Protein AF-0000000087157825 (afdb_homodimer)

Secondary structure (DSSP, 8-state):
--HHHHHHHHHHHHHHHHHHHHHHHHHHHHHSSS-HHHHHH-TTS-HHHHHHHHHHTTTTS-HHHHHHHHHHHHHTT---B-SS---SS---TT-----TT--S--BHHHHHHHHHHHHHHHHHHHHHHHHHHHHHHHHHHHH-TTSHHHHHHHHHHHHHHHS-HHHHHHHHIIIIIIIS--S--SS-SSTHHHHHHHHHHHHHHHHHHHHHHHHHHHHHHTSHHHHHHHHTT--HHHIIIIIIHHHHHHHHHHHHHHHHHHHHHHHHHHHHHTT--SHHHHHHHHHHTT-HHHHHHHHHHHHHHHHHHHHHHHHHHHHH-TTS--/--HHHHHHHHHHHHHHHHHHHHHHHHHHHHHSSS-HHHHHH-TTS-HHHHHHHHHHTTTTS-HHHHHHHHHHHHHTT---B-SS---SS---TT-----TT--S--BHHHHHHHHHHHHHHHHHHHHHHHHHHHHHHHHHHHH-TTSHHHHHHHHHHHHHHHS-HHHHHHHHIIIIIIIS--S--SS-SSTHHHHHHHHHHHHHHHHHHHHHHHHHHHHHHTSHHHHHHHHTT--HHHIIIIIIHHHHHHHHHHHHHHHHHHHHHHHHHHHHHTT--SHHHHHHHHHHTT-HHHHHHHHHHHHHHHHHHHHHHHHHHHHH-TTS--

Foldseek 3Di:
DDLVVLLVVLVVVLVVQLVVLLLVLLLVVLVPPDLVLCLQVDVPDDPVVSVVVCVVLVSPPDSVVVSVVCVVCVVVQQLDFWSDQPQQDPCLPQDDGPPNPPRGRHGLSVLAVVFAVLLVLLLVLLVVLLCVVQVVLLLQLQVCVPDVSVVVLVVLLVVLQPDDLLVQLVVCLCPCCVPVNPAHFAEDDDDSLSNSLSPSLSSNLNSVLSVLSNVLLNVQCPDVVVVVCVVVPDDPVCSCPPPRNLRSCLVVLVSVLVSSLCSVVVSLSSCSRRVYRHLSSVCVVCVVSVRSSSNSVSSSVSSSVNSVSNSVSVSVSCVSPVPPPD/DDLVVLLVVLVVVLVVQLVVLLLVLLLVVLVPPDLVLCLQVDVPDDPVVSVVVCVVLVSVPDSVVVSVVCVVCVVVVQLDFWSDQPQQDPCLPQDDGPHSPPRGRHGLSVLAVVFAVLLVLLLVLLVVLLCVVQVVLLLQLQVCVPDVSVVVLVVLLVVLQPDDLLVQLVVCLCPCCVPVNPAHFAEDDDDSLSNSLSPSLSSNLNSVLSVLSNVLLNVQCPDVVVVVCVVVPDDPVCSCVPPRNLRSCLVVLVSVLVSSLCSVVVSLSSCSRRVYRHLSSVCVVCVVSVRSSSNSVSSSVSSSVNSVSVSVSVSVSCVSPVPPPD

Nearest PDB structures (foldseek):
  8wd9-assembly1_B  TM=8.732E-01  e=8.960E-14  Mycobacterium tuberculosis H37Rv
  8j5q-assembly1_B  TM=8.361E-01  e=1.040E-12  Mycobacterium tuberculosis H37Rv
  8wda-assembly1_B  TM=8.848E-01  e=3.947E-12  Mycobacterium tuberculosis H37Rv
  2onk-assembly2_I  TM=7.023E-01  e=1.359E-03  Archaeoglobus fulgidus
  3d31-assembly1_C  TM=6.848E-01  e=2.002E-03  unclassified

Sequence (652 aa):
MLILEFLVKRIAQGILIVFITSLIIFTLLRVVPGDPVRLIVGGMAPADVVEKVATKMGLRDPIIVQYGRYMRGLVQGDLGQSYLRPRSGMIATGGQYIDPTKSDMAPVIDLILERLPFTLQLGGMALVFALLLSFPIGIAGGLHQHRWQNALAFGVQSLFVSIPNFWLAIVLILFLSVKLKLLPALGYQGFSYVILPAFVLAVEIAPFIIRTLTTSLGEVMQAPFIDEARVRGLSRRRIVYSHALRNAAVPLVNLLGIQLSTLIGGVLVIEYIFDYPGLGNLTVVSVVGRDFPVIQGIAITTSAVFVFINIIVDLVAYLIDPRVEIMLILEFLVKRIAQGILIVFITSLIIFTLLRVVPGDPVRLIVGGMAPADVVEKVATKMGLRDPIIVQYGRYMRGLVQGDLGQSYLRPRSGMIATGGQYIDPTKSDMAPVIDLILERLPFTLQLGGMALVFALLLSFPIGIAGGLHQHRWQNALAFGVQSLFVSIPNFWLAIVLILFLSVKLKLLPALGYQGFSYVILPAFVLAVEIAPFIIRTLTTSLGEVMQAPFIDEARVRGLSRRRIVYSHALRNAAVPLVNLLGIQLSTLIGGVLVIEYIFDYPGLGNLTVVSVVGRDFPVIQGIAITTSAVFVFINIIVDLVAYLIDPRVEI

Solvent-accessible surface area (backbone atoms only — not comparable to full-atom values): 32923 Å² total; per-residue (Å²): 130,52,72,62,58,51,48,52,53,48,48,51,51,38,51,49,41,41,48,53,49,42,51,51,53,56,54,40,66,68,49,33,77,61,59,65,38,29,70,63,66,34,85,81,50,55,67,68,57,37,49,52,51,28,50,72,70,41,68,73,49,60,65,68,58,43,46,51,54,46,49,55,28,45,77,70,56,42,46,48,49,28,58,59,54,50,56,50,72,71,62,53,80,36,66,72,76,50,63,38,76,57,73,61,48,47,47,25,45,59,55,45,65,66,12,42,59,45,39,51,48,36,54,51,48,10,49,53,49,17,48,65,56,17,47,63,38,7,50,46,11,10,76,31,72,88,40,68,44,22,53,48,33,50,50,50,26,52,44,35,62,26,48,49,52,69,57,50,44,54,40,46,32,25,44,39,20,61,59,66,56,74,42,64,54,63,14,76,88,53,74,64,38,43,51,61,60,13,47,38,50,10,43,62,52,20,25,58,50,20,51,48,34,20,52,34,29,40,52,42,66,68,32,68,69,47,53,51,40,50,73,71,62,54,51,70,67,52,44,41,68,67,48,32,47,61,63,24,40,56,66,47,43,58,47,48,40,51,48,58,59,48,41,59,66,54,38,24,57,48,20,47,75,27,26,27,68,18,47,35,25,50,44,54,52,24,59,77,64,61,19,55,40,38,46,50,43,47,42,48,51,49,17,45,50,40,40,51,47,48,50,49,34,51,49,51,41,36,72,72,36,69,80,55,84,123,130,53,73,62,58,50,49,52,53,47,49,52,50,37,51,50,42,42,48,54,50,43,51,52,53,54,56,40,65,70,49,32,79,60,59,63,38,29,68,62,66,34,83,81,49,55,66,66,57,36,49,52,51,28,51,72,69,40,71,73,47,60,65,66,59,42,47,51,54,47,50,54,28,44,77,72,57,42,44,50,50,28,56,57,52,51,53,50,74,69,61,52,82,38,63,69,76,51,65,37,76,57,72,62,47,47,46,27,44,58,56,46,65,65,11,42,59,45,39,50,49,36,54,51,47,10,49,53,50,17,47,66,56,17,46,64,37,7,49,48,11,9,78,29,75,87,41,69,44,23,52,47,36,51,50,50,28,51,45,34,63,28,48,49,54,70,56,50,44,54,40,47,32,26,46,39,20,61,59,64,56,74,40,64,54,65,14,75,91,53,74,65,37,42,51,61,61,13,48,39,52,10,42,62,52,20,25,60,50,20,50,48,34,20,51,33,30,39,52,43,66,66,33,69,69,46,54,50,40,50,72,72,61,53,50,70,68,53,44,41,68,68,47,32,48,61,64,23,40,56,66,46,41,57,47,48,40,51,48,58,58,49,43,60,66,54,39,24,59,47,21,47,74,27,27,26,68,18,47,36,25,49,45,54,53,25,61,76,64,62,18,56,40,39,46,49,44,49,42,48,51,50,16,45,50,40,40,51,50,47,49,50,34,51,49,52,42,36,71,74,38,69,78,57,84,122

InterPro domains:
  IPR000515 ABC transporter type 1, transmembrane domain MetI-like [PF00528] (135-325)
  IPR000515 ABC transporter type 1, transmembrane domain MetI-like [PS50928] (116-317)
  IPR000515 ABC transporter type 1, transmembrane domain MetI-like [cd06261] (116-312)
  IPR035906 MetI-like superfamily [G3DSA:1.10.3720.10] (103-325)
  IPR035906 MetI-like superfamily [SSF161098] (111-309)
  IPR045621 ABC transporter type 1, GsiC-like, N-terminal domain [PF19300] (4-122)

Structure (mmCIF, N/CA/C/O backbone):
data_AF-0000000087157825-model_v1
#
loop_
_entity.id
_entity.type
_entity.pdbx_description
1 polymer 'Nickel transport system permease protein NikB'
#
loop_
_atom_site.group_PDB
_atom_site.id
_atom_site.type_symbol
_atom_site.label_atom_id
_atom_site.label_alt_id
_atom_site.label_comp_id
_atom_site.label_asym_id
_atom_site.label_entity_id
_atom_site.label_seq_id
_atom_site.pdbx_PDB_ins_code
_atom_site.Cartn_x
_atom_site.Cartn_y
_atom_site.Cartn_z
_atom_site.occupancy
_atom_site.B_iso_or_equiv
_atom_site.auth_seq_id
_atom_site.auth_comp_id
_atom_site.auth_asym_id
_atom_site.auth_atom_id
_atom_site.pdbx_PDB_model_num
ATOM 1 N N . MET A 1 1 ? -15.375 -16.141 -24.984 1 55.66 1 MET A N 1
ATOM 2 C CA . MET A 1 1 ? -15.945 -14.805 -24.891 1 55.66 1 MET A CA 1
ATOM 3 C C . MET A 1 1 ? -15.125 -13.797 -25.672 1 55.66 1 MET A C 1
ATOM 5 O O . MET A 1 1 ? -13.891 -13.797 -25.609 1 55.66 1 MET A O 1
ATOM 9 N N . LEU A 1 2 ? -15.656 -13.133 -26.562 1 66.56 2 LEU A N 1
ATOM 10 C CA . LEU A 1 2 ? -15.031 -12.094 -27.375 1 66.56 2 LEU A CA 1
ATOM 11 C C . LEU A 1 2 ? -14.555 -10.938 -26.5 1 66.56 2 LEU A C 1
ATOM 13 O O . LEU A 1 2 ? -15.109 -10.703 -25.422 1 66.56 2 LEU A O 1
ATOM 17 N N . ILE A 1 3 ? -13.375 -10.43 -26.844 1 77.81 3 ILE A N 1
ATOM 18 C CA . ILE A 1 3 ? -12.75 -9.305 -26.156 1 77.81 3 ILE A CA 1
ATOM 19 C C . ILE A 1 3 ? -13.789 -8.227 -25.875 1 77.81 3 ILE A C 1
ATOM 21 O O . ILE A 1 3 ? -13.781 -7.621 -24.797 1 77.81 3 ILE A O 1
ATOM 25 N N . LEU A 1 4 ? -14.727 -8.117 -26.781 1 79.5 4 LEU A N 1
ATOM 26 C CA . LEU A 1 4 ? -15.742 -7.078 -26.641 1 79.5 4 LEU A CA 1
ATOM 27 C C . LEU A 1 4 ? -16.719 -7.445 -25.531 1 79.5 4 LEU A C 1
ATOM 29 O O . LEU A 1 4 ? -17.141 -6.578 -24.75 1 79.5 4 LEU A O 1
ATOM 33 N N . GLU A 1 5 ? -17.094 -8.68 -25.562 1 77.5 5 GLU A N 1
ATOM 34 C CA . GLU A 1 5 ? -18 -9.133 -24.516 1 77.5 5 GLU A CA 1
ATOM 35 C C . GLU A 1 5 ? -17.359 -9.016 -23.125 1 77.5 5 GLU A C 1
ATOM 37 O O . GLU A 1 5 ? -18.031 -8.648 -22.156 1 77.5 5 GLU A O 1
ATOM 42 N N . PHE A 1 6 ? -16.125 -9.273 -23.156 1 75 6 PHE A N 1
ATOM 43 C CA . PHE A 1 6 ? -15.359 -9.164 -21.922 1 75 6 PHE A CA 1
ATOM 44 C C . PHE A 1 6 ? -15.289 -7.715 -21.453 1 75 6 PHE A C 1
ATOM 46 O O . PHE A 1 6 ? -15.531 -7.43 -20.266 1 75 6 PHE A O 1
ATOM 53 N N . LEU A 1 7 ? -15.039 -6.879 -22.344 1 80.25 7 LEU A N 1
ATOM 54 C CA . LEU A 1 7 ? -14.891 -5.469 -22.016 1 80.25 7 LEU A CA 1
ATOM 55 C C . LEU A 1 7 ? -16.219 -4.867 -21.562 1 80.25 7 LEU A C 1
ATOM 57 O O . LEU A 1 7 ? -16.25 -4.074 -20.625 1 80.25 7 LEU A O 1
ATOM 61 N N . VAL A 1 8 ? -17.312 -5.277 -22.266 1 81.44 8 VAL A N 1
ATOM 62 C CA . VAL A 1 8 ? -18.641 -4.746 -21.922 1 81.44 8 VAL A CA 1
ATOM 63 C C . VAL A 1 8 ? -19.016 -5.188 -20.5 1 81.44 8 VAL A C 1
ATOM 65 O O . VAL A 1 8 ? -19.531 -4.395 -19.719 1 81.44 8 VAL A O 1
ATOM 68 N N . LYS A 1 9 ? -18.719 -6.375 -20.25 1 77.38 9 LYS A N 1
ATOM 69 C CA . LYS A 1 9 ? -19.047 -6.906 -18.922 1 77.38 9 LYS A CA 1
ATOM 70 C C . LYS A 1 9 ? -18.219 -6.215 -17.844 1 77.38 9 LYS A C 1
ATOM 72 O O . LYS A 1 9 ? -18.75 -5.852 -16.781 1 77.38 9 LYS A O 1
ATOM 77 N N . ARG A 1 10 ? -17 -6.008 -18.172 1 78.38 10 ARG A N 1
ATOM 78 C CA . ARG A 1 10 ? -16.109 -5.391 -17.203 1 78.38 10 ARG A CA 1
ATOM 79 C C . ARG A 1 10 ? -16.453 -3.916 -17 1 78.38 10 ARG A C 1
ATOM 81 O O . ARG A 1 10 ? -16.375 -3.4 -15.883 1 78.38 10 ARG A O 1
ATOM 88 N N . ILE A 1 11 ? -16.797 -3.299 -18.078 1 83.25 11 ILE A N 1
ATOM 89 C CA . ILE A 1 11 ? -17.156 -1.886 -18 1 83.25 11 ILE A CA 1
ATOM 90 C C . ILE A 1 11 ? -18.453 -1.719 -17.234 1 83.25 11 ILE A C 1
ATOM 92 O O . ILE A 1 11 ? -18.578 -0.815 -16.391 1 83.25 11 ILE A O 1
ATOM 96 N N . ALA A 1 12 ? -19.359 -2.562 -17.469 1 81.25 12 ALA A N 1
ATOM 97 C CA . ALA A 1 12 ? -20.625 -2.516 -16.75 1 81.25 12 ALA A CA 1
ATOM 98 C C . ALA A 1 12 ? -20.422 -2.75 -15.25 1 81.25 12 ALA A C 1
ATOM 100 O O . ALA A 1 12 ? -21.016 -2.059 -14.414 1 81.25 12 ALA A O 1
ATOM 101 N N . GLN A 1 13 ? -19.609 -3.625 -14.992 1 77.88 13 GLN A N 1
ATOM 102 C CA . GLN A 1 13 ? -19.297 -3.902 -13.594 1 77.88 13 GLN A CA 1
ATOM 103 C C . GLN A 1 13 ? -18.594 -2.711 -12.945 1 77.88 13 GLN A C 1
ATOM 105 O O . GLN A 1 13 ? -18.859 -2.385 -11.789 1 77.88 13 GLN A O 1
ATOM 110 N N . GLY A 1 14 ? -17.719 -2.184 -13.703 1 81.31 14 GLY A N 1
ATOM 111 C CA . GLY A 1 14 ? -17.031 -1 -13.219 1 81.31 14 GLY A CA 1
ATOM 112 C C . GLY A 1 14 ? -17.953 0.163 -12.938 1 81.31 14 GLY A C 1
ATOM 113 O O . GLY A 1 14 ? -17.844 0.815 -11.898 1 81.31 14 GLY A O 1
ATOM 114 N N . ILE A 1 15 ? -18.859 0.335 -13.844 1 81.56 15 ILE A N 1
ATOM 115 C CA . ILE A 1 15 ? -19.844 1.408 -13.688 1 81.56 15 ILE A CA 1
ATOM 116 C C . ILE A 1 15 ? -20.688 1.155 -12.438 1 81.56 15 ILE A C 1
ATOM 118 O O . ILE A 1 15 ? -20.969 2.08 -11.672 1 81.56 15 ILE A O 1
ATOM 122 N N . LEU A 1 16 ? -21 -0.013 -12.25 1 79.69 16 LEU A N 1
ATOM 123 C CA . LEU A 1 16 ? -21.812 -0.374 -11.086 1 79.69 16 LEU A CA 1
ATOM 124 C C . LEU A 1 16 ? -21.031 -0.117 -9.797 1 79.69 16 LEU A C 1
ATOM 126 O O . LEU A 1 16 ? -21.594 0.387 -8.82 1 79.69 16 LEU A O 1
ATOM 130 N N . ILE A 1 17 ? -19.875 -0.388 -9.875 1 77.25 17 ILE A N 1
ATOM 131 C CA . ILE A 1 17 ? -19.031 -0.22 -8.695 1 77.25 17 ILE A CA 1
ATOM 132 C C . ILE A 1 17 ? -18.875 1.266 -8.375 1 77.25 17 ILE A C 1
ATOM 134 O O . ILE A 1 17 ? -18.984 1.675 -7.219 1 77.25 17 ILE A O 1
ATOM 138 N N . VAL A 1 18 ? -18.625 2.006 -9.359 1 80.69 18 VAL A N 1
ATOM 139 C CA . VAL A 1 18 ? -18.469 3.445 -9.172 1 80.69 18 VAL A CA 1
ATOM 140 C C . VAL A 1 18 ? -19.781 4.039 -8.672 1 80.69 18 VAL A C 1
ATOM 142 O O . VAL A 1 18 ? -19.781 4.934 -7.824 1 80.69 18 VAL A O 1
ATOM 145 N N . PHE A 1 19 ? -20.797 3.484 -9.234 1 80.62 19 PHE A N 1
ATOM 146 C CA . PHE A 1 19 ? -22.125 3.941 -8.82 1 80.62 19 PHE A CA 1
ATOM 147 C C . PHE A 1 19 ? -22.375 3.619 -7.355 1 80.62 19 PHE A C 1
ATOM 149 O O . PHE A 1 19 ? -22.797 4.484 -6.586 1 80.62 19 PHE A O 1
ATOM 156 N N . ILE A 1 20 ? -22.141 2.482 -6.965 1 77 20 ILE A N 1
ATOM 157 C CA . ILE A 1 20 ? -22.359 2.055 -5.586 1 77 20 ILE A CA 1
ATOM 158 C C . ILE A 1 20 ? -21.453 2.84 -4.648 1 77 20 ILE A C 1
ATOM 160 O O . ILE A 1 20 ? -21.875 3.275 -3.576 1 77 20 ILE A O 1
ATOM 164 N N . THR A 1 21 ? -20.25 3.012 -5.121 1 75.62 21 THR A N 1
ATOM 165 C CA . THR A 1 21 ? -19.297 3.756 -4.309 1 75.62 21 THR A CA 1
ATOM 166 C C . THR A 1 21 ? -19.719 5.215 -4.172 1 75.62 21 THR A C 1
ATOM 168 O O . THR A 1 21 ? -19.609 5.801 -3.094 1 75.62 21 THR A O 1
ATOM 171 N N . SER A 1 22 ? -20.188 5.723 -5.262 1 76.69 22 SER A N 1
ATOM 172 C CA . SER A 1 22 ? -20.656 7.105 -5.23 1 76.69 22 SER A CA 1
ATOM 173 C C . SER A 1 22 ? -21.859 7.262 -4.309 1 76.69 22 SER A C 1
ATOM 175 O O . SER A 1 22 ? -22 8.289 -3.637 1 76.69 22 SER A O 1
ATOM 177 N N . LEU A 1 23 ? -22.688 6.285 -4.312 1 75.38 23 LEU A N 1
ATOM 178 C CA . LEU A 1 23 ? -23.844 6.293 -3.416 1 75.38 23 LEU A CA 1
ATOM 179 C C . LEU A 1 23 ? -23.406 6.262 -1.958 1 75.38 23 LEU A C 1
ATOM 181 O O . LEU A 1 23 ? -23.938 6.996 -1.125 1 75.38 23 LEU A O 1
ATOM 185 N N . ILE A 1 24 ? -22.5 5.562 -1.766 1 71.44 24 ILE A N 1
ATOM 186 C CA . ILE A 1 24 ? -22 5.426 -0.403 1 71.44 24 ILE A CA 1
ATOM 187 C C . ILE A 1 24 ? -21.312 6.723 0.026 1 71.44 24 ILE A C 1
ATOM 189 O O . ILE A 1 24 ? -21.547 7.219 1.132 1 71.44 24 ILE A O 1
ATOM 193 N N . ILE A 1 25 ? -20.594 7.293 -0.844 1 72.44 25 ILE A N 1
ATOM 194 C CA . ILE A 1 25 ? -19.828 8.5 -0.559 1 72.44 25 ILE A CA 1
ATOM 195 C C . ILE A 1 25 ? -20.781 9.672 -0.337 1 72.44 25 ILE A C 1
ATOM 197 O O . ILE A 1 25 ? -20.609 10.461 0.59 1 72.44 25 ILE A O 1
ATOM 201 N N . PHE A 1 26 ? -21.797 9.758 -1.151 1 70.62 26 PHE A N 1
ATOM 202 C CA . PHE A 1 26 ? -22.781 10.828 -1.06 1 70.62 26 PHE A CA 1
ATOM 203 C C . PHE A 1 26 ? -23.562 10.742 0.251 1 70.62 26 PHE A C 1
ATOM 205 O O . PHE A 1 26 ? -23.75 11.75 0.93 1 70.62 26 PHE A O 1
ATOM 212 N N . THR A 1 27 ? -24 9.578 0.535 1 67 27 THR A N 1
ATOM 213 C CA . THR A 1 27 ? -24.859 9.398 1.703 1 67 27 THR A CA 1
ATOM 214 C C . THR A 1 27 ? -24.078 9.672 2.988 1 67 27 THR A C 1
ATOM 216 O O . THR A 1 27 ? -24.609 10.25 3.936 1 67 27 THR A O 1
ATOM 219 N N . LEU A 1 28 ? -22.906 9.383 2.953 1 60.31 28 LEU A N 1
ATOM 220 C CA . LEU A 1 28 ? -22.156 9.422 4.199 1 60.31 28 LEU A CA 1
ATOM 221 C C . LEU A 1 28 ? -21.75 10.852 4.551 1 60.31 28 LEU A C 1
ATOM 223 O O . LEU A 1 28 ? -21.672 11.203 5.73 1 60.31 28 LEU A O 1
ATOM 227 N N . LEU A 1 29 ? -21.438 11.641 3.643 1 58.41 29 LEU A N 1
ATOM 228 C CA . LEU A 1 29 ? -21.062 13.016 3.943 1 58.41 29 LEU A CA 1
ATOM 229 C C . LEU A 1 29 ? -22.281 13.812 4.438 1 58.41 29 LEU A C 1
ATOM 231 O O . LEU A 1 29 ? -22.125 14.812 5.141 1 58.41 29 LEU A O 1
ATOM 235 N N . ARG A 1 30 ? -23.312 13.344 4.098 1 59.75 30 ARG A N 1
ATOM 236 C CA . ARG A 1 30 ? -24.5 14.07 4.535 1 59.75 30 ARG A CA 1
ATOM 237 C C . ARG A 1 30 ? -24.984 13.555 5.891 1 59.75 30 ARG A C 1
ATOM 239 O O . ARG A 1 30 ? -25.781 14.219 6.562 1 59.75 30 ARG A O 1
ATOM 246 N N . VAL A 1 31 ? -24.422 12.438 6.176 1 54.47 31 VAL A N 1
ATOM 247 C CA . VAL A 1 31 ? -24.812 11.938 7.492 1 54.47 31 VAL A CA 1
ATOM 248 C C . VAL A 1 31 ? -23.844 12.461 8.547 1 54.47 31 VAL A C 1
ATOM 250 O O . VAL A 1 31 ? -23.984 12.172 9.734 1 54.47 31 VAL A O 1
ATOM 253 N N . VAL A 1 32 ? -22.734 12.984 8.227 1 53.59 32 VAL A N 1
ATOM 254 C CA . VAL A 1 32 ? -21.781 13.539 9.18 1 53.59 32 VAL A CA 1
ATOM 255 C C . VAL A 1 32 ? -22.484 14.57 10.062 1 53.59 32 VAL A C 1
ATOM 257 O O . VAL A 1 32 ? -23.172 15.469 9.562 1 53.59 32 VAL A O 1
ATOM 260 N N . PRO A 1 33 ? -22.438 14.117 11.383 1 48.31 33 PRO A N 1
ATOM 261 C CA . PRO A 1 33 ? -22.938 15.117 12.336 1 48.31 33 PRO A CA 1
ATOM 262 C C . PRO A 1 33 ? -22.109 16.406 12.328 1 48.31 33 PRO A C 1
ATOM 264 O O . PRO A 1 33 ? -20.875 16.344 12.32 1 48.31 33 PRO A O 1
ATOM 267 N N . GLY A 1 34 ? -22.594 17.578 11.961 1 51.97 34 GLY A N 1
ATOM 268 C CA . GLY A 1 34 ? -22.094 18.953 11.859 1 51.97 34 GLY A CA 1
ATOM 269 C C . GLY A 1 34 ? -22.562 19.656 10.602 1 51.97 34 GLY A C 1
ATOM 270 O O . GLY A 1 34 ? -22.891 19.016 9.602 1 51.97 34 GLY A O 1
ATOM 271 N N . ASP A 1 35 ? -23.359 20.516 10.844 1 52.78 35 ASP A N 1
ATOM 272 C CA . ASP A 1 35 ? -23.984 21.266 9.758 1 52.78 35 ASP A CA 1
ATOM 273 C C . ASP A 1 35 ? -22.938 21.75 8.75 1 52.78 35 ASP A C 1
ATOM 275 O O . ASP A 1 35 ? -22.109 22.594 9.07 1 52.78 35 ASP A O 1
ATOM 279 N N . PRO A 1 36 ? -22.625 20.797 7.785 1 57.5 36 PRO A N 1
ATOM 280 C CA . PRO A 1 36 ? -21.703 21.297 6.762 1 57.5 36 PRO A CA 1
ATOM 281 C C . PRO A 1 36 ? -21.859 22.797 6.512 1 57.5 36 PRO A C 1
ATOM 283 O O . PRO A 1 36 ? -20.891 23.469 6.133 1 57.5 36 PRO A O 1
ATOM 286 N N . VAL A 1 37 ? -23.047 23.141 6.812 1 59.41 37 VAL A N 1
ATOM 287 C CA . VAL A 1 37 ? -23.312 24.562 6.613 1 59.41 37 VAL A CA 1
ATOM 288 C C . VAL A 1 37 ? -22.453 25.391 7.559 1 59.41 37 VAL A C 1
ATOM 290 O O . VAL A 1 37 ? -21.984 26.469 7.191 1 59.41 37 VAL A O 1
ATOM 293 N N . ARG A 1 38 ? -22.203 24.766 8.594 1 61.22 38 ARG A N 1
ATOM 294 C CA . ARG A 1 38 ? -21.375 25.531 9.523 1 61.22 38 ARG A CA 1
ATOM 295 C C . ARG A 1 38 ? -19.938 25.609 9.047 1 61.22 38 ARG A C 1
ATOM 297 O O . ARG A 1 38 ? -19.25 26.594 9.297 1 61.22 38 ARG A O 1
ATOM 304 N N . LEU A 1 39 ? -19.562 24.641 8.422 1 58.62 39 LEU A N 1
ATOM 305 C CA . LEU A 1 39 ? -18.203 24.672 7.879 1 58.62 39 LEU A CA 1
ATOM 306 C C . LEU A 1 39 ? -18.094 25.672 6.738 1 58.62 39 LEU A C 1
ATOM 308 O O . LEU A 1 39 ? -17.031 26.25 6.516 1 58.62 39 LEU A O 1
ATOM 312 N N . ILE A 1 40 ? -19.25 25.859 6.117 1 54.22 40 ILE A N 1
ATOM 313 C CA . ILE A 1 40 ? -19.297 26.781 4.996 1 54.22 40 ILE A CA 1
ATOM 314 C C . ILE A 1 40 ? -19.469 28.219 5.516 1 54.22 40 ILE A C 1
ATOM 316 O O . ILE A 1 40 ? -18.766 29.125 5.07 1 54.22 40 ILE A O 1
ATOM 320 N N . VAL A 1 41 ? -20.422 28.344 6.445 1 54.06 41 VAL A N 1
ATOM 321 C CA . VAL A 1 41 ? -20.781 29.703 6.848 1 54.06 41 VAL A CA 1
ATOM 322 C C . VAL A 1 41 ? -19.938 30.109 8.062 1 54.06 41 VAL A C 1
ATOM 324 O O . VAL A 1 41 ? -19.922 31.281 8.445 1 54.06 41 VAL A O 1
ATOM 327 N N . GLY A 1 42 ? -19.078 29.188 8.453 1 54.19 42 GLY A N 1
ATOM 328 C CA . GLY A 1 42 ? -18.266 29.469 9.617 1 54.19 42 GLY A CA 1
ATOM 329 C C . GLY A 1 42 ? -18.875 28.984 10.914 1 54.19 42 GLY A C 1
ATOM 330 O O . GLY A 1 42 ? -20.094 28.891 11.031 1 54.19 42 GLY A O 1
ATOM 331 N N . GLY A 1 43 ? -18.125 28.469 11.773 1 56.31 43 GLY A N 1
ATOM 332 C CA . GLY A 1 43 ? -18.516 27.906 13.055 1 56.31 43 GLY A CA 1
ATOM 333 C C . GLY A 1 43 ? -19.328 28.859 13.898 1 56.31 43 GLY A C 1
ATOM 334 O O . GLY A 1 43 ? -20.188 28.438 14.672 1 56.31 43 GLY A O 1
ATOM 335 N N . MET A 1 44 ? -19.141 30.156 13.656 1 58.12 44 MET A N 1
ATOM 336 C CA . MET A 1 44 ? -19.781 31.156 14.523 1 58.12 44 MET A CA 1
ATOM 337 C C . MET A 1 44 ? -21.031 31.719 13.867 1 58.12 44 MET A C 1
ATOM 339 O O . MET A 1 44 ? -21.641 32.656 14.375 1 58.12 44 MET A O 1
ATOM 343 N N . ALA A 1 45 ? -21.422 31.219 12.789 1 64 45 ALA A N 1
ATOM 344 C CA . ALA A 1 45 ? -22.609 31.75 12.125 1 64 45 ALA A CA 1
ATOM 345 C C . ALA A 1 45 ? -23.875 31.422 12.922 1 64 45 ALA A C 1
ATOM 347 O O . ALA A 1 45 ? -24 30.328 13.492 1 64 45 ALA A O 1
ATOM 348 N N . PRO A 1 46 ? -24.688 32.438 13.07 1 68.25 46 PRO A N 1
ATOM 349 C CA . PRO A 1 46 ? -25.938 32.219 13.781 1 68.25 46 PRO A CA 1
ATOM 350 C C . PRO A 1 46 ? -26.75 31.047 13.188 1 68.25 46 PRO A C 1
ATOM 352 O O . PRO A 1 46 ? -26.625 30.766 11.992 1 68.25 46 PRO A O 1
ATOM 355 N N . ALA A 1 47 ? -27.453 30.359 14 1 75.94 47 ALA A N 1
ATOM 356 C CA . ALA A 1 47 ? -28.219 29.156 13.664 1 75.94 47 ALA A CA 1
ATOM 357 C C . ALA A 1 47 ? -29.203 29.438 12.539 1 75.94 47 ALA A C 1
ATOM 359 O O . ALA A 1 47 ? -29.438 28.578 11.688 1 75.94 47 ALA A O 1
ATOM 360 N N . ASP A 1 48 ? -29.734 30.609 12.539 1 77.06 48 ASP A N 1
ATOM 361 C CA . ASP A 1 48 ? -30.734 30.938 11.523 1 77.06 48 ASP A CA 1
ATOM 362 C C . ASP A 1 48 ? -30.109 30.984 10.133 1 77.06 48 ASP A C 1
ATOM 364 O O . ASP A 1 48 ? -30.703 30.5 9.164 1 77.06 48 ASP A O 1
ATOM 368 N N . VAL A 1 49 ? -28.938 31.516 10.086 1 71.38 49 VAL A N 1
ATOM 369 C CA . VAL A 1 49 ? -28.219 31.594 8.812 1 71.38 49 VAL A CA 1
ATOM 370 C C . VAL A 1 49 ? -27.828 30.203 8.359 1 71.38 49 VAL A C 1
ATOM 372 O O . VAL A 1 49 ? -27.938 29.875 7.172 1 71.38 49 VAL A O 1
ATOM 375 N N . VAL A 1 50 ? -27.484 29.469 9.32 1 71.94 50 VAL A N 1
ATOM 376 C CA . VAL A 1 50 ? -27.062 28.094 9 1 71.94 50 VAL A CA 1
ATOM 377 C C . VAL A 1 50 ? -28.234 27.328 8.406 1 71.94 50 VAL A C 1
ATOM 379 O O . VAL A 1 50 ? -28.094 26.625 7.398 1 71.94 50 VAL A O 1
ATOM 382 N N . GLU A 1 51 ? -29.375 27.547 8.977 1 77.12 51 GLU A N 1
ATOM 383 C CA . GLU A 1 51 ? -30.562 26.828 8.5 1 77.12 51 GLU A CA 1
ATOM 384 C C . GLU A 1 51 ? -31 27.328 7.129 1 77.12 51 GLU A C 1
ATOM 386 O O . GLU A 1 51 ? -31.438 26.531 6.285 1 77.12 51 GLU A O 1
ATOM 391 N N . LYS A 1 52 ? -30.922 28.594 6.945 1 73.94 52 LYS A N 1
ATOM 392 C CA . LYS A 1 52 ? -31.281 29.172 5.652 1 73.94 52 LYS A CA 1
ATOM 393 C C . LYS A 1 52 ? -30.375 28.656 4.547 1 73.94 52 LYS A C 1
ATOM 395 O O . LYS A 1 52 ? -30.844 28.312 3.461 1 73.94 52 LYS A O 1
ATOM 400 N N . VAL A 1 53 ? -29.141 28.594 4.922 1 67.69 53 VAL A N 1
ATOM 401 C CA . VAL A 1 53 ? -28.172 28.125 3.934 1 67.69 53 VAL A CA 1
ATOM 402 C C . VAL A 1 53 ? -28.359 26.625 3.697 1 67.69 53 VAL A C 1
ATOM 404 O O . VAL A 1 53 ? -28.281 26.172 2.559 1 67.69 53 VAL A O 1
ATOM 407 N N . ALA A 1 54 ? -28.672 25.984 4.75 1 72.38 54 ALA A N 1
ATOM 408 C CA . ALA A 1 54 ? -28.891 24.547 4.637 1 72.38 54 ALA A CA 1
ATOM 409 C C . ALA A 1 54 ? -30.094 24.25 3.752 1 72.38 54 ALA A C 1
ATOM 411 O O . ALA A 1 54 ? -30.062 23.328 2.93 1 72.38 54 ALA A O 1
ATOM 412 N N . THR A 1 55 ? -31.078 25.031 3.961 1 73.94 55 THR A N 1
ATOM 413 C CA . THR A 1 55 ? -32.312 24.844 3.188 1 73.94 55 THR A CA 1
ATOM 414 C C . THR A 1 55 ? -32.094 25.234 1.728 1 73.94 55 THR A C 1
ATOM 416 O O . THR A 1 55 ? -32.562 24.562 0.821 1 73.94 55 THR A O 1
ATOM 419 N N . LYS A 1 56 ? -31.375 26.203 1.569 1 68.25 56 LYS A N 1
ATOM 420 C CA . LYS A 1 56 ? -31.078 26.641 0.207 1 68.25 56 LYS A CA 1
ATOM 421 C C . LYS A 1 56 ? -30.25 25.609 -0.538 1 68.25 56 LYS A C 1
ATOM 423 O O . LYS A 1 56 ? -30.422 25.406 -1.74 1 68.25 56 LYS A O 1
ATOM 428 N N . MET A 1 57 ? -29.438 24.969 0.211 1 65.75 57 MET A N 1
ATOM 429 C CA . MET A 1 57 ? -28.547 23.984 -0.399 1 65.75 57 MET A CA 1
ATOM 430 C C . MET A 1 57 ? -29.234 22.625 -0.531 1 65.75 57 MET A C 1
ATOM 432 O O . MET A 1 57 ? -28.688 21.688 -1.113 1 65.75 57 MET A O 1
ATOM 436 N N . GLY A 1 58 ? -30.516 22.594 -0.084 1 69.62 58 GLY A N 1
ATOM 437 C CA . GLY A 1 58 ? -31.297 21.375 -0.196 1 69.62 58 GLY A CA 1
ATOM 438 C C . GLY A 1 58 ? -30.859 20.281 0.764 1 69.62 58 GLY A C 1
ATOM 439 O O . GLY A 1 58 ? -31.062 19.094 0.499 1 69.62 58 GLY A O 1
ATOM 440 N N . LEU A 1 59 ? -30.266 20.703 1.84 1 68.56 59 LEU A N 1
ATOM 441 C CA . LEU A 1 59 ? -29.719 19.719 2.768 1 68.56 59 LEU A CA 1
ATOM 442 C C . LEU A 1 59 ? -30.812 19.141 3.662 1 68.56 59 LEU A C 1
ATOM 444 O O . LEU A 1 59 ? -30.594 18.141 4.348 1 68.56 59 LEU A O 1
ATOM 448 N N . ARG A 1 60 ? -31.984 19.797 3.506 1 74.56 60 ARG A N 1
ATOM 449 C CA . ARG A 1 60 ? -33.094 19.328 4.328 1 74.56 60 ARG A CA 1
ATOM 450 C C . ARG A 1 60 ? -34.031 18.453 3.516 1 74.56 60 ARG A C 1
ATOM 452 O O . ARG A 1 60 ? -35 17.891 4.059 1 74.56 60 ARG A O 1
ATOM 459 N N . ASP A 1 61 ? -33.812 18.281 2.318 1 78.31 61 ASP A N 1
ATOM 460 C CA . ASP A 1 61 ? -34.594 17.375 1.473 1 78.31 61 ASP A CA 1
ATOM 461 C C . ASP A 1 61 ? -34.281 15.922 1.788 1 78.31 61 ASP A C 1
ATOM 463 O O . ASP A 1 61 ? -33.25 15.617 2.387 1 78.31 61 ASP A O 1
ATOM 467 N N . PRO A 1 62 ? -35.312 15.062 1.494 1 78.25 62 PRO A N 1
ATOM 468 C CA . PRO A 1 62 ? -35.031 13.641 1.679 1 78.25 62 PRO A CA 1
ATOM 469 C C . PRO A 1 62 ? -33.719 13.211 0.986 1 78.25 62 PRO A C 1
ATOM 471 O O . PRO A 1 62 ? -33.406 13.719 -0.089 1 78.25 62 PRO A O 1
ATOM 474 N N . ILE A 1 63 ? -33.031 12.344 1.564 1 74.81 63 ILE A N 1
ATOM 475 C CA . ILE A 1 63 ? -31.688 11.93 1.17 1 74.81 63 ILE A CA 1
ATOM 476 C C . ILE A 1 63 ? -31.703 11.43 -0.273 1 74.81 63 ILE A C 1
ATOM 478 O O . ILE A 1 63 ? -30.75 11.641 -1.02 1 74.81 63 ILE A O 1
ATOM 482 N N . ILE A 1 64 ? -32.781 10.805 -0.637 1 76.5 64 ILE A N 1
ATOM 483 C CA . ILE A 1 64 ? -32.875 10.242 -1.983 1 76.5 64 ILE A CA 1
ATOM 484 C C . ILE A 1 64 ? -32.906 11.375 -3.008 1 76.5 64 ILE A C 1
ATOM 486 O O . ILE A 1 64 ? -32.344 11.25 -4.102 1 76.5 64 ILE A O 1
ATOM 490 N N . VAL A 1 65 ? -33.594 12.438 -2.65 1 80.06 65 VAL A N 1
ATOM 491 C CA . VAL A 1 65 ? -33.656 13.578 -3.553 1 80.06 65 VAL A CA 1
ATOM 492 C C . VAL A 1 65 ? -32.312 14.273 -3.635 1 80.06 65 VAL A C 1
ATOM 494 O O . VAL A 1 65 ? -31.875 14.688 -4.715 1 80.06 65 VAL A O 1
ATOM 497 N N . GLN A 1 66 ? -31.703 14.336 -2.529 1 77.56 66 GLN A N 1
ATOM 498 C CA . GLN A 1 66 ? -30.375 14.945 -2.508 1 77.56 66 GLN A CA 1
ATOM 499 C C . GLN A 1 66 ? -29.406 14.141 -3.357 1 77.56 66 GLN A C 1
ATOM 501 O O . GLN A 1 66 ? -28.594 14.719 -4.09 1 77.56 66 GLN A O 1
ATOM 506 N N . TYR A 1 67 ? -29.562 12.859 -3.232 1 78 67 TYR A N 1
ATOM 507 C CA . TYR A 1 67 ? -28.688 12 -4.012 1 78 67 TYR A CA 1
ATOM 508 C C . TYR A 1 67 ? -28.969 12.133 -5.504 1 78 67 TYR A C 1
ATOM 510 O O . TYR A 1 67 ? -28.047 12.156 -6.316 1 78 67 TYR A O 1
ATOM 518 N N . GLY A 1 68 ? -30.219 12.125 -5.82 1 78.88 68 GLY A N 1
ATOM 519 C CA . GLY A 1 68 ? -30.578 12.32 -7.215 1 78.88 68 GLY A CA 1
ATOM 520 C C . GLY A 1 68 ? -30.031 13.609 -7.801 1 78.88 68 GLY A C 1
ATOM 521 O O . GLY A 1 68 ? -29.531 13.625 -8.93 1 78.88 68 GLY A O 1
ATOM 522 N N . ARG A 1 69 ? -30.141 14.664 -7.078 1 79.06 69 ARG A N 1
ATOM 523 C CA . ARG A 1 69 ? -29.609 15.945 -7.523 1 79.06 69 ARG A CA 1
ATOM 524 C C . ARG A 1 69 ? -28.094 15.891 -7.68 1 79.06 69 ARG A C 1
ATOM 526 O O . ARG A 1 69 ? -27.531 16.438 -8.633 1 79.06 69 ARG A O 1
ATOM 533 N N . TYR A 1 70 ? -27.453 15.242 -6.73 1 76.69 70 TYR A N 1
ATOM 534 C CA . TYR A 1 70 ? -26.016 15.102 -6.789 1 76.69 70 TYR A CA 1
ATOM 535 C C . TYR A 1 70 ? -25.578 14.297 -8.008 1 76.69 70 TYR A C 1
ATOM 537 O O . TYR A 1 70 ? -24.625 14.656 -8.703 1 76.69 70 TYR A O 1
ATOM 545 N N . MET A 1 71 ? -26.328 13.227 -8.211 1 78.75 71 MET A N 1
ATOM 546 C CA . MET A 1 71 ? -26 12.375 -9.352 1 78.75 71 MET A CA 1
ATOM 547 C C . MET A 1 71 ? -26.188 13.117 -10.664 1 78.75 71 MET A C 1
ATOM 549 O O . MET A 1 71 ? -25.422 12.938 -11.609 1 78.75 71 MET A O 1
ATOM 553 N N . ARG A 1 72 ? -27.203 13.812 -10.703 1 79 72 ARG A N 1
ATOM 554 C CA . ARG A 1 72 ? -27.438 14.617 -11.891 1 79 72 ARG A CA 1
ATOM 555 C C . ARG A 1 72 ? -26.297 15.617 -12.109 1 79 72 ARG A C 1
ATOM 557 O O . ARG A 1 72 ? -25.859 15.828 -13.242 1 79 72 ARG A O 1
ATOM 564 N N . GLY A 1 73 ? -25.875 16.172 -11.086 1 79.56 73 GLY A N 1
ATOM 565 C CA . GLY A 1 73 ? -24.75 17.078 -11.18 1 79.56 73 GLY A CA 1
ATOM 566 C C . GLY A 1 73 ? -23.453 16.391 -11.586 1 79.56 73 GLY A C 1
ATOM 567 O O . GLY A 1 73 ? -22.703 16.906 -12.406 1 79.56 73 GLY A O 1
ATOM 568 N N . LEU A 1 74 ? -23.281 15.297 -11.047 1 77.5 74 LEU A N 1
ATOM 569 C CA . LEU A 1 74 ? -22.078 14.531 -11.336 1 77.5 74 LEU A CA 1
ATOM 570 C C . LEU A 1 74 ? -21.984 14.188 -12.812 1 77.5 74 LEU A C 1
ATOM 572 O O . LEU A 1 74 ? -20.906 14.266 -13.414 1 77.5 74 LEU A O 1
ATOM 576 N N . VAL A 1 75 ? -23.125 13.789 -13.273 1 77.44 75 VAL A N 1
ATOM 577 C CA . VAL A 1 75 ? -23.172 13.438 -14.688 1 77.44 75 VAL A CA 1
ATOM 578 C C . VAL A 1 75 ? -22.859 14.664 -15.539 1 77.44 75 VAL A C 1
ATOM 580 O O . VAL A 1 75 ? -22.266 14.547 -16.625 1 77.44 75 VAL A O 1
ATOM 583 N N . GLN A 1 76 ? -23.125 15.797 -14.977 1 76.94 76 GLN A N 1
ATOM 584 C CA . GLN A 1 76 ? -22.859 17.047 -15.688 1 76.94 76 GLN A CA 1
ATOM 585 C C . GLN A 1 76 ? -21.484 17.594 -15.336 1 76.94 76 GLN A C 1
ATOM 587 O O . GLN A 1 76 ? -21.109 18.672 -15.789 1 76.94 76 GLN A O 1
ATOM 592 N N . GLY A 1 77 ? -20.859 16.859 -14.562 1 75.12 77 GLY A N 1
ATOM 593 C CA . GLY A 1 77 ? -19.516 17.266 -14.211 1 75.12 77 GLY A CA 1
ATOM 594 C C . GLY A 1 77 ? -19.469 18.188 -13 1 75.12 77 GLY A C 1
ATOM 595 O O . GLY A 1 77 ? -18.453 18.844 -12.742 1 75.12 77 GLY A O 1
ATOM 596 N N . ASP A 1 78 ? -20.516 18.281 -12.344 1 76.75 78 ASP A N 1
ATOM 597 C CA . ASP A 1 78 ? -20.578 19.125 -11.156 1 76.75 78 ASP A CA 1
ATOM 598 C C . ASP A 1 78 ? -20.312 18.312 -9.891 1 76.75 78 ASP A C 1
ATOM 600 O O . ASP A 1 78 ? -21.188 17.562 -9.43 1 76.75 78 ASP A O 1
ATOM 604 N N . LEU A 1 79 ? -19.172 18.547 -9.344 1 76 79 LEU A N 1
ATOM 605 C CA . LEU A 1 79 ? -18.797 17.812 -8.133 1 76 79 LEU A CA 1
ATOM 606 C C . LEU A 1 79 ? -18.891 18.719 -6.91 1 76 79 LEU A C 1
ATOM 608 O O . LEU A 1 79 ? -18.391 18.375 -5.84 1 76 79 LEU A O 1
ATOM 612 N N . GLY A 1 80 ? -19.484 19.875 -7.133 1 74.75 80 GLY A N 1
ATOM 613 C CA . GLY A 1 80 ? -19.609 20.812 -6.027 1 74.75 80 GLY A CA 1
ATOM 614 C C . GLY A 1 80 ? -18.484 21.828 -5.969 1 74.75 80 GLY A C 1
ATOM 615 O O . GLY A 1 80 ? -17.75 22 -6.938 1 74.75 80 GLY A O 1
ATOM 616 N N . GLN A 1 81 ? -18.5 22.641 -4.801 1 72.88 81 GLN A N 1
ATOM 617 C CA . GLN A 1 81 ? -17.5 23.703 -4.625 1 72.88 81 GLN A CA 1
ATOM 618 C C . GLN A 1 81 ? -16.703 23.5 -3.34 1 72.88 81 GLN A C 1
ATOM 620 O O . GLN A 1 81 ? -17.234 23.016 -2.34 1 72.88 81 GLN A O 1
ATOM 625 N N . SER A 1 82 ? -15.414 23.828 -3.475 1 72.56 82 SER A N 1
ATOM 626 C CA . SER A 1 82 ? -14.539 23.75 -2.311 1 72.56 82 SER A CA 1
ATOM 627 C C . SER A 1 82 ? -14.969 24.75 -1.234 1 72.56 82 SER A C 1
ATOM 629 O O . SER A 1 82 ? -15.406 25.859 -1.544 1 72.56 82 SER A O 1
ATOM 631 N N . TYR A 1 83 ? -14.922 24.297 0.068 1 63.81 83 TYR A N 1
ATOM 632 C CA . TYR A 1 83 ? -15.227 25.172 1.188 1 63.81 83 TYR A CA 1
ATOM 633 C C . TYR A 1 83 ? -14.047 26.094 1.495 1 63.81 83 TYR A C 1
ATOM 635 O O . TYR A 1 83 ? -14.203 27.109 2.18 1 63.81 83 TYR A O 1
ATOM 643 N N . LEU A 1 84 ? -12.953 25.594 1.296 1 58.09 84 LEU A N 1
ATOM 644 C CA . LEU A 1 84 ? -11.758 26.328 1.668 1 58.09 84 LEU A CA 1
ATOM 645 C C . LEU A 1 84 ? -11.461 27.438 0.657 1 58.09 84 LEU A C 1
ATOM 647 O O . LEU A 1 84 ? -11.562 27.219 -0.553 1 58.09 84 LEU A O 1
ATOM 651 N N . ARG A 1 85 ? -11.773 28.625 1.371 1 51.38 85 ARG A N 1
ATOM 652 C CA . ARG A 1 85 ? -11.398 29.797 0.58 1 51.38 85 ARG A CA 1
ATOM 653 C C . ARG A 1 85 ? -9.914 29.75 0.215 1 51.38 85 ARG A C 1
ATOM 655 O O . ARG A 1 85 ? -9.094 29.266 0.996 1 51.38 85 ARG A O 1
ATOM 662 N N . PRO A 1 86 ? -9.633 29.672 -1.031 1 45.59 86 PRO A N 1
ATOM 663 C CA . PRO A 1 86 ? -8.188 29.75 -1.275 1 45.59 86 PRO A CA 1
ATOM 664 C C . PRO A 1 86 ? -7.492 30.766 -0.37 1 45.59 86 PRO A C 1
ATOM 666 O O . PRO A 1 86 ? -7.918 31.922 -0.289 1 45.59 86 PRO A O 1
ATOM 669 N N . ARG A 1 87 ? -7.406 30.578 0.972 1 36.31 87 ARG A N 1
ATOM 670 C CA . ARG A 1 87 ? -6.664 31.609 1.698 1 36.31 87 ARG A CA 1
ATOM 671 C C . ARG A 1 87 ? -5.559 32.188 0.831 1 36.31 87 ARG A C 1
ATOM 673 O O . ARG A 1 87 ? -5.039 31.531 -0.064 1 36.31 87 ARG A O 1
ATOM 680 N N . SER A 1 88 ? -5.297 33.594 0.901 1 31.28 88 SER A N 1
ATOM 681 C CA . SER A 1 88 ? -4.066 34.156 0.344 1 31.28 88 SER A CA 1
ATOM 682 C C . SER A 1 88 ? -2.92 33.156 0.425 1 31.28 88 SER A C 1
ATOM 684 O O . SER A 1 88 ? -2.309 32.812 -0.592 1 31.28 88 SER A O 1
ATOM 686 N N . GLY A 1 89 ? -1.98 33.25 1.515 1 28.81 89 GLY A N 1
ATOM 687 C CA . GLY A 1 89 ? -0.631 32.844 1.855 1 28.81 89 GLY A CA 1
ATOM 688 C C . GLY A 1 89 ? -0.53 31.359 2.166 1 28.81 89 GLY A C 1
ATOM 689 O O . GLY A 1 89 ? 0.469 30.906 2.729 1 28.81 89 GLY A O 1
ATOM 690 N N . MET A 1 90 ? -1.517 30.812 2.596 1 32.16 90 MET A N 1
ATOM 691 C CA . MET A 1 90 ? -1.098 29.531 3.16 1 32.16 90 MET A CA 1
ATOM 692 C C . MET A 1 90 ? -0.337 28.703 2.129 1 32.16 90 MET A C 1
ATOM 694 O O . MET A 1 90 ? -0.751 28.609 0.973 1 32.16 90 MET A O 1
ATOM 698 N N . ILE A 1 91 ? 0.914 28.75 2.25 1 27.8 91 ILE A N 1
ATOM 699 C CA . ILE A 1 91 ? 1.927 27.984 1.535 1 27.8 91 ILE A CA 1
ATOM 700 C C . ILE A 1 91 ? 1.465 26.531 1.384 1 27.8 91 ILE A C 1
ATOM 702 O O . ILE A 1 91 ? 1.272 25.828 2.377 1 27.8 91 ILE A O 1
ATOM 706 N N . ALA A 1 92 ? 0.549 26.141 0.779 1 32.44 92 ALA A N 1
ATOM 707 C CA . ALA A 1 92 ? 0.699 24.703 0.507 1 32.44 92 ALA A CA 1
ATOM 708 C C . ALA A 1 92 ? 2.164 24.344 0.279 1 32.44 92 ALA A C 1
ATOM 710 O O . ALA A 1 92 ? 2.883 25.062 -0.426 1 32.44 92 ALA A O 1
ATOM 711 N N . THR A 1 93 ? 2.877 23.766 1.15 1 30.73 93 THR A N 1
ATOM 712 C CA . THR A 1 93 ? 4.328 23.875 1.082 1 30.73 93 THR A CA 1
ATOM 713 C C . THR A 1 93 ? 4.793 24.016 -0.365 1 30.73 93 THR A C 1
ATOM 715 O O . THR A 1 93 ? 5.93 24.406 -0.624 1 30.73 93 THR A O 1
ATOM 718 N N . GLY A 1 94 ? 4.57 23.25 -1.371 1 30.66 94 GLY A N 1
ATOM 719 C CA . GLY A 1 94 ? 5.418 23.359 -2.549 1 30.66 94 GLY A CA 1
ATOM 720 C C . GLY A 1 94 ? 5.082 24.562 -3.416 1 30.66 94 GLY A C 1
ATOM 721 O O . GLY A 1 94 ? 5.352 24.562 -4.621 1 30.66 94 GLY A O 1
ATOM 722 N N . GLY A 1 95 ? 5.008 25.891 -3.02 1 29.7 95 GLY A N 1
ATOM 723 C CA . GLY A 1 95 ? 5.16 27.156 -3.695 1 29.7 95 GLY A CA 1
ATOM 724 C C . GLY A 1 95 ? 3.922 27.578 -4.465 1 29.7 95 GLY A C 1
ATOM 725 O O . GLY A 1 95 ? 3.926 28.609 -5.152 1 29.7 95 GLY A O 1
ATOM 726 N N . GLN A 1 96 ? 3.295 26.781 -5.219 1 29.97 96 GLN A N 1
ATOM 727 C CA . GLN A 1 96 ? 2.451 27.547 -6.125 1 29.97 96 GLN A CA 1
ATOM 728 C C . GLN A 1 96 ? 1.387 28.328 -5.363 1 29.97 96 GLN A C 1
ATOM 730 O O . GLN A 1 96 ? 0.887 27.859 -4.336 1 29.97 96 GLN A O 1
ATOM 735 N N . TYR A 1 97 ? 1.427 29.719 -5.543 1 28.12 97 TYR A N 1
ATOM 736 C CA . TYR A 1 97 ? 0.623 30.891 -5.211 1 28.12 97 TYR A CA 1
ATOM 737 C C . TYR A 1 97 ? -0.852 30.641 -5.5 1 28.12 97 TYR A C 1
ATOM 739 O O . TYR A 1 97 ? -1.217 30.266 -6.621 1 28.12 97 TYR A O 1
ATOM 747 N N . ILE A 1 98 ? -1.55 30.047 -4.668 1 33.34 98 ILE A N 1
ATOM 748 C CA . ILE A 1 98 ? -2.967 30.203 -4.98 1 33.34 98 ILE A CA 1
ATOM 749 C C . ILE A 1 98 ? -3.369 31.672 -4.836 1 33.34 98 ILE A C 1
ATOM 751 O O . ILE A 1 98 ? -3.02 32.312 -3.85 1 33.34 98 ILE A O 1
ATOM 755 N N . ASP A 1 99 ? -3.58 32.375 -5.855 1 31.34 99 ASP A N 1
ATOM 756 C CA . ASP A 1 99 ? -4.121 33.719 -5.93 1 31.34 99 ASP A CA 1
ATOM 757 C C . ASP A 1 99 ? -5.172 33.969 -4.844 1 31.34 99 ASP A C 1
ATOM 759 O O . ASP A 1 99 ? -6.203 33.281 -4.816 1 31.34 99 ASP A O 1
ATOM 763 N N . PRO A 1 100 ? -4.746 34.5 -3.74 1 30.95 100 PRO A N 1
ATOM 764 C CA . PRO A 1 100 ? -5.66 34.906 -2.666 1 30.95 100 PRO A CA 1
ATOM 765 C C . PRO A 1 100 ? -6.945 35.562 -3.189 1 30.95 100 PRO A C 1
ATOM 767 O O . PRO A 1 100 ? -7.887 35.781 -2.424 1 30.95 100 PRO A O 1
ATOM 770 N N . THR A 1 101 ? -6.793 36.344 -4.164 1 32.53 101 THR A N 1
ATOM 771 C CA . THR A 1 101 ? -7.887 37.219 -4.617 1 32.53 101 THR A CA 1
ATOM 772 C C . THR A 1 101 ? -9.078 36.375 -5.074 1 32.53 101 THR A C 1
ATOM 774 O O . THR A 1 101 ? -10.125 36.906 -5.426 1 32.53 101 THR A O 1
ATOM 777 N N . LYS A 1 102 ? -8.828 35.312 -5.719 1 38.28 102 LYS A N 1
ATOM 778 C CA . LYS A 1 102 ? -10.031 34.719 -6.297 1 38.28 102 LYS A CA 1
ATOM 779 C C . LYS A 1 102 ? -10.922 34.125 -5.211 1 38.28 102 LYS A C 1
ATOM 781 O O . LYS A 1 102 ? -10.586 33.125 -4.609 1 38.28 102 LYS A O 1
ATOM 786 N N . SER A 1 103 ? -11.641 34.781 -4.418 1 40.03 103 SER A N 1
ATOM 787 C CA . SER A 1 103 ? -12.727 34.719 -3.439 1 40.03 103 SER A CA 1
ATOM 788 C C . SER A 1 103 ? -13.562 33.469 -3.6 1 40.03 103 SER A C 1
ATOM 790 O O . SER A 1 103 ? -14.352 33.125 -2.715 1 40.03 103 SER A O 1
ATOM 792 N N . ASP A 1 104 ? -13.898 32.938 -4.836 1 48 104 ASP A N 1
ATOM 793 C CA . ASP A 1 104 ? -14.992 31.984 -5.051 1 48 104 ASP A CA 1
ATOM 794 C C . ASP A 1 104 ? -14.539 30.547 -4.785 1 48 104 ASP A C 1
ATOM 796 O O . ASP A 1 104 ? -13.375 30.219 -4.992 1 48 104 ASP A O 1
ATOM 800 N N . MET A 1 105 ? -15.273 29.828 -3.961 1 65.06 105 MET A N 1
ATOM 801 C CA . MET A 1 105 ? -15.156 28.391 -3.729 1 65.06 105 MET A CA 1
ATOM 802 C C . MET A 1 105 ? -14.867 27.656 -5.027 1 65.06 105 MET A C 1
ATOM 804 O O . MET A 1 105 ? -15.609 27.781 -6.004 1 65.06 105 MET A O 1
ATOM 808 N N . ALA A 1 106 ? -13.602 27.25 -5.301 1 74.94 106 ALA A N 1
ATOM 809 C CA . ALA A 1 106 ? -13.211 26.562 -6.531 1 74.94 106 ALA A CA 1
ATOM 810 C C . ALA A 1 106 ? -14.078 25.328 -6.77 1 74.94 106 ALA A C 1
ATOM 812 O O . ALA A 1 106 ? -14.406 24.594 -5.832 1 74.94 106 ALA A O 1
ATOM 813 N N . PRO A 1 107 ? -14.57 25.281 -8.094 1 83.38 107 PRO A N 1
ATOM 814 C CA . PRO A 1 107 ? -15.25 24.016 -8.422 1 83.38 107 PRO A CA 1
ATOM 815 C C . PRO A 1 107 ? -14.367 22.797 -8.18 1 83.38 107 PRO A C 1
ATOM 817 O O . PRO A 1 107 ? -13.18 22.812 -8.531 1 83.38 107 PRO A O 1
ATOM 820 N N . VAL A 1 108 ? -14.906 21.844 -7.562 1 87.12 108 VAL A N 1
ATOM 821 C CA . VAL A 1 108 ? -14.18 20.625 -7.207 1 87.12 108 VAL A CA 1
ATOM 822 C C . VAL A 1 108 ? -13.641 19.969 -8.469 1 87.12 108 VAL A C 1
ATOM 824 O O . VAL A 1 108 ? -12.5 19.484 -8.484 1 87.12 108 VAL A O 1
ATOM 827 N N . ILE A 1 109 ? -14.406 20.062 -9.539 1 87.62 109 ILE A N 1
ATOM 828 C CA . ILE A 1 109 ? -14.008 19.406 -10.773 1 87.62 109 ILE A CA 1
ATOM 829 C C . ILE A 1 109 ? -12.734 20.062 -11.32 1 87.62 109 ILE A C 1
ATOM 831 O O . ILE A 1 109 ? -11.883 19.375 -11.891 1 87.62 109 ILE A O 1
ATOM 835 N N . ASP A 1 110 ? -12.617 21.281 -11.18 1 87.69 110 ASP A N 1
ATOM 836 C CA . ASP A 1 110 ? -11.43 21.969 -11.664 1 87.69 110 ASP A CA 1
ATOM 837 C C . ASP A 1 110 ? -10.195 21.578 -10.852 1 87.69 110 ASP A C 1
ATOM 839 O O . ASP A 1 110 ? -9.117 21.391 -11.414 1 87.69 110 ASP A O 1
ATOM 843 N N . LEU A 1 111 ? -10.414 21.469 -9.625 1 87.69 111 LEU A N 1
ATOM 844 C CA . LEU A 1 111 ? -9.32 21.047 -8.75 1 87.69 111 LEU A CA 1
ATOM 845 C C . LEU A 1 111 ? -8.852 19.641 -9.109 1 87.69 111 LEU A C 1
ATOM 847 O O . LEU A 1 111 ? -7.645 19.391 -9.172 1 87.69 111 LEU A O 1
ATOM 851 N N . ILE A 1 112 ? -9.742 18.828 -9.367 1 90.75 112 ILE A N 1
ATOM 852 C CA . ILE A 1 112 ? -9.438 17.422 -9.648 1 90.75 112 ILE A CA 1
ATOM 853 C C . ILE A 1 112 ? -8.766 17.312 -11.016 1 90.75 112 ILE A C 1
ATOM 855 O O . ILE A 1 112 ? -7.754 16.625 -11.164 1 90.75 112 ILE A O 1
ATOM 859 N N . LEU A 1 113 ? -9.32 18 -12 1 90.06 113 LEU A N 1
ATOM 860 C CA . LEU A 1 113 ? -8.797 17.906 -13.359 1 90.06 113 LEU A CA 1
ATOM 861 C C . LEU A 1 113 ? -7.391 18.5 -13.438 1 90.06 113 LEU A C 1
ATOM 863 O O . LEU A 1 113 ? -6.578 18.078 -14.258 1 90.06 113 LEU A O 1
ATOM 867 N N . GLU A 1 114 ? -7.164 19.359 -12.641 1 90.31 114 GLU A N 1
ATOM 868 C CA . GLU A 1 114 ? -5.84 19.984 -12.602 1 90.31 114 GLU A CA 1
ATOM 869 C C . GLU A 1 114 ? -4.82 19.047 -11.953 1 90.31 114 GLU A C 1
ATOM 871 O O . GLU A 1 114 ? -3.648 19.031 -12.336 1 90.31 114 GLU A O 1
ATOM 876 N N . ARG A 1 115 ? -5.199 18.266 -11.008 1 91.75 115 ARG A N 1
ATOM 877 C CA . ARG A 1 115 ? -4.277 17.484 -10.18 1 91.75 115 ARG A CA 1
ATOM 878 C C . ARG A 1 115 ? -4.18 16.047 -10.68 1 91.75 115 ARG A C 1
ATOM 880 O O . ARG A 1 115 ? -3.137 15.406 -10.523 1 91.75 115 ARG A O 1
ATOM 887 N N . LEU A 1 116 ? -5.191 15.586 -11.289 1 91.5 116 LEU A N 1
ATOM 888 C CA . LEU A 1 116 ? -5.281 14.188 -11.695 1 91.5 116 LEU A CA 1
ATOM 889 C C . LEU A 1 116 ? -4.145 13.82 -12.641 1 91.5 116 LEU A C 1
ATOM 891 O O . LEU A 1 116 ? -3.518 12.766 -12.492 1 91.5 116 LEU A O 1
ATOM 895 N N . PRO A 1 117 ? -3.852 14.594 -13.625 1 92.56 117 PRO A N 1
ATOM 896 C CA . PRO A 1 117 ? -2.771 14.242 -14.547 1 92.56 117 PRO A CA 1
ATOM 897 C C . PRO A 1 117 ? -1.425 14.078 -13.844 1 92.56 117 PRO A C 1
ATOM 899 O O . PRO A 1 117 ? -0.597 13.266 -14.266 1 92.56 117 PRO A O 1
ATOM 902 N N . PHE A 1 118 ? -1.24 14.797 -12.828 1 93 118 PHE A N 1
ATOM 903 C CA . PHE A 1 118 ? 0.022 14.711 -12.102 1 93 118 PHE A CA 1
ATOM 904 C C . PHE A 1 118 ? 0.138 13.383 -11.367 1 93 118 PHE A C 1
ATOM 906 O O . PHE A 1 118 ? 1.202 12.758 -11.367 1 93 118 PHE A O 1
ATOM 913 N N . THR A 1 119 ? -0.907 13.016 -10.75 1 91.31 119 THR A N 1
ATOM 914 C CA . THR A 1 119 ? -0.893 11.719 -10.086 1 91.31 119 THR A CA 1
ATOM 915 C C . THR A 1 119 ? -0.701 10.594 -11.094 1 91.31 119 THR A C 1
ATOM 917 O O . THR A 1 119 ? 0.046 9.641 -10.844 1 91.31 119 THR A O 1
ATOM 920 N N . LEU A 1 120 ? -1.368 10.703 -12.234 1 90.12 120 LEU A N 1
ATOM 921 C CA . LEU A 1 120 ? -1.232 9.688 -13.266 1 90.12 120 LEU A CA 1
ATOM 922 C C . LEU A 1 120 ? 0.186 9.664 -13.828 1 90.12 120 LEU A C 1
ATOM 924 O O . LEU A 1 120 ? 0.734 8.594 -14.094 1 90.12 120 LEU A O 1
ATOM 928 N N . GLN A 1 121 ? 0.713 10.781 -14.008 1 93.12 121 GLN A N 1
ATOM 929 C CA . GLN A 1 121 ? 2.096 10.875 -14.469 1 93.12 121 GLN A CA 1
ATOM 930 C C . GLN A 1 121 ? 3.055 10.25 -13.461 1 93.12 121 GLN A C 1
ATOM 932 O O . GLN A 1 121 ? 3.961 9.508 -13.836 1 93.12 121 GLN A O 1
ATOM 937 N N . LEU A 1 122 ? 2.854 10.586 -12.258 1 93.5 122 LEU A N 1
ATOM 938 C CA . LEU A 1 122 ? 3.701 10.055 -11.195 1 93.5 122 LEU A CA 1
ATOM 939 C C . LEU A 1 122 ? 3.584 8.539 -11.109 1 93.5 122 LEU A C 1
ATOM 941 O O . LEU A 1 122 ? 4.594 7.836 -11.055 1 93.5 122 LEU A O 1
ATOM 945 N N . GLY A 1 123 ? 2.348 8.078 -11.07 1 91.38 123 GLY A N 1
ATOM 946 C CA . GLY A 1 123 ? 2.125 6.637 -11.055 1 91.38 123 GLY A CA 1
ATOM 947 C C . GLY A 1 123 ? 2.709 5.926 -12.258 1 91.38 123 GLY A C 1
ATOM 948 O O . GLY A 1 123 ? 3.32 4.863 -12.125 1 91.38 123 GLY A O 1
ATOM 949 N N . GLY A 1 124 ? 2.484 6.48 -13.414 1 91 124 GLY A N 1
ATOM 950 C CA . GLY A 1 124 ? 3.039 5.91 -14.633 1 91 124 GLY A CA 1
ATOM 951 C C . GLY A 1 124 ? 4.555 5.848 -14.625 1 91 124 GLY A C 1
ATOM 952 O O . GLY A 1 124 ? 5.141 4.828 -14.992 1 91 124 GLY A O 1
ATOM 953 N N . MET A 1 125 ? 5.129 6.898 -14.234 1 94.62 125 MET A N 1
ATOM 954 C CA . MET A 1 125 ? 6.59 6.945 -14.18 1 94.62 125 MET A CA 1
ATOM 955 C C . MET A 1 125 ? 7.125 5.977 -13.125 1 94.62 125 MET A C 1
ATOM 957 O O . MET A 1 125 ? 8.164 5.34 -13.336 1 94.62 125 MET A O 1
ATOM 961 N N . ALA A 1 126 ? 6.496 5.918 -12.016 1 94.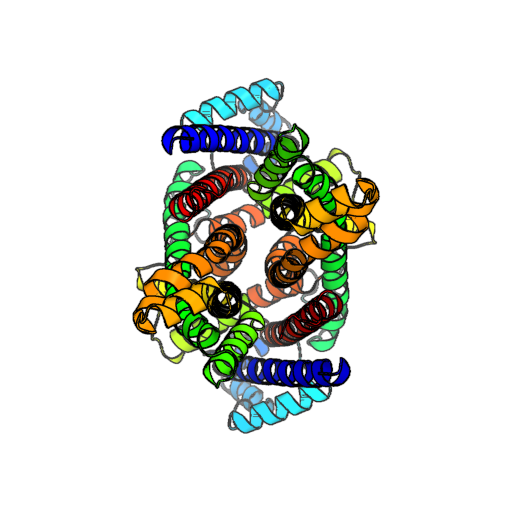81 126 ALA A N 1
ATOM 962 C CA . ALA A 1 126 ? 6.891 4.973 -10.977 1 94.81 126 ALA A CA 1
ATOM 963 C C . ALA A 1 126 ? 6.867 3.539 -11.5 1 94.81 126 ALA A C 1
ATOM 965 O O . ALA A 1 126 ? 7.766 2.748 -11.203 1 94.81 126 ALA A O 1
ATOM 966 N N . LEU A 1 127 ? 5.855 3.25 -12.25 1 91.12 127 LEU A N 1
ATOM 967 C CA . LEU A 1 127 ? 5.746 1.914 -12.828 1 91.12 127 LEU A CA 1
ATOM 968 C C . LEU A 1 127 ? 6.883 1.652 -13.812 1 91.12 127 LEU A C 1
ATOM 970 O O . LEU A 1 127 ? 7.465 0.566 -13.82 1 91.12 127 LEU A O 1
ATOM 974 N N . VAL A 1 128 ? 7.137 2.588 -14.664 1 94.62 128 VAL A N 1
ATOM 975 C CA . VAL A 1 128 ? 8.211 2.449 -15.641 1 94.62 128 VAL A CA 1
ATOM 976 C C . VAL A 1 128 ? 9.539 2.207 -14.922 1 94.62 128 VAL A C 1
ATOM 978 O O . VAL A 1 128 ? 10.281 1.289 -15.273 1 94.62 128 VAL A O 1
ATOM 981 N N . PHE A 1 129 ? 9.828 2.977 -13.93 1 96.69 129 PHE A N 1
ATOM 982 C CA . PHE A 1 129 ? 11.062 2.814 -13.164 1 96.69 129 PHE A CA 1
ATOM 983 C C . PHE A 1 129 ? 11.102 1.449 -12.484 1 96.69 129 PHE A C 1
ATOM 985 O O . PHE A 1 129 ? 12.141 0.795 -12.453 1 96.69 129 PHE A O 1
ATOM 992 N N . ALA A 1 130 ? 9.969 1.085 -11.914 1 95.44 130 ALA A N 1
ATOM 993 C CA . ALA A 1 130 ? 9.906 -0.202 -11.227 1 95.44 130 ALA A CA 1
ATOM 994 C C . ALA A 1 130 ? 10.195 -1.353 -12.188 1 95.44 130 ALA A C 1
ATOM 996 O O . ALA A 1 130 ? 10.914 -2.295 -11.844 1 95.44 130 ALA A O 1
ATOM 997 N N . LEU A 1 131 ? 9.641 -1.243 -13.367 1 94.31 131 LEU A N 1
ATOM 998 C CA . LEU A 1 131 ? 9.852 -2.291 -14.359 1 94.31 131 LEU A CA 1
ATOM 999 C C . LEU A 1 131 ? 11.297 -2.299 -14.852 1 94.31 131 LEU A C 1
ATOM 1001 O O . LEU A 1 131 ? 11.883 -3.365 -15.039 1 94.31 131 LEU A O 1
ATOM 1005 N N . LEU A 1 132 ? 11.836 -1.174 -15.062 1 96.38 132 LEU A N 1
ATOM 1006 C CA . LEU A 1 132 ? 13.211 -1.059 -15.531 1 96.38 132 LEU A CA 1
ATOM 1007 C C . LEU A 1 132 ? 14.188 -1.632 -14.508 1 96.38 132 LEU A C 1
ATOM 1009 O O . LEU A 1 132 ? 15.211 -2.215 -14.875 1 96.38 132 LEU A O 1
ATOM 1013 N N . LEU A 1 133 ? 13.859 -1.472 -13.273 1 96.06 133 LEU A N 1
ATOM 1014 C CA . LEU A 1 133 ? 14.703 -1.984 -12.203 1 96.06 133 LEU A CA 1
ATOM 1015 C C . LEU A 1 133 ? 14.477 -3.479 -11.992 1 96.06 133 LEU A C 1
ATOM 1017 O O . LEU A 1 133 ? 15.43 -4.238 -11.828 1 96.06 133 LEU A O 1
ATOM 1021 N N . SER A 1 134 ? 13.258 -3.881 -12.008 1 96.19 134 SER A N 1
ATOM 1022 C CA . SER A 1 134 ? 12.883 -5.215 -11.555 1 96.19 134 SER A CA 1
ATOM 1023 C C . SER A 1 134 ? 13.117 -6.254 -12.648 1 96.19 134 SER A C 1
ATOM 1025 O O . SER A 1 134 ? 13.469 -7.398 -12.359 1 96.19 134 SER A O 1
ATOM 1027 N N . PHE A 1 135 ? 12.914 -5.875 -13.891 1 94.38 135 PHE A N 1
ATOM 1028 C CA . PHE A 1 135 ? 12.961 -6.859 -14.961 1 94.38 135 PHE A CA 1
ATOM 1029 C C . PHE A 1 135 ? 14.375 -7.418 -15.125 1 94.38 135 PHE A C 1
ATOM 1031 O O . PHE A 1 135 ? 14.57 -8.633 -15.094 1 94.38 135 PHE A O 1
ATOM 1038 N N . PRO A 1 136 ? 15.375 -6.57 -15.305 1 96.12 136 PRO A N 1
ATOM 1039 C CA . PRO A 1 136 ? 16.719 -7.117 -15.445 1 96.12 136 PRO A CA 1
ATOM 1040 C C . PRO A 1 136 ? 17.141 -7.965 -14.242 1 96.12 136 PRO A C 1
ATOM 1042 O O . PRO A 1 136 ? 17.703 -9.047 -14.414 1 96.12 136 PRO A O 1
ATOM 1045 N N . ILE A 1 137 ? 16.828 -7.531 -13.07 1 96.44 137 ILE A N 1
ATOM 1046 C CA . ILE A 1 137 ? 17.234 -8.211 -11.844 1 96.44 137 ILE A CA 1
ATOM 1047 C C . ILE A 1 137 ? 16.422 -9.492 -11.664 1 96.44 137 ILE A C 1
ATOM 1049 O O . ILE A 1 137 ? 16.984 -10.547 -11.367 1 96.44 137 ILE A O 1
ATOM 1053 N N . GLY A 1 138 ? 15.109 -9.367 -11.859 1 94.56 138 GLY A N 1
ATOM 1054 C CA . GLY A 1 138 ? 14.227 -10.516 -11.688 1 94.56 138 GLY A CA 1
ATOM 1055 C C . GLY A 1 138 ? 14.469 -11.609 -12.711 1 94.56 138 GLY A C 1
ATOM 1056 O O . GLY A 1 138 ? 14.453 -12.797 -12.383 1 94.56 138 GLY A O 1
ATOM 1057 N N . ILE A 1 139 ? 14.695 -11.203 -13.914 1 94.06 139 ILE A N 1
ATOM 1058 C CA . ILE A 1 139 ? 14.945 -12.172 -14.977 1 94.06 139 ILE A CA 1
ATOM 1059 C C . ILE A 1 139 ? 16.281 -12.859 -14.742 1 94.06 139 ILE A C 1
ATOM 1061 O O . ILE A 1 139 ? 16.375 -14.086 -14.812 1 94.06 139 ILE A O 1
ATOM 1065 N N . ALA A 1 140 ? 17.281 -12.078 -14.477 1 94.75 140 ALA A N 1
ATOM 1066 C CA . ALA A 1 140 ? 18.609 -12.648 -14.227 1 94.75 140 ALA A CA 1
ATOM 1067 C C . ALA A 1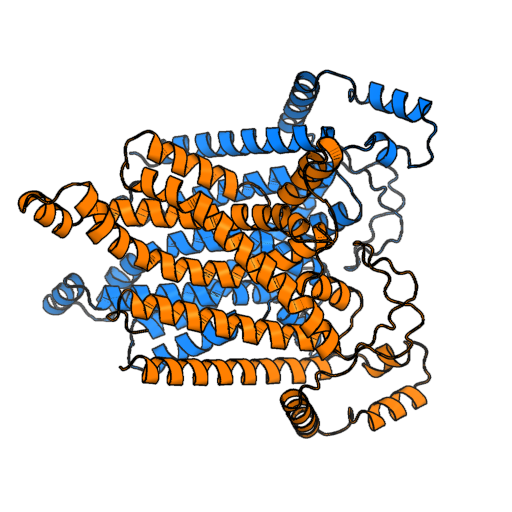 140 ? 18.578 -13.609 -13.039 1 94.75 140 ALA A C 1
ATOM 1069 O O . ALA A 1 140 ? 19.172 -14.688 -13.086 1 94.75 140 ALA A O 1
ATOM 1070 N N . GLY A 1 141 ? 17.891 -13.242 -12.039 1 94 141 GLY A N 1
ATOM 1071 C CA . GLY A 1 141 ? 17.797 -14.086 -10.859 1 94 141 GLY A CA 1
ATOM 1072 C C . GLY A 1 141 ? 17 -15.352 -11.094 1 94 141 GLY A C 1
ATOM 1073 O O . GLY A 1 141 ? 17.344 -16.422 -10.578 1 94 141 GLY A O 1
ATOM 1074 N N . GLY A 1 142 ? 15.93 -15.258 -11.836 1 92.19 142 GLY A N 1
ATOM 1075 C CA . GLY A 1 142 ? 15.07 -16.406 -12.117 1 92.19 142 GLY A CA 1
ATOM 1076 C C . GLY A 1 142 ? 15.711 -17.406 -13.055 1 92.19 142 GLY A C 1
ATOM 1077 O O . GLY A 1 142 ? 15.469 -18.609 -12.945 1 92.19 142 GLY A O 1
ATOM 1078 N N . LEU A 1 143 ? 16.516 -16.922 -13.93 1 92.62 143 LEU A N 1
ATOM 1079 C CA . LEU A 1 143 ? 17.156 -17.781 -14.922 1 92.62 143 LEU A CA 1
ATOM 1080 C C . LEU A 1 143 ? 18.359 -18.5 -14.328 1 92.62 143 LEU A C 1
ATOM 1082 O O . LEU A 1 143 ? 18.828 -19.5 -14.875 1 92.62 143 LEU A O 1
ATOM 1086 N N . HIS A 1 144 ? 18.875 -17.922 -13.164 1 91.25 144 HIS A N 1
ATOM 1087 C CA . HIS A 1 144 ? 20.062 -18.484 -12.547 1 91.25 144 HIS A CA 1
ATOM 1088 C C . HIS A 1 144 ? 19.828 -18.781 -11.062 1 91.25 144 HIS A C 1
ATOM 1090 O O . HIS A 1 144 ? 20.469 -18.172 -10.203 1 91.25 144 HIS A O 1
ATOM 1096 N N . GLN A 1 145 ? 19.016 -19.656 -10.648 1 84.19 145 GLN A N 1
ATOM 1097 C CA . GLN A 1 145 ? 18.5 -19.922 -9.305 1 84.19 145 GLN A CA 1
ATOM 1098 C C . GLN A 1 145 ? 19.641 -20.281 -8.352 1 84.19 145 GLN A C 1
ATOM 1100 O O . GLN A 1 145 ? 19.547 -20.031 -7.145 1 84.19 145 GLN A O 1
ATOM 1105 N N . HIS A 1 146 ? 20.766 -20.688 -8.781 1 83.94 146 HIS A N 1
ATOM 1106 C CA . HIS A 1 146 ? 21.844 -21.094 -7.879 1 83.94 146 HIS A CA 1
ATOM 1107 C C . HIS A 1 146 ? 23.109 -20.297 -8.148 1 83.94 146 HIS A C 1
ATOM 1109 O O . HIS A 1 146 ? 24.219 -20.75 -7.805 1 83.94 146 HIS A O 1
ATOM 1115 N N . ARG A 1 147 ? 22.953 -19.188 -8.68 1 91.75 147 ARG A N 1
ATOM 1116 C CA . ARG A 1 147 ? 24.094 -18.344 -8.977 1 91.75 147 ARG A CA 1
ATOM 1117 C C . ARG A 1 147 ? 23.969 -16.984 -8.273 1 91.75 147 ARG A C 1
ATOM 1119 O O . ARG A 1 147 ? 23.031 -16.766 -7.512 1 91.75 147 ARG A O 1
ATOM 1126 N N . TRP A 1 148 ? 24.969 -16.219 -8.516 1 92.5 148 TRP A N 1
ATOM 1127 C CA . TRP A 1 148 ? 25.047 -14.953 -7.781 1 92.5 148 TRP A CA 1
ATOM 1128 C C . TRP A 1 148 ? 23.953 -14 -8.219 1 92.5 148 TRP A C 1
ATOM 1130 O O . TRP A 1 148 ? 23.531 -13.141 -7.445 1 92.5 148 TRP A O 1
ATOM 1140 N N . GLN A 1 149 ? 23.391 -14.219 -9.375 1 94.06 149 GLN A N 1
ATOM 1141 C CA . GLN A 1 149 ? 22.297 -13.367 -9.836 1 94.06 149 GLN A CA 1
ATOM 1142 C C . GLN A 1 149 ? 21.062 -13.547 -8.969 1 94.06 149 GLN A C 1
ATOM 1144 O O . GLN A 1 149 ? 20.328 -12.586 -8.711 1 94.06 149 GLN A O 1
ATOM 1149 N N . ASN A 1 150 ? 20.859 -14.703 -8.602 1 92.38 150 ASN A N 1
ATOM 1150 C CA . ASN A 1 150 ? 19.734 -14.977 -7.707 1 92.38 150 ASN A CA 1
ATOM 1151 C C . ASN A 1 150 ? 19.953 -14.352 -6.328 1 92.38 150 ASN A C 1
ATOM 1153 O O . ASN A 1 150 ? 19.016 -13.797 -5.738 1 92.38 150 ASN A O 1
ATOM 1157 N N . ALA A 1 151 ? 21.172 -14.461 -5.906 1 87.38 151 ALA A N 1
ATOM 1158 C CA . ALA A 1 151 ? 21.516 -13.859 -4.617 1 87.38 151 ALA A CA 1
ATOM 1159 C C . ALA A 1 151 ? 21.359 -12.344 -4.664 1 87.38 151 ALA A C 1
ATOM 1161 O O . ALA A 1 151 ? 20.922 -11.727 -3.689 1 87.38 151 ALA A O 1
ATOM 1162 N N . LEU A 1 152 ? 21.734 -11.828 -5.754 1 91.5 152 LEU A N 1
ATOM 1163 C CA . LEU A 1 152 ? 21.594 -10.391 -5.938 1 91.5 152 LEU A CA 1
ATOM 1164 C C . LEU A 1 152 ? 20.125 -9.984 -5.961 1 91.5 152 LEU A C 1
ATOM 1166 O O . LEU A 1 152 ? 19.75 -8.969 -5.375 1 91.5 152 LEU A O 1
ATOM 1170 N N . ALA A 1 153 ? 19.328 -10.703 -6.684 1 92.94 153 ALA A N 1
ATOM 1171 C CA . ALA A 1 153 ? 17.891 -10.43 -6.73 1 92.94 153 ALA A CA 1
ATOM 1172 C C . ALA A 1 153 ? 17.281 -10.469 -5.336 1 92.94 153 ALA A C 1
ATOM 1174 O O . ALA A 1 153 ? 16.516 -9.586 -4.957 1 92.94 153 ALA A O 1
ATOM 1175 N N . PHE A 1 154 ? 17.703 -11.352 -4.633 1 85.81 154 PHE A N 1
ATOM 1176 C CA . PHE A 1 154 ? 17.234 -11.508 -3.264 1 85.81 154 PHE A CA 1
ATOM 1177 C C . PHE A 1 154 ? 17.688 -10.344 -2.396 1 85.81 154 PHE A C 1
ATOM 1179 O O . PHE A 1 154 ? 16.906 -9.812 -1.597 1 85.81 154 PHE A O 1
ATOM 1186 N N . GLY A 1 155 ? 18.906 -10.023 -2.512 1 85 155 GLY A N 1
ATOM 1187 C CA . GLY A 1 155 ? 19.453 -8.914 -1.747 1 85 155 GLY A CA 1
ATOM 1188 C C . GLY A 1 155 ? 18.766 -7.594 -2.053 1 85 155 GLY A C 1
ATOM 1189 O O . GLY A 1 155 ? 18.422 -6.844 -1.14 1 85 155 GLY A O 1
ATOM 1190 N N . VAL A 1 156 ? 18.562 -7.375 -3.277 1 89.5 156 VAL A N 1
ATOM 1191 C CA . VAL A 1 156 ? 17.984 -6.109 -3.705 1 89.5 156 VAL A CA 1
ATOM 1192 C C . VAL A 1 156 ? 16.531 -6.031 -3.252 1 89.5 156 VAL A C 1
ATOM 1194 O O . VAL A 1 156 ? 16.094 -5.008 -2.715 1 89.5 156 VAL A O 1
ATOM 1197 N N . GLN A 1 157 ? 15.789 -7.035 -3.514 1 88.62 157 GLN A N 1
ATOM 1198 C CA . GLN A 1 157 ? 14.391 -7.016 -3.109 1 88.62 157 GLN A CA 1
ATOM 1199 C C . GLN A 1 157 ? 14.25 -6.902 -1.594 1 88.62 157 GLN A C 1
ATOM 1201 O O . GLN A 1 157 ? 13.375 -6.195 -1.096 1 88.62 157 GLN A O 1
ATOM 1206 N N . SER A 1 158 ? 15.109 -7.504 -0.885 1 83 158 SER A N 1
ATOM 1207 C CA . SER A 1 158 ? 15.07 -7.457 0.573 1 83 158 SER A CA 1
ATOM 1208 C C . SER A 1 158 ? 15.422 -6.062 1.087 1 83 158 SER A C 1
ATOM 1210 O O . SER A 1 158 ? 14.797 -5.57 2.029 1 83 158 SER A O 1
ATOM 1212 N N . LEU A 1 159 ? 16.359 -5.496 0.521 1 84 159 LEU A N 1
ATOM 1213 C CA . LEU A 1 159 ? 16.75 -4.145 0.9 1 84 159 LEU A CA 1
ATOM 1214 C C . LEU A 1 159 ? 15.641 -3.148 0.608 1 84 159 LEU A C 1
ATOM 1216 O O . LEU A 1 159 ? 15.312 -2.309 1.451 1 84 159 LEU A O 1
ATOM 1220 N N . PHE A 1 160 ? 15.047 -3.26 -0.571 1 86.75 160 PHE A N 1
ATOM 1221 C CA . PHE A 1 160 ? 14.023 -2.316 -0.996 1 86.75 160 PHE A CA 1
ATOM 1222 C C . PHE A 1 160 ? 12.789 -2.42 -0.106 1 86.75 160 PHE A C 1
ATOM 1224 O O . PHE A 1 160 ? 12.188 -1.406 0.249 1 86.75 160 PHE A O 1
ATOM 1231 N N . VAL A 1 161 ? 12.469 -3.535 0.267 1 81.38 161 VAL A N 1
ATOM 1232 C CA . VAL A 1 161 ? 11.258 -3.732 1.053 1 81.38 161 VAL A CA 1
ATOM 1233 C C . VAL A 1 161 ? 11.484 -3.238 2.48 1 81.38 161 VAL A C 1
ATOM 1235 O O . VAL A 1 161 ? 10.531 -2.834 3.16 1 81.38 161 VAL A O 1
ATOM 1238 N N . SER A 1 162 ? 12.695 -3.229 2.883 1 77.88 162 SER A N 1
ATOM 1239 C CA . SER A 1 162 ? 13.023 -2.865 4.258 1 77.88 162 SER A CA 1
ATOM 1240 C C . SER A 1 162 ? 13.141 -1.354 4.418 1 77.88 162 SER A C 1
ATOM 1242 O O . SER A 1 162 ? 13.164 -0.842 5.539 1 77.88 162 SER A O 1
ATOM 1244 N N . ILE A 1 163 ? 13.195 -0.676 3.373 1 79.81 163 ILE A N 1
ATOM 1245 C CA . ILE A 1 163 ? 13.344 0.774 3.426 1 79.81 163 ILE A CA 1
ATOM 1246 C C . ILE A 1 163 ? 11.969 1.431 3.439 1 79.81 163 ILE A C 1
ATOM 1248 O O . ILE A 1 163 ? 11.188 1.268 2.5 1 79.81 163 ILE A O 1
ATOM 1252 N N . PRO A 1 164 ? 11.648 2.145 4.438 1 78.06 164 PRO A N 1
ATOM 1253 C CA . PRO A 1 164 ? 10.398 2.896 4.402 1 78.06 164 PRO A CA 1
ATOM 1254 C C . PRO A 1 164 ? 10.375 3.965 3.311 1 78.06 164 PRO A C 1
ATOM 1256 O O . PRO A 1 164 ? 11.367 4.68 3.127 1 78.06 164 PRO A O 1
ATOM 1259 N N . ASN A 1 165 ? 9.328 4.035 2.633 1 82.12 165 ASN A N 1
ATOM 1260 C CA . ASN A 1 165 ? 9.266 4.922 1.475 1 82.12 165 ASN A CA 1
ATOM 1261 C C . ASN A 1 165 ? 9.383 6.387 1.884 1 82.12 165 ASN A C 1
ATOM 1263 O O . ASN A 1 165 ? 10.008 7.184 1.183 1 82.12 165 ASN A O 1
ATOM 1267 N N . PHE A 1 166 ? 8.727 6.75 2.984 1 78 166 PHE A N 1
ATOM 1268 C CA . PHE A 1 166 ? 8.797 8.148 3.406 1 78 166 PHE A CA 1
ATOM 1269 C C . PHE A 1 166 ? 10.234 8.547 3.727 1 78 166 PHE A C 1
ATOM 1271 O O . PHE A 1 166 ? 10.641 9.672 3.449 1 78 166 PHE A O 1
ATOM 1278 N N . TRP A 1 167 ? 10.891 7.68 4.355 1 78.62 167 TRP A N 1
ATOM 1279 C CA . TRP A 1 167 ? 12.281 7.941 4.691 1 78.62 167 TRP A CA 1
ATOM 1280 C C . TRP A 1 167 ? 13.125 8.086 3.428 1 78.62 167 TRP A C 1
ATOM 1282 O O . TRP A 1 167 ? 13.977 8.977 3.344 1 78.62 167 TRP A O 1
ATOM 1292 N N . LEU A 1 168 ? 12.953 7.18 2.562 1 85.25 168 LEU A N 1
ATOM 1293 C CA . LEU A 1 168 ? 13.688 7.254 1.304 1 85.25 168 LEU A CA 1
ATOM 1294 C C . LEU A 1 168 ? 13.43 8.586 0.601 1 85.25 168 LEU A C 1
ATOM 1296 O O . LEU A 1 168 ? 14.344 9.172 0.02 1 85.25 168 LEU A O 1
ATOM 1300 N N . ALA A 1 169 ? 12.203 8.992 0.603 1 86.94 169 ALA A N 1
ATOM 1301 C CA . ALA A 1 169 ? 11.844 10.273 -0.01 1 86.94 169 ALA A CA 1
ATOM 1302 C C . ALA A 1 169 ? 12.648 11.414 0.603 1 86.94 169 ALA A C 1
ATOM 1304 O O . 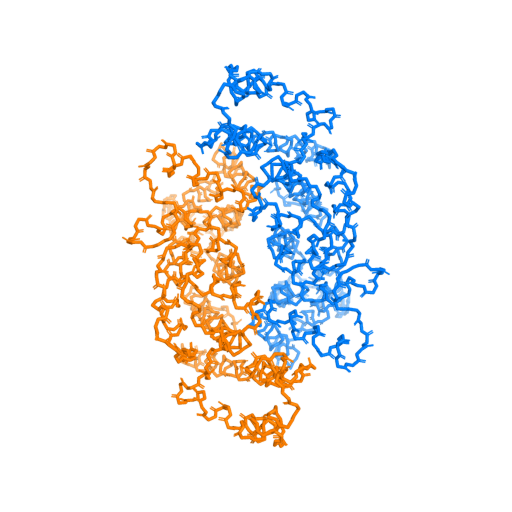ALA A 1 169 ? 13.234 12.219 -0.118 1 86.94 169 ALA A O 1
ATOM 1305 N N . ILE A 1 170 ? 12.633 11.477 1.838 1 79.06 170 ILE A N 1
ATOM 1306 C CA . ILE A 1 170 ? 13.305 12.555 2.555 1 79.06 170 ILE A CA 1
ATOM 1307 C C . ILE A 1 170 ? 14.805 12.508 2.268 1 79.06 170 ILE A C 1
ATOM 1309 O O . ILE A 1 170 ? 15.422 13.547 2.002 1 79.06 170 ILE A O 1
ATOM 1313 N N . VAL A 1 171 ? 15.344 11.336 2.219 1 79.81 171 VAL A N 1
ATOM 1314 C CA . VAL A 1 171 ? 16.781 11.148 1.998 1 79.81 171 VAL A CA 1
ATOM 1315 C C . VAL A 1 171 ? 17.141 11.594 0.584 1 79.81 171 VAL A C 1
ATOM 1317 O O . VAL A 1 171 ? 18.156 12.266 0.381 1 79.81 171 VAL A O 1
ATOM 1320 N N . LEU A 1 172 ? 16.391 11.172 -0.312 1 86.44 172 LEU A N 1
ATOM 1321 C CA . LEU A 1 172 ? 16.688 11.531 -1.695 1 86.44 172 LEU A CA 1
ATOM 1322 C C . LEU A 1 172 ? 16.578 13.039 -1.901 1 86.44 172 LEU A C 1
ATOM 1324 O O . LEU A 1 172 ? 17.359 13.625 -2.66 1 86.44 172 LEU A O 1
ATOM 1328 N N . ILE A 1 173 ? 15.625 13.656 -1.253 1 85.62 173 ILE A N 1
ATOM 1329 C CA . ILE A 1 173 ? 15.5 15.109 -1.331 1 85.62 173 ILE A CA 1
ATOM 1330 C C . ILE A 1 173 ? 16.75 15.773 -0.769 1 85.62 173 ILE A C 1
ATOM 1332 O O . ILE A 1 173 ? 17.328 16.656 -1.403 1 85.62 173 ILE A O 1
ATOM 1336 N N . LEU A 1 174 ? 17.125 15.359 0.328 1 77.25 174 LEU A N 1
ATOM 1337 C CA . LEU A 1 174 ? 18.25 15.992 1.017 1 77.25 174 LEU A CA 1
ATOM 1338 C C . LEU A 1 174 ? 19.562 15.742 0.272 1 77.25 174 LEU A C 1
ATOM 1340 O O . LEU A 1 174 ? 20.391 16.641 0.147 1 77.25 174 LEU A O 1
ATOM 1344 N N . PHE A 1 175 ? 19.719 14.547 -0.244 1 80.56 175 PHE A N 1
ATOM 1345 C CA . PHE A 1 175 ? 20.984 14.164 -0.857 1 80.56 175 PHE A CA 1
ATOM 1346 C C . PHE A 1 175 ? 21.047 14.625 -2.309 1 80.56 175 PHE A C 1
ATOM 1348 O O . PHE A 1 175 ? 21.984 15.328 -2.703 1 80.56 175 PHE A O 1
ATOM 1355 N N . LEU A 1 176 ? 20.078 14.297 -3.07 1 87.56 176 LEU A N 1
ATOM 1356 C CA . LEU A 1 176 ? 20.141 14.523 -4.508 1 87.56 176 LEU A CA 1
ATOM 1357 C C . LEU A 1 176 ? 19.672 15.93 -4.855 1 87.56 176 LEU A C 1
ATOM 1359 O O . LEU A 1 176 ? 20.109 16.516 -5.848 1 87.56 176 LEU A O 1
ATOM 1363 N N . SER A 1 177 ? 18.797 16.469 -4.066 1 86.25 177 SER A N 1
ATOM 1364 C CA . SER A 1 177 ? 18.266 17.781 -4.398 1 86.25 177 SER A CA 1
ATOM 1365 C C . SER A 1 177 ? 19 18.891 -3.666 1 86.25 177 SER A C 1
ATOM 1367 O O . SER A 1 177 ? 19.312 19.938 -4.25 1 86.25 177 SER A O 1
ATOM 1369 N N . VAL A 1 178 ? 19.219 18.75 -2.455 1 78.75 178 VAL A N 1
ATOM 1370 C CA . VAL A 1 178 ? 19.766 19.812 -1.639 1 78.75 178 VAL A CA 1
ATOM 1371 C C . VAL A 1 178 ? 21.297 19.781 -1.688 1 78.75 178 VAL A C 1
ATOM 1373 O O . VAL A 1 178 ? 21.938 20.766 -2.02 1 78.75 178 VAL A O 1
ATOM 1376 N N . LYS A 1 179 ? 21.844 18.609 -1.427 1 77.31 179 LYS A N 1
ATOM 1377 C CA . LYS A 1 179 ? 23.297 18.516 -1.324 1 77.31 179 LYS A CA 1
ATOM 1378 C C . LYS A 1 179 ? 23.953 18.547 -2.703 1 77.31 179 LYS A C 1
ATOM 1380 O O . LYS A 1 179 ? 24.828 19.391 -2.963 1 77.31 179 LYS A O 1
ATOM 1385 N N . LEU A 1 180 ? 23.531 17.641 -3.604 1 85.94 180 LEU A N 1
ATOM 1386 C CA . LEU A 1 180 ? 24.172 17.5 -4.906 1 85.94 180 LEU A CA 1
ATOM 1387 C C . LEU A 1 180 ? 23.516 18.406 -5.938 1 85.94 180 LEU A C 1
ATOM 1389 O O . LEU A 1 180 ? 24.062 18.641 -7.012 1 85.94 180 LEU A O 1
ATOM 1393 N N . LYS A 1 181 ? 22.281 18.859 -5.594 1 89.56 181 LYS A N 1
ATOM 1394 C CA . LYS A 1 181 ? 21.531 19.75 -6.465 1 89.56 181 LYS A CA 1
ATOM 1395 C C . LYS A 1 181 ? 21.359 19.156 -7.855 1 89.56 181 LYS A C 1
ATOM 1397 O O . LYS A 1 181 ? 21.5 19.859 -8.859 1 89.56 181 LYS A O 1
ATOM 1402 N N . LEU A 1 182 ? 21.172 17.922 -7.926 1 92.62 182 LEU A N 1
ATOM 1403 C CA . LEU A 1 182 ? 21.047 17.234 -9.203 1 92.62 182 LEU A CA 1
ATOM 1404 C C . LEU A 1 182 ? 19.594 17.281 -9.703 1 92.62 182 LEU A C 1
ATOM 1406 O O . LEU A 1 182 ? 19.359 17.312 -10.914 1 92.62 182 LEU A O 1
ATOM 1410 N N . LEU A 1 183 ? 18.656 17.219 -8.82 1 93.69 183 LEU A N 1
ATOM 1411 C CA . LEU A 1 183 ? 17.234 17.172 -9.148 1 93.69 183 LEU A CA 1
ATOM 1412 C C . LEU A 1 183 ? 16.438 18.094 -8.227 1 93.69 183 LEU A C 1
ATOM 1414 O O . LEU A 1 183 ? 16.875 18.391 -7.109 1 93.69 183 LEU A O 1
ATOM 1418 N N . PRO A 1 184 ? 15.25 18.5 -8.695 1 91.56 184 PRO A N 1
ATOM 1419 C CA . PRO A 1 184 ? 14.438 19.375 -7.836 1 91.56 184 PRO A CA 1
ATOM 1420 C C . PRO A 1 184 ? 13.82 18.625 -6.656 1 91.56 184 PRO A C 1
ATOM 1422 O O . PRO A 1 184 ? 13.578 17.422 -6.746 1 91.56 184 PRO A O 1
ATOM 1425 N N . ALA A 1 185 ? 13.586 19.375 -5.609 1 84.31 185 ALA A N 1
ATOM 1426 C CA . ALA A 1 185 ? 13.148 18.781 -4.348 1 84.31 185 ALA A CA 1
ATOM 1427 C C . ALA A 1 185 ? 11.625 18.812 -4.234 1 84.31 185 ALA A C 1
ATOM 1429 O O . ALA A 1 185 ? 10.984 17.75 -4.223 1 84.31 185 ALA A O 1
ATOM 1430 N N . LEU A 1 186 ? 11.047 20 -4.148 1 86.31 186 LEU A N 1
ATOM 1431 C CA . LEU A 1 186 ? 9.633 20.172 -3.822 1 86.31 186 LEU A CA 1
ATOM 1432 C C . LEU A 1 186 ? 8.898 20.891 -4.945 1 86.31 186 LEU A C 1
ATOM 1434 O O . LEU A 1 186 ? 9.469 21.766 -5.609 1 86.31 186 LEU A O 1
ATOM 1438 N N . GLY A 1 187 ? 7.699 20.438 -5.113 1 87.94 187 GLY A N 1
ATOM 1439 C CA . GLY A 1 187 ? 6.859 21.141 -6.07 1 87.94 187 GLY A CA 1
ATOM 1440 C C . GLY A 1 187 ? 6.895 20.516 -7.457 1 87.94 187 GLY A C 1
ATOM 1441 O O . GLY A 1 187 ? 7.121 19.312 -7.602 1 87.94 187 GLY A O 1
ATOM 1442 N N . TYR A 1 188 ? 6.484 21.375 -8.492 1 91.19 188 TYR A N 1
ATOM 1443 C CA . TYR A 1 188 ? 6.477 20.922 -9.883 1 91.19 188 TYR A CA 1
ATOM 1444 C C . TYR A 1 188 ? 6.676 22.094 -10.836 1 91.19 188 TYR A C 1
ATOM 1446 O O . TYR A 1 188 ? 5.824 22.984 -10.922 1 91.19 188 TYR A O 1
ATOM 1454 N N . GLN A 1 189 ? 7.832 22.141 -11.461 1 91.56 189 GLN A N 1
ATOM 1455 C CA . GLN A 1 189 ? 8.141 23.125 -12.484 1 91.56 189 GLN A CA 1
ATOM 1456 C C . GLN A 1 189 ? 8.695 22.469 -13.742 1 91.56 189 GLN A C 1
ATOM 1458 O O . GLN A 1 189 ? 9.578 23.016 -14.398 1 91.56 189 GLN A O 1
ATOM 1463 N N . GLY A 1 190 ? 8.258 21.234 -13.898 1 91.88 190 GLY A N 1
ATOM 1464 C CA . GLY A 1 190 ? 8.734 20.484 -15.047 1 91.88 190 GLY A CA 1
ATOM 1465 C C . GLY A 1 190 ? 8.906 19 -14.773 1 91.88 190 GLY A C 1
ATOM 1466 O O . GLY A 1 190 ? 8.75 18.562 -13.633 1 91.88 190 GLY A O 1
ATOM 1467 N N . PHE A 1 191 ? 9.328 18.312 -15.758 1 93.81 191 PHE A N 1
ATOM 1468 C CA . PHE A 1 191 ? 9.336 16.859 -15.711 1 93.81 191 PHE A CA 1
ATOM 1469 C C . PHE A 1 191 ? 10.414 16.359 -14.75 1 93.81 191 PHE A C 1
ATOM 1471 O O . PHE A 1 191 ? 10.305 15.25 -14.219 1 93.81 191 PHE A O 1
ATOM 1478 N N . SER A 1 192 ? 11.422 17.141 -14.531 1 95 192 SER A N 1
ATOM 1479 C CA . SER A 1 192 ? 12.492 16.719 -13.633 1 95 192 SER A CA 1
ATOM 1480 C C . SER A 1 192 ? 11.977 16.531 -12.211 1 95 192 SER A C 1
ATOM 1482 O O . SER A 1 192 ? 12.57 15.797 -11.43 1 95 192 SER A O 1
ATOM 1484 N N . TYR A 1 193 ? 10.812 17.156 -11.883 1 94.56 193 TYR A N 1
ATOM 1485 C CA . TYR A 1 193 ? 10.242 17.109 -10.547 1 94.56 193 TYR A CA 1
ATOM 1486 C C . TYR A 1 193 ? 9.57 15.766 -10.281 1 94.56 193 TYR A C 1
ATOM 1488 O O . TYR A 1 193 ? 9.266 15.43 -9.133 1 94.56 193 TYR A O 1
ATOM 1496 N N . VAL A 1 194 ? 9.375 14.969 -11.352 1 95.62 194 VAL A N 1
ATOM 1497 C CA . VAL A 1 194 ? 8.656 13.711 -11.211 1 95.62 194 VAL A CA 1
ATOM 1498 C C . VAL A 1 194 ? 9.641 12.578 -10.914 1 95.62 194 VAL A C 1
ATOM 1500 O O . VAL A 1 194 ? 9.258 11.547 -10.359 1 95.62 194 VAL A O 1
ATOM 1503 N N . ILE A 1 195 ? 10.859 12.766 -11.164 1 96.75 195 ILE A N 1
ATOM 1504 C CA . ILE A 1 195 ? 11.859 11.703 -11.195 1 96.75 195 ILE A CA 1
ATOM 1505 C C . ILE A 1 195 ? 12.078 11.148 -9.781 1 96.75 195 ILE A C 1
ATOM 1507 O O . ILE A 1 195 ? 11.969 9.945 -9.555 1 96.75 195 ILE A O 1
ATOM 1511 N N . LEU A 1 196 ? 12.328 12.008 -8.812 1 95.94 196 LEU A N 1
ATOM 1512 C CA . LEU A 1 196 ? 12.656 11.539 -7.469 1 95.94 196 LEU A CA 1
ATOM 1513 C C . LEU A 1 196 ? 11.461 10.867 -6.812 1 95.94 196 LEU A C 1
ATOM 1515 O O . LEU A 1 196 ? 11.562 9.75 -6.309 1 95.94 196 LEU A O 1
ATOM 1519 N N . PRO A 1 197 ? 10.273 11.602 -6.816 1 95.44 197 PRO A N 1
ATOM 1520 C CA . PRO A 1 197 ? 9.133 10.922 -6.203 1 95.44 197 PRO A CA 1
ATOM 1521 C C . PRO A 1 197 ? 8.773 9.617 -6.914 1 95.44 197 PRO A C 1
ATOM 1523 O O . PRO A 1 197 ? 8.375 8.641 -6.266 1 95.44 197 PRO A O 1
ATOM 1526 N N . ALA A 1 198 ? 8.93 9.602 -8.172 1 95.94 198 ALA A N 1
ATOM 1527 C CA . ALA A 1 198 ? 8.648 8.383 -8.922 1 95.94 198 ALA A CA 1
ATOM 1528 C C . ALA A 1 198 ? 9.625 7.27 -8.547 1 95.94 198 ALA A C 1
ATOM 1530 O O . ALA A 1 198 ? 9.242 6.098 -8.461 1 95.94 198 ALA A O 1
ATOM 1531 N N . PHE A 1 199 ? 10.805 7.613 -8.398 1 96.44 199 PHE A N 1
ATOM 1532 C CA . PHE A 1 199 ? 11.82 6.633 -8.023 1 96.44 199 PHE A CA 1
ATOM 1533 C C . PHE A 1 199 ? 11.516 6.039 -6.652 1 96.44 199 PHE A C 1
ATOM 1535 O O . PHE A 1 199 ? 11.695 4.836 -6.438 1 96.44 199 PHE A O 1
ATOM 1542 N N . VAL A 1 200 ? 11.109 6.848 -5.73 1 92.88 200 VAL A N 1
ATOM 1543 C CA . VAL A 1 200 ? 10.75 6.383 -4.395 1 92.88 200 VAL A CA 1
ATOM 1544 C C . VAL A 1 200 ? 9.617 5.355 -4.492 1 92.88 200 VAL A C 1
ATOM 1546 O O . VAL A 1 200 ? 9.688 4.293 -3.875 1 92.88 200 VAL A O 1
ATOM 1549 N N . LEU A 1 201 ? 8.625 5.652 -5.262 1 92.5 201 LEU A N 1
ATOM 1550 C CA . LEU A 1 201 ? 7.492 4.746 -5.43 1 92.5 201 LEU A CA 1
ATOM 1551 C C . LEU A 1 201 ? 7.918 3.469 -6.145 1 92.5 201 LEU A C 1
ATOM 1553 O O . LEU A 1 201 ? 7.395 2.389 -5.863 1 92.5 201 LEU A O 1
ATOM 1557 N N . ALA A 1 202 ? 8.844 3.615 -7.031 1 94.69 202 ALA A N 1
ATOM 1558 C CA . ALA A 1 202 ? 9.359 2.451 -7.75 1 94.69 202 ALA A CA 1
ATOM 1559 C C . ALA A 1 202 ? 10.055 1.48 -6.797 1 94.69 202 ALA A C 1
ATOM 1561 O O . ALA A 1 202 ? 9.898 0.263 -6.926 1 94.69 202 ALA A O 1
ATOM 1562 N N . VAL A 1 203 ? 10.797 2.047 -5.926 1 91.94 203 VAL A N 1
ATOM 1563 C CA . VAL A 1 203 ? 11.523 1.229 -4.961 1 91.94 203 VAL A CA 1
ATOM 1564 C C . VAL A 1 203 ? 10.531 0.475 -4.074 1 91.94 203 VAL A C 1
ATOM 1566 O O . VAL A 1 203 ? 10.812 -0.642 -3.633 1 91.94 203 VAL A O 1
ATOM 1569 N N . GLU A 1 204 ? 9.414 1.039 -3.885 1 86.75 204 GLU A N 1
ATOM 1570 C CA . GLU A 1 204 ? 8.383 0.427 -3.057 1 86.75 204 GLU A CA 1
ATOM 1571 C C . GLU A 1 204 ? 7.758 -0.78 -3.754 1 86.75 204 GLU A C 1
ATOM 1573 O O . GLU A 1 204 ? 7.465 -1.791 -3.111 1 86.75 204 GLU A O 1
ATOM 1578 N N . ILE A 1 205 ? 7.598 -0.751 -5.016 1 89.75 205 ILE A N 1
ATOM 1579 C CA . ILE A 1 205 ? 6.84 -1.796 -5.699 1 89.75 205 ILE A CA 1
ATOM 1580 C C . ILE A 1 205 ? 7.801 -2.801 -6.332 1 89.75 205 ILE A C 1
ATOM 1582 O O . ILE A 1 205 ? 7.457 -3.971 -6.508 1 89.75 205 ILE A O 1
ATOM 1586 N N . ALA A 1 206 ? 9.039 -2.455 -6.527 1 93.5 206 ALA A N 1
ATOM 1587 C CA . ALA A 1 206 ? 10.016 -3.248 -7.27 1 93.5 206 ALA A CA 1
ATOM 1588 C C . ALA A 1 206 ? 10.289 -4.578 -6.57 1 93.5 206 ALA A C 1
ATOM 1590 O O . ALA A 1 206 ? 10.414 -5.617 -7.227 1 93.5 206 ALA A O 1
ATOM 1591 N N . PRO A 1 207 ? 10.406 -4.555 -5.27 1 91 207 PRO A N 1
ATOM 1592 C CA . PRO A 1 207 ? 10.75 -5.816 -4.609 1 91 207 PRO A CA 1
ATOM 1593 C C . PRO A 1 207 ? 9.742 -6.926 -4.895 1 91 207 PRO A C 1
ATOM 1595 O O . PRO A 1 207 ? 10.125 -8.086 -5.059 1 91 207 PRO A O 1
ATOM 1598 N N . PHE A 1 208 ? 8.555 -6.617 -5.012 1 88.5 208 PHE A N 1
ATOM 1599 C CA . PHE A 1 208 ? 7.512 -7.609 -5.238 1 88.5 208 PHE A CA 1
ATOM 1600 C C . PHE A 1 208 ? 7.539 -8.109 -6.68 1 88.5 208 PHE A C 1
ATOM 1602 O O . PHE A 1 208 ? 7.281 -9.281 -6.941 1 88.5 208 PHE A O 1
ATOM 1609 N N . ILE A 1 209 ? 7.852 -7.254 -7.531 1 91.12 209 ILE A N 1
ATOM 1610 C CA . ILE A 1 209 ? 7.992 -7.645 -8.93 1 91.12 209 ILE A CA 1
ATOM 1611 C C . ILE A 1 209 ? 9.211 -8.547 -9.094 1 91.12 209 ILE A C 1
ATOM 1613 O O . ILE A 1 209 ? 9.141 -9.578 -9.766 1 91.12 209 ILE A O 1
ATOM 1617 N N . ILE A 1 210 ? 10.297 -8.164 -8.492 1 93.31 210 ILE A N 1
ATOM 1618 C CA . ILE A 1 210 ? 11.531 -8.945 -8.562 1 93.31 210 ILE A CA 1
ATOM 1619 C C . ILE A 1 210 ? 11.273 -10.359 -8.039 1 93.31 210 ILE A C 1
ATOM 1621 O O . ILE A 1 210 ? 11.602 -11.344 -8.703 1 93.31 210 ILE A O 1
ATOM 1625 N N . ARG A 1 211 ? 10.672 -10.375 -6.938 1 86.81 211 ARG A N 1
ATOM 1626 C CA . ARG A 1 211 ? 10.422 -11.664 -6.301 1 86.81 211 ARG A CA 1
ATOM 1627 C C . ARG A 1 211 ? 9.492 -12.523 -7.156 1 86.81 211 ARG A C 1
ATOM 1629 O O . ARG A 1 211 ? 9.742 -13.711 -7.344 1 86.81 211 ARG A O 1
ATOM 1636 N N . THR A 1 212 ? 8.445 -11.977 -7.613 1 86.5 212 THR A N 1
ATOM 1637 C CA . THR A 1 212 ? 7.477 -12.719 -8.414 1 86.5 212 THR A CA 1
ATOM 1638 C C . THR A 1 212 ? 8.117 -13.211 -9.711 1 86.5 212 THR A C 1
ATOM 1640 O O . THR A 1 212 ? 7.902 -14.359 -10.117 1 86.5 212 THR A O 1
ATOM 1643 N N . LEU A 1 213 ? 8.898 -12.391 -10.273 1 90.19 213 LEU A N 1
ATOM 1644 C CA . LEU A 1 213 ? 9.555 -12.758 -11.523 1 90.19 213 LEU A CA 1
ATOM 1645 C C . LEU A 1 213 ? 10.594 -13.852 -11.289 1 90.19 213 LEU A C 1
ATOM 1647 O O . LEU A 1 213 ? 10.688 -14.797 -12.07 1 90.19 213 LEU A O 1
ATOM 1651 N N . THR A 1 214 ? 11.375 -13.703 -10.281 1 91.31 214 THR A N 1
ATOM 1652 C CA . THR A 1 214 ? 12.414 -14.688 -9.977 1 91.31 214 THR A CA 1
ATOM 1653 C C . THR A 1 214 ? 11.797 -16.047 -9.68 1 91.31 214 THR A C 1
ATOM 1655 O O . THR A 1 214 ? 12.25 -17.062 -10.203 1 91.31 214 THR A O 1
ATOM 1658 N N . THR A 1 215 ? 10.758 -16.047 -8.922 1 84.12 215 THR A N 1
ATOM 1659 C CA . THR A 1 215 ? 10.117 -17.297 -8.539 1 84.12 215 THR A CA 1
ATOM 1660 C C . THR A 1 215 ? 9.398 -17.922 -9.727 1 84.12 215 THR A C 1
ATOM 1662 O O . THR A 1 215 ? 9.508 -19.125 -9.961 1 84.12 215 THR A O 1
ATOM 1665 N N . SER A 1 216 ? 8.664 -17.094 -10.445 1 86.25 216 SER A N 1
ATOM 1666 C CA . SER A 1 216 ? 7.895 -17.609 -11.578 1 86.25 216 SER A CA 1
ATOM 1667 C C . SER A 1 216 ? 8.812 -18.156 -12.672 1 86.25 216 SER A C 1
ATOM 1669 O O . SER A 1 216 ? 8.555 -19.219 -13.234 1 86.25 216 SER A O 1
ATOM 1671 N N . LEU A 1 217 ? 9.852 -17.438 -12.961 1 90.19 217 LEU A N 1
ATOM 1672 C CA . LEU A 1 217 ? 10.797 -17.891 -13.984 1 90.19 217 LEU A CA 1
ATOM 1673 C C . LEU A 1 217 ? 11.531 -19.156 -13.531 1 90.19 217 LEU A C 1
ATOM 1675 O O . LEU A 1 217 ? 11.789 -20.047 -14.344 1 90.19 217 LEU A O 1
ATOM 1679 N N . GLY A 1 218 ? 11.914 -19.188 -12.352 1 88 218 GLY A N 1
ATOM 1680 C CA . GLY A 1 218 ? 12.539 -20.391 -11.82 1 88 218 GLY A CA 1
ATOM 1681 C C . GLY A 1 218 ? 11.672 -21.625 -11.961 1 88 218 GLY A C 1
ATOM 1682 O O . GLY A 1 218 ? 12.156 -22.688 -12.344 1 88 218 GLY A O 1
ATOM 1683 N N . GLU A 1 219 ? 10.414 -21.453 -11.688 1 83.56 219 GLU A N 1
ATOM 1684 C CA . GLU A 1 219 ? 9.469 -22.562 -11.789 1 83.56 219 GLU A CA 1
ATOM 1685 C C . GLU A 1 219 ? 9.242 -22.969 -13.242 1 83.56 219 GLU A C 1
ATOM 1687 O O . GLU A 1 219 ? 9.227 -24.156 -13.562 1 83.56 219 GLU A O 1
ATOM 1692 N N . VAL A 1 220 ? 9.07 -21.984 -14.055 1 86.19 220 VAL A N 1
ATOM 1693 C CA . VAL A 1 220 ? 8.781 -22.25 -15.461 1 86.19 220 VAL A CA 1
ATOM 1694 C C . VAL A 1 220 ? 9.969 -22.938 -16.109 1 86.19 220 VAL A C 1
ATOM 1696 O O . VAL A 1 220 ? 9.797 -23.828 -16.953 1 86.19 220 VAL A O 1
ATOM 1699 N N . MET A 1 221 ? 11.148 -22.594 -15.742 1 90.56 221 MET A N 1
ATOM 1700 C CA . MET A 1 221 ? 12.352 -23.156 -16.344 1 90.56 221 MET A CA 1
ATOM 1701 C C . MET A 1 221 ? 12.523 -24.625 -15.938 1 90.56 221 MET A C 1
ATOM 1703 O O . MET A 1 221 ? 13.266 -25.359 -16.594 1 90.56 221 MET A O 1
ATOM 1707 N N . GLN A 1 222 ? 11.789 -25 -14.945 1 87.56 222 GLN A N 1
ATOM 1708 C CA . GLN A 1 222 ? 11.859 -26.375 -14.492 1 87.56 222 GLN A CA 1
ATOM 1709 C C . GLN A 1 222 ? 10.672 -27.188 -15.008 1 87.56 222 GLN A C 1
ATOM 1711 O O . GLN A 1 222 ? 10.562 -28.391 -14.734 1 87.56 222 GLN A O 1
ATOM 1716 N N . ALA A 1 223 ? 9.875 -26.562 -15.75 1 88 223 ALA A N 1
ATOM 1717 C CA . ALA A 1 223 ? 8.672 -27.234 -16.266 1 88 223 ALA A CA 1
ATOM 1718 C C . ALA A 1 223 ? 9.023 -28.219 -17.359 1 88 223 ALA A C 1
ATOM 1720 O O . ALA A 1 223 ? 9.977 -28.016 -18.125 1 88 223 ALA A O 1
ATOM 1721 N N . PRO A 1 224 ? 8.203 -29.297 -17.531 1 89.31 224 PRO A N 1
ATOM 1722 C CA . PRO A 1 224 ? 8.461 -30.328 -18.547 1 89.31 224 PRO A CA 1
ATOM 1723 C C . PRO A 1 224 ? 8.492 -29.766 -19.969 1 89.31 224 PRO A C 1
ATOM 1725 O O . PRO A 1 224 ? 9.266 -30.25 -20.797 1 89.31 224 PRO A O 1
ATOM 1728 N N . PHE A 1 225 ? 7.734 -28.781 -20.219 1 87.94 225 PHE A N 1
ATOM 1729 C CA . PHE A 1 225 ? 7.672 -28.266 -21.594 1 87.94 225 PHE A CA 1
ATOM 1730 C C . PHE A 1 225 ? 8.969 -27.547 -21.953 1 87.94 225 PHE A C 1
ATOM 1732 O O . PHE A 1 225 ? 9.305 -27.453 -23.141 1 87.94 225 PHE A O 1
ATOM 1739 N N . ILE A 1 226 ? 9.68 -27.125 -21.016 1 90.56 226 ILE A N 1
ATOM 1740 C CA . ILE A 1 226 ? 10.977 -26.516 -21.266 1 90.56 226 ILE A CA 1
ATOM 1741 C C . ILE A 1 226 ? 11.992 -27.594 -21.641 1 90.56 226 ILE A C 1
ATOM 1743 O O . ILE A 1 226 ? 12.812 -27.391 -22.531 1 90.56 226 ILE A O 1
ATOM 1747 N N . ASP A 1 227 ? 11.898 -28.703 -20.938 1 91 227 ASP A N 1
ATOM 1748 C CA . ASP A 1 227 ? 12.75 -29.828 -21.281 1 91 227 ASP A CA 1
ATOM 1749 C C . ASP A 1 227 ? 12.477 -30.328 -22.688 1 91 227 ASP A C 1
ATOM 1751 O O . ASP A 1 227 ? 13.406 -30.672 -23.422 1 91 227 ASP A O 1
ATOM 1755 N N . GLU A 1 228 ? 11.195 -30.344 -22.922 1 91.94 228 GLU A N 1
ATOM 1756 C CA . GLU A 1 228 ? 10.812 -30.75 -24.281 1 91.94 228 GLU A CA 1
ATOM 1757 C C . GLU A 1 228 ? 11.398 -29.797 -25.312 1 91.94 228 GLU A C 1
ATOM 1759 O O . GLU A 1 228 ? 11.828 -30.234 -26.391 1 91.94 228 GLU A O 1
ATOM 1764 N N . ALA A 1 229 ? 11.391 -28.578 -25.016 1 91.56 229 ALA A N 1
ATOM 1765 C CA . ALA A 1 229 ? 11.93 -27.578 -25.938 1 91.56 229 ALA A CA 1
ATOM 1766 C C . ALA A 1 229 ? 13.438 -27.75 -26.109 1 91.56 229 ALA A C 1
ATOM 1768 O O . ALA A 1 229 ? 13.977 -27.562 -27.203 1 91.56 229 ALA A O 1
ATOM 1769 N N . ARG A 1 230 ? 14.094 -28.156 -25.047 1 91.31 230 ARG A N 1
ATOM 1770 C CA . ARG A 1 230 ? 15.531 -28.406 -25.094 1 91.31 230 ARG A CA 1
ATOM 1771 C C . ARG A 1 230 ? 15.852 -29.609 -25.969 1 91.31 230 ARG A C 1
ATOM 1773 O O . ARG A 1 230 ? 16.812 -29.594 -26.734 1 91.31 230 ARG A O 1
ATOM 1780 N N . VAL A 1 231 ? 15.008 -30.562 -25.828 1 93.5 231 VAL A N 1
ATOM 1781 C CA . VAL A 1 231 ? 15.203 -31.797 -26.594 1 93.5 231 VAL A CA 1
ATOM 1782 C C . VAL A 1 231 ? 14.969 -31.531 -28.078 1 93.5 231 VAL A C 1
ATOM 1784 O O . VAL A 1 231 ? 15.633 -32.125 -28.938 1 93.5 231 VAL A O 1
ATOM 1787 N N . ARG A 1 232 ? 14.062 -30.594 -28.312 1 93.94 232 ARG A N 1
ATOM 1788 C CA . ARG A 1 232 ? 13.75 -30.234 -29.688 1 93.94 232 ARG A CA 1
ATOM 1789 C C . ARG A 1 232 ? 14.852 -29.375 -30.297 1 93.94 232 ARG A C 1
ATOM 1791 O O . ARG A 1 232 ? 14.82 -29.062 -31.484 1 93.94 232 ARG A O 1
ATOM 1798 N N . GLY A 1 233 ? 15.812 -28.969 -29.516 1 91.75 233 GLY A N 1
ATOM 1799 C CA . GLY A 1 233 ? 17 -28.266 -30.016 1 91.75 233 GLY A CA 1
ATOM 1800 C C . GLY A 1 233 ? 16.859 -26.766 -29.969 1 91.75 233 GLY A C 1
ATOM 1801 O O . GLY A 1 233 ? 17.641 -26.047 -30.609 1 91.75 233 GLY A O 1
ATOM 1802 N N . LEU A 1 234 ? 15.914 -26.266 -29.344 1 92.44 234 LEU A N 1
ATOM 1803 C CA . LEU A 1 234 ? 15.766 -24.812 -29.25 1 92.44 234 LEU A CA 1
ATOM 1804 C C . LEU A 1 234 ? 16.891 -24.203 -28.422 1 92.44 234 LEU A C 1
ATOM 1806 O O . LEU A 1 234 ? 17.312 -24.797 -27.422 1 92.44 234 LEU A O 1
ATOM 1810 N N . SER A 1 235 ? 17.359 -23.047 -28.859 1 93.5 235 SER A N 1
ATOM 1811 C CA . SER A 1 235 ? 18.406 -22.359 -28.109 1 93.5 235 SER A CA 1
ATOM 1812 C C . SER A 1 235 ? 17.875 -21.828 -26.781 1 93.5 235 SER A C 1
ATOM 1814 O O . SER A 1 235 ? 16.688 -21.609 -26.625 1 93.5 235 SER A O 1
ATOM 1816 N N . ARG A 1 236 ? 18.766 -21.641 -25.812 1 90.69 236 ARG A N 1
ATOM 1817 C CA . ARG A 1 236 ? 18.375 -21.141 -24.5 1 90.69 236 ARG A CA 1
ATOM 1818 C C . ARG A 1 236 ? 17.688 -19.781 -24.625 1 90.69 236 ARG A C 1
ATOM 1820 O O . ARG A 1 236 ? 16.734 -19.484 -23.906 1 90.69 236 ARG A O 1
ATOM 1827 N N . ARG A 1 237 ? 18.25 -18.969 -25.516 1 91.5 237 ARG A N 1
ATOM 1828 C CA . ARG A 1 237 ? 17.672 -17.641 -25.719 1 91.5 237 ARG A CA 1
ATOM 1829 C C . ARG A 1 237 ? 16.234 -17.734 -26.219 1 91.5 237 ARG A C 1
ATOM 1831 O O . ARG A 1 237 ? 15.359 -17 -25.75 1 91.5 237 ARG A O 1
ATOM 1838 N N . ARG A 1 238 ? 16 -18.641 -27.062 1 91.38 238 ARG A N 1
ATOM 1839 C CA . ARG A 1 238 ? 14.656 -18.812 -27.594 1 91.38 238 ARG A CA 1
ATOM 1840 C C . ARG A 1 238 ? 13.719 -19.391 -26.531 1 91.38 238 ARG A C 1
ATOM 1842 O O . ARG A 1 238 ? 12.555 -18.984 -26.453 1 91.38 238 ARG A O 1
ATOM 1849 N N . ILE A 1 239 ? 14.289 -20.25 -25.797 1 92.62 239 ILE A N 1
ATOM 1850 C CA . ILE A 1 239 ? 13.5 -20.859 -24.719 1 92.62 239 ILE A CA 1
ATOM 1851 C C . ILE A 1 239 ? 13.078 -19.781 -23.719 1 92.62 239 ILE A C 1
ATOM 1853 O O . ILE A 1 239 ? 11.922 -19.734 -23.312 1 92.62 239 ILE A O 1
ATOM 1857 N N . VAL A 1 240 ? 14 -18.953 -23.438 1 91.38 240 VAL A N 1
ATOM 1858 C CA . VAL A 1 240 ? 13.75 -17.938 -22.406 1 91.38 240 VAL A CA 1
ATOM 1859 C C . VAL A 1 240 ? 12.773 -16.891 -22.938 1 91.38 240 VAL A C 1
ATOM 1861 O O . VAL A 1 240 ? 11.75 -16.609 -22.312 1 91.38 240 VAL A O 1
ATOM 1864 N N . TYR A 1 241 ? 12.938 -16.344 -24.078 1 89.12 241 TYR A N 1
ATOM 1865 C CA . TYR A 1 241 ? 12.18 -15.195 -24.578 1 89.12 241 TYR A CA 1
ATOM 1866 C C . TYR A 1 241 ? 10.836 -15.641 -25.156 1 89.12 241 TYR A C 1
ATOM 1868 O O . TYR A 1 241 ? 9.852 -14.906 -25.062 1 89.12 241 TYR A O 1
ATOM 1876 N N . SER A 1 242 ? 10.789 -16.859 -25.625 1 85.44 242 SER A N 1
ATOM 1877 C CA . SER A 1 242 ? 9.57 -17.281 -26.312 1 85.44 242 SER A CA 1
ATOM 1878 C C . SER A 1 242 ? 8.688 -18.125 -25.391 1 85.44 242 SER A C 1
ATOM 1880 O O . SER A 1 242 ? 7.469 -18.156 -25.562 1 85.44 242 SER A O 1
ATOM 1882 N N . HIS A 1 243 ? 9.289 -18.797 -24.484 1 85.94 243 HIS A N 1
ATOM 1883 C CA . HIS A 1 243 ? 8.5 -19.75 -23.719 1 85.94 243 HIS A CA 1
ATOM 1884 C C . HIS A 1 243 ? 8.477 -19.375 -22.234 1 85.94 243 HIS A C 1
ATOM 1886 O O . HIS A 1 243 ? 7.41 -19.188 -21.656 1 85.94 243 HIS A O 1
ATOM 1892 N N . ALA A 1 244 ? 9.594 -19.094 -21.766 1 89.12 244 ALA A N 1
ATOM 1893 C CA . ALA A 1 244 ? 9.695 -18.953 -20.312 1 89.12 244 ALA A CA 1
ATOM 1894 C C . ALA A 1 244 ? 9.117 -17.609 -19.859 1 89.12 244 ALA A C 1
ATOM 1896 O O . ALA A 1 244 ? 8.328 -17.562 -18.906 1 89.12 244 ALA A O 1
ATOM 1897 N N . LEU A 1 245 ? 9.453 -16.578 -20.562 1 88 245 LEU A N 1
ATOM 1898 C CA . LEU A 1 245 ? 9.039 -15.242 -20.141 1 88 245 LEU A CA 1
ATOM 1899 C C . LEU A 1 245 ? 7.531 -15.078 -20.281 1 88 245 LEU A C 1
ATOM 1901 O O . LEU A 1 245 ? 6.883 -14.477 -19.422 1 88 245 LEU A O 1
ATOM 1905 N N . ARG A 1 246 ? 6.977 -15.578 -21.266 1 82.44 246 ARG A N 1
ATOM 1906 C CA . ARG A 1 246 ? 5.539 -15.477 -21.484 1 82.44 246 ARG A CA 1
ATOM 1907 C C . ARG A 1 246 ? 4.758 -16.188 -20.391 1 82.44 246 ARG A C 1
ATOM 1909 O O . ARG A 1 246 ? 3.756 -15.672 -19.891 1 82.44 246 ARG A O 1
ATOM 1916 N N . ASN A 1 247 ? 5.266 -17.344 -20.047 1 81.25 247 ASN A N 1
ATOM 1917 C CA . ASN A 1 247 ? 4.594 -18.125 -19.016 1 81.25 247 ASN A CA 1
ATOM 1918 C C . ASN A 1 247 ? 4.828 -17.547 -17.625 1 81.25 247 ASN A C 1
ATOM 1920 O O . ASN A 1 247 ? 3.957 -17.625 -16.766 1 81.25 247 ASN A O 1
ATOM 1924 N N . ALA A 1 248 ? 5.988 -16.984 -17.5 1 84.81 248 ALA A N 1
ATOM 1925 C CA . ALA A 1 248 ? 6.344 -16.406 -16.203 1 84.81 248 ALA A CA 1
ATOM 1926 C C . ALA A 1 248 ? 5.645 -15.062 -15.992 1 84.81 248 ALA A C 1
ATOM 1928 O O . ALA A 1 248 ? 5.543 -14.578 -14.867 1 84.81 248 ALA A O 1
ATOM 1929 N N . ALA A 1 249 ? 5.051 -14.508 -17 1 81.81 249 ALA A N 1
ATOM 1930 C CA . ALA A 1 249 ? 4.438 -13.18 -16.953 1 81.81 249 ALA A CA 1
ATOM 1931 C C . ALA A 1 249 ? 3.031 -13.25 -16.359 1 81.81 249 ALA A C 1
ATOM 1933 O O . ALA A 1 249 ? 2.494 -12.242 -15.898 1 81.81 249 ALA A O 1
ATOM 1934 N N . VAL A 1 250 ? 2.426 -14.375 -16.297 1 75.94 250 VAL A N 1
ATOM 1935 C CA . VAL A 1 250 ? 1.029 -14.516 -15.898 1 75.94 250 VAL A CA 1
ATOM 1936 C C . VAL A 1 250 ? 0.856 -14.062 -14.453 1 75.94 250 VAL A C 1
ATOM 1938 O O . VAL A 1 250 ? 0.043 -13.18 -14.164 1 75.94 250 VAL A O 1
ATOM 1941 N N . PRO A 1 251 ? 1.68 -14.539 -13.539 1 77 251 PRO A N 1
ATOM 1942 C CA . PRO A 1 251 ? 1.541 -14.062 -12.156 1 77 251 PRO A CA 1
ATOM 1943 C C . PRO A 1 251 ? 1.927 -12.594 -12 1 77 251 PRO A C 1
ATOM 1945 O O . PRO A 1 251 ? 1.427 -11.914 -11.102 1 77 251 PRO A O 1
ATOM 1948 N N . LEU A 1 252 ? 2.734 -12.188 -12.914 1 82.69 252 LEU A N 1
ATOM 1949 C CA . LEU A 1 252 ? 3.203 -10.805 -12.852 1 82.69 252 LEU A CA 1
ATOM 1950 C C . LEU A 1 252 ? 2.078 -9.836 -13.195 1 82.69 252 LEU A C 1
ATOM 1952 O O . LEU A 1 252 ? 2.006 -8.742 -12.633 1 82.69 252 LEU A O 1
ATOM 1956 N N . VAL A 1 253 ? 1.23 -10.203 -14.078 1 80.19 253 VAL A N 1
ATOM 1957 C CA . VAL A 1 253 ? 0.13 -9.344 -14.492 1 80.19 253 VAL A CA 1
ATOM 1958 C C . VAL A 1 253 ? -0.82 -9.117 -13.312 1 80.19 253 VAL A C 1
ATOM 1960 O O . VAL A 1 253 ? -1.249 -7.992 -13.062 1 80.19 253 VAL A O 1
ATOM 1963 N N . ASN A 1 254 ? -1.11 -10.141 -12.555 1 74 254 ASN A N 1
ATOM 1964 C CA . ASN A 1 254 ? -1.951 -10.016 -11.367 1 74 254 ASN A CA 1
ATOM 1965 C C . ASN A 1 254 ? -1.293 -9.141 -10.305 1 74 254 ASN A C 1
ATOM 1967 O O . ASN A 1 254 ? -1.959 -8.32 -9.664 1 74 254 ASN A O 1
ATOM 1971 N N . LEU A 1 255 ? -0.066 -9.383 -10.195 1 82.88 255 LEU A N 1
ATOM 1972 C CA . LEU A 1 255 ? 0.683 -8.609 -9.211 1 82.88 255 LEU A CA 1
ATOM 1973 C C . LEU A 1 255 ? 0.685 -7.125 -9.57 1 82.88 255 LEU A C 1
ATOM 1975 O O . LEU A 1 255 ? 0.564 -6.27 -8.688 1 82.88 255 LEU A O 1
ATOM 1979 N N . LEU A 1 256 ? 0.849 -6.895 -10.836 1 83.19 256 LEU A N 1
ATOM 1980 C CA . LEU A 1 256 ? 0.885 -5.504 -11.273 1 83.19 256 LEU A CA 1
ATOM 1981 C C . LEU A 1 256 ? -0.455 -4.82 -11.023 1 83.19 256 LEU A C 1
ATOM 1983 O O . LEU A 1 256 ? -0.5 -3.635 -10.688 1 83.19 256 LEU A O 1
ATOM 1987 N N . GLY A 1 257 ? -1.481 -5.547 -11.211 1 77.31 257 GLY A N 1
ATOM 1988 C CA . GLY A 1 257 ? -2.785 -5.012 -10.852 1 77.31 257 GLY A CA 1
ATOM 1989 C C . GLY A 1 257 ? -2.902 -4.645 -9.383 1 77.31 257 GLY A C 1
ATOM 1990 O O . GLY A 1 257 ? -3.408 -3.574 -9.047 1 77.31 257 GLY A O 1
ATOM 1991 N N . ILE A 1 258 ? -2.422 -5.496 -8.586 1 76.06 258 ILE A N 1
ATOM 1992 C CA . ILE A 1 258 ? -2.426 -5.273 -7.148 1 76.06 258 ILE A CA 1
ATOM 1993 C C . ILE A 1 258 ? -1.558 -4.062 -6.809 1 76.06 258 ILE A C 1
ATOM 1995 O O . ILE A 1 258 ? -1.979 -3.178 -6.059 1 76.06 258 ILE A O 1
ATOM 1999 N N . GLN A 1 259 ? -0.396 -4.023 -7.375 1 81.38 259 GLN A N 1
ATOM 2000 C CA . GLN A 1 259 ? 0.562 -2.969 -7.059 1 81.38 259 GLN A CA 1
ATOM 2001 C C . GLN A 1 259 ? 0.058 -1.607 -7.527 1 81.38 259 GLN A C 1
ATOM 2003 O O . GLN A 1 259 ? 0.25 -0.599 -6.848 1 81.38 259 GLN A O 1
ATOM 2008 N N . LEU A 1 260 ? -0.57 -1.588 -8.648 1 79.62 260 LEU A N 1
ATOM 2009 C CA . LEU A 1 260 ? -1.104 -0.331 -9.164 1 79.62 260 LEU A CA 1
ATOM 2010 C C . LEU A 1 260 ? -2.24 0.177 -8.281 1 79.62 260 LEU A C 1
ATOM 2012 O O . LEU A 1 260 ? -2.391 1.386 -8.086 1 79.62 260 LEU A O 1
ATOM 2016 N N . SER A 1 261 ? -2.973 -0.72 -7.828 1 73.06 261 SER A N 1
ATOM 2017 C CA . SER A 1 261 ? -4.055 -0.337 -6.922 1 73.06 261 SER A CA 1
ATOM 2018 C C . SER A 1 261 ? -3.508 0.179 -5.598 1 73.06 261 SER A C 1
ATOM 2020 O O . SER A 1 261 ? -4.059 1.119 -5.016 1 73.06 261 SER A O 1
ATOM 2022 N N . THR A 1 262 ? -2.463 -0.368 -5.129 1 71.94 262 THR A N 1
ATOM 2023 C CA . THR A 1 262 ? -1.889 0.017 -3.846 1 71.94 262 THR A CA 1
ATOM 2024 C C . THR A 1 262 ? -1.068 1.297 -3.982 1 71.94 262 THR A C 1
ATOM 2026 O O . THR A 1 262 ? -0.891 2.033 -3.008 1 71.94 262 THR A O 1
ATOM 2029 N N . LEU A 1 263 ? -0.517 1.501 -5.133 1 74.44 263 LEU A N 1
ATOM 2030 C CA . LEU A 1 263 ? 0.277 2.701 -5.375 1 74.44 263 LEU A CA 1
ATOM 2031 C C . LEU A 1 263 ? -0.527 3.957 -5.055 1 74.44 263 LEU A C 1
ATOM 2033 O O . LEU A 1 263 ? 0.017 4.934 -4.531 1 74.44 263 LEU A O 1
ATOM 2037 N N . ILE A 1 264 ? -1.737 3.932 -5.203 1 66.19 264 ILE A N 1
ATOM 2038 C CA . ILE A 1 264 ? -2.572 5.105 -4.973 1 66.19 264 ILE A CA 1
ATOM 2039 C C . ILE A 1 264 ? -2.559 5.469 -3.488 1 66.19 264 ILE A C 1
ATOM 2041 O O . ILE A 1 264 ? -2.502 6.645 -3.133 1 66.19 264 ILE A O 1
ATOM 2045 N N . GLY A 1 265 ? -2.562 4.508 -2.623 1 63.72 265 GLY A N 1
ATOM 2046 C CA . GLY A 1 265 ? -2.414 4.789 -1.204 1 63.72 265 GLY A CA 1
ATOM 2047 C C . GLY A 1 265 ? -1.056 5.359 -0.848 1 63.72 265 GLY A C 1
ATOM 2048 O O . GLY A 1 265 ? -0.956 6.266 -0.019 1 63.72 265 GLY A O 1
ATOM 2049 N N . GLY A 1 266 ? -0.008 4.836 -1.452 1 67.94 266 GLY A N 1
ATOM 2050 C CA . GLY A 1 266 ? 1.347 5.305 -1.21 1 67.94 266 GLY A CA 1
ATOM 2051 C C . GLY A 1 266 ? 1.637 6.648 -1.852 1 67.94 266 GLY A C 1
ATOM 2052 O O . GLY A 1 266 ? 2.469 7.414 -1.357 1 67.94 266 GLY A O 1
ATOM 2053 N N . VAL A 1 267 ? 0.898 6.91 -2.82 1 81.44 267 VAL A N 1
ATOM 2054 C CA . VAL A 1 267 ? 1.148 8.125 -3.584 1 81.44 267 VAL A CA 1
ATOM 2055 C C . VAL A 1 267 ? 0.799 9.352 -2.738 1 81.44 267 VAL A C 1
ATOM 2057 O O . VAL A 1 267 ? 1.449 10.391 -2.846 1 81.44 267 VAL A O 1
ATOM 2060 N N . LEU A 1 268 ? -0.133 9.109 -1.855 1 80.88 268 LEU A N 1
ATOM 2061 C CA . LEU A 1 268 ? -0.574 10.219 -1.024 1 80.88 268 LEU A CA 1
ATOM 2062 C C . LEU A 1 268 ? 0.577 10.758 -0.179 1 80.88 268 LEU A C 1
ATOM 2064 O O . LEU A 1 268 ? 0.808 11.969 -0.134 1 80.88 268 LEU A O 1
ATOM 2068 N N . VAL A 1 269 ? 1.282 9.867 0.402 1 78.5 269 VAL A N 1
ATOM 2069 C CA . VAL A 1 269 ? 2.355 10.242 1.316 1 78.5 269 VAL A CA 1
ATOM 2070 C C . VAL A 1 269 ? 3.512 10.859 0.531 1 78.5 269 VAL A C 1
ATOM 2072 O O . VAL A 1 269 ? 4.074 11.883 0.938 1 78.5 269 VAL A O 1
ATOM 2075 N N . ILE A 1 270 ? 3.781 10.32 -0.565 1 88.25 270 ILE A N 1
ATOM 2076 C CA . ILE A 1 270 ? 4.922 10.758 -1.364 1 88.25 270 ILE A CA 1
ATOM 2077 C C . ILE A 1 270 ? 4.609 12.102 -2.02 1 88.25 270 ILE A C 1
ATOM 2079 O O . ILE A 1 270 ? 5.465 12.992 -2.072 1 88.25 270 ILE A O 1
ATOM 2083 N N . GLU A 1 271 ? 3.393 12.25 -2.533 1 89.06 271 GLU A N 1
ATOM 2084 C CA . GLU A 1 271 ? 3.008 13.547 -3.086 1 89.06 271 GLU A CA 1
ATOM 2085 C C . GLU A 1 271 ? 3.084 14.641 -2.025 1 89.06 271 GLU A C 1
ATOM 2087 O O . GLU A 1 271 ? 3.482 15.773 -2.32 1 89.06 271 GLU A O 1
ATOM 2092 N N . TYR A 1 272 ? 2.721 14.312 -0.883 1 83.19 272 TYR A N 1
ATOM 2093 C CA . TYR A 1 272 ? 2.748 15.297 0.197 1 83.19 272 TYR A CA 1
ATOM 2094 C C . TYR A 1 272 ? 4.18 15.68 0.546 1 83.19 272 TYR A C 1
ATOM 2096 O O . TYR A 1 272 ? 4.492 16.859 0.687 1 83.19 272 TYR A O 1
ATOM 2104 N N . ILE A 1 273 ? 5.055 14.688 0.677 1 82.56 273 ILE A N 1
ATOM 2105 C CA . ILE A 1 273 ? 6.438 14.93 1.075 1 82.56 273 ILE A CA 1
ATOM 2106 C C . ILE A 1 273 ? 7.141 15.773 0.008 1 82.56 273 ILE A C 1
ATOM 2108 O O . ILE A 1 273 ? 7.883 16.703 0.33 1 82.56 273 ILE A O 1
ATOM 2112 N N . PHE A 1 274 ? 6.867 15.484 -1.223 1 90.38 274 PHE A N 1
ATOM 2113 C CA . PHE A 1 274 ? 7.531 16.172 -2.324 1 90.38 274 PHE A CA 1
ATOM 2114 C C . PHE A 1 274 ? 6.75 17.406 -2.744 1 90.38 274 PHE A C 1
ATOM 2116 O O . PHE A 1 274 ? 7.133 18.094 -3.689 1 90.38 274 PHE A O 1
ATOM 2123 N N . ASP A 1 275 ? 5.652 17.656 -2.01 1 89.12 275 ASP A N 1
ATOM 2124 C CA . ASP A 1 275 ? 4.75 18.734 -2.393 1 89.12 275 ASP A CA 1
ATOM 2125 C C . ASP A 1 275 ? 4.395 18.641 -3.875 1 89.12 275 ASP A C 1
ATOM 2127 O O . ASP A 1 275 ? 4.414 19.656 -4.582 1 89.12 275 ASP A O 1
ATOM 2131 N N . TYR A 1 276 ? 4.281 17.469 -4.309 1 91.25 276 TYR A N 1
ATOM 2132 C CA . TYR A 1 276 ? 3.877 17.188 -5.684 1 91.25 276 TYR A CA 1
ATOM 2133 C C . TYR A 1 276 ? 2.393 17.469 -5.883 1 91.25 276 TYR A C 1
ATOM 2135 O O . TYR A 1 276 ? 1.556 16.984 -5.109 1 91.25 276 TYR A O 1
ATOM 2143 N N . PRO A 1 277 ? 2.043 18.234 -6.852 1 92.56 277 PRO A N 1
ATOM 2144 C CA . PRO A 1 277 ? 0.665 18.719 -6.961 1 92.56 277 PRO A CA 1
ATOM 2145 C C . PRO A 1 277 ? -0.276 17.672 -7.57 1 92.56 277 PRO A C 1
ATOM 2147 O O . PRO A 1 277 ? -0.96 17.969 -8.555 1 92.56 277 PRO A O 1
ATOM 2150 N N . GLY A 1 278 ? -0.411 16.625 -6.953 1 91.75 278 GLY A N 1
ATOM 2151 C CA . GLY A 1 278 ? -1.304 15.555 -7.391 1 91.75 278 GLY A CA 1
ATOM 2152 C C . GLY A 1 278 ? -2.549 15.43 -6.531 1 91.75 278 GLY A C 1
ATOM 2153 O O . GLY A 1 278 ? -2.799 16.281 -5.664 1 91.75 278 GLY A O 1
ATOM 2154 N N . LEU A 1 279 ? -3.334 14.484 -6.848 1 89.31 279 LEU A N 1
ATOM 2155 C CA . LEU A 1 279 ? -4.578 14.219 -6.129 1 89.31 279 LEU A CA 1
ATOM 2156 C C . LEU A 1 279 ? -4.293 13.789 -4.691 1 89.31 279 LEU A C 1
ATOM 2158 O O . LEU A 1 279 ? -5.074 14.094 -3.785 1 89.31 279 LEU A O 1
ATOM 2162 N N . GLY A 1 280 ? -3.217 13.062 -4.531 1 85.94 280 GLY A N 1
ATOM 2163 C CA . GLY A 1 280 ? -2.842 12.648 -3.189 1 85.94 280 GLY A CA 1
ATOM 2164 C C . GLY A 1 280 ? -2.562 13.812 -2.262 1 85.94 280 GLY A C 1
ATOM 2165 O O . GLY A 1 280 ? -3.037 13.836 -1.125 1 85.94 280 GLY A O 1
ATOM 2166 N N . ASN A 1 281 ? -1.81 14.703 -2.721 1 86.81 281 ASN A N 1
ATOM 2167 C CA . ASN A 1 281 ? -1.539 15.922 -1.957 1 86.81 281 ASN A CA 1
ATOM 2168 C C . ASN A 1 281 ? -2.82 16.688 -1.662 1 86.81 281 ASN A C 1
ATOM 2170 O O . ASN A 1 281 ? -3.012 17.188 -0.549 1 86.81 281 ASN A O 1
ATOM 2174 N N . LEU A 1 282 ? -3.646 16.766 -2.646 1 85.38 282 LEU A N 1
ATOM 2175 C CA . LEU A 1 282 ? -4.93 17.438 -2.473 1 85.38 282 LEU A CA 1
ATOM 2176 C C . LEU A 1 282 ? -5.77 16.75 -1.408 1 85.38 282 LEU A C 1
ATOM 2178 O O . LEU A 1 282 ? -6.508 17.391 -0.668 1 85.38 282 LEU A O 1
ATOM 2182 N N . THR A 1 283 ? -5.668 15.477 -1.373 1 83.94 283 THR A N 1
ATOM 2183 C CA . THR A 1 283 ? -6.395 14.695 -0.378 1 83.94 283 THR A CA 1
ATOM 2184 C C . THR A 1 283 ? -5.945 15.062 1.033 1 83.94 283 THR A C 1
ATOM 2186 O O . THR A 1 283 ? -6.777 15.312 1.911 1 83.94 283 THR A O 1
ATOM 2189 N N . VAL A 1 284 ? -4.707 15.094 1.215 1 77.25 284 VAL A N 1
ATOM 2190 C CA . VAL A 1 284 ? -4.164 15.398 2.535 1 77.25 284 VAL A CA 1
ATOM 2191 C C . VAL A 1 284 ? -4.598 16.797 2.969 1 77.25 284 VAL A C 1
ATOM 2193 O O . VAL A 1 284 ? -5.082 16.984 4.086 1 77.25 284 VAL A O 1
ATOM 2196 N N . VAL A 1 285 ? -4.48 17.688 2.111 1 75.38 285 VAL A N 1
ATOM 2197 C CA . VAL A 1 285 ? -4.82 19.062 2.408 1 75.38 285 VAL A CA 1
ATOM 2198 C C . VAL A 1 285 ? -6.316 19.188 2.691 1 75.38 285 VAL A C 1
ATOM 2200 O O . VAL A 1 285 ? -6.73 19.891 3.611 1 75.38 285 VAL A O 1
ATOM 2203 N N . SER A 1 286 ? -7.098 18.5 1.905 1 78 286 SER A N 1
ATOM 2204 C CA . SER A 1 286 ? -8.547 18.594 2.039 1 78 286 SER A CA 1
ATOM 2205 C C . SER A 1 286 ? -9.023 17.906 3.314 1 78 286 SER A C 1
ATOM 2207 O O . SER A 1 286 ? -10 18.328 3.934 1 78 286 SER A O 1
ATOM 2209 N N . VAL A 1 287 ? -8.422 16.875 3.668 1 72.12 287 VAL A N 1
ATOM 2210 C CA . VAL A 1 287 ? -8.789 16.156 4.879 1 72.12 287 VAL A CA 1
ATOM 2211 C C . VAL A 1 287 ? -8.43 16.984 6.109 1 72.12 287 VAL A C 1
ATOM 2213 O O . VAL A 1 287 ? -9.227 17.094 7.043 1 72.12 287 VAL A O 1
ATOM 2216 N N . VAL A 1 288 ? -7.227 17.516 6.059 1 66 288 VAL A N 1
ATOM 2217 C CA . VAL A 1 288 ? -6.777 18.359 7.164 1 66 288 VAL A CA 1
ATOM 2218 C C . VAL A 1 288 ? -7.684 19.594 7.281 1 66 288 VAL A C 1
ATOM 2220 O O . VAL A 1 288 ? -8.023 20.016 8.383 1 66 288 VAL A O 1
ATOM 2223 N N . GLY A 1 289 ? -8.094 20.078 6.145 1 64.38 289 GLY A N 1
ATOM 2224 C CA . GLY A 1 289 ? -8.938 21.266 6.105 1 64.38 289 GLY A CA 1
ATOM 2225 C C . GLY A 1 289 ? -10.422 20.953 6.18 1 64.38 289 GLY A C 1
ATOM 2226 O O . GLY A 1 289 ? -11.258 21.859 6.168 1 64.38 289 GLY A O 1
ATOM 2227 N N . ARG A 1 290 ? -10.766 19.688 6.164 1 68.25 290 ARG A N 1
ATOM 2228 C CA . ARG A 1 290 ? -12.141 19.203 6.25 1 68.25 290 ARG A CA 1
ATOM 2229 C C . ARG A 1 290 ? -12.969 19.734 5.082 1 68.25 290 ARG A C 1
ATOM 2231 O O . ARG A 1 290 ? -14.078 20.234 5.277 1 68.25 290 ARG A O 1
ATOM 2238 N N . ASP A 1 291 ? -12.336 19.875 3.998 1 74.56 291 ASP A N 1
ATOM 2239 C CA . ASP A 1 291 ? -13.016 20.25 2.764 1 74.56 291 ASP A CA 1
ATOM 2240 C C . ASP A 1 291 ? -13.781 19.062 2.18 1 74.56 291 ASP A C 1
ATOM 2242 O O . ASP A 1 291 ? -13.344 18.453 1.201 1 74.56 291 ASP A O 1
ATOM 2246 N N . PHE A 1 292 ? -14.945 18.875 2.592 1 73.69 292 PHE A N 1
ATOM 2247 C CA . PHE A 1 292 ? -15.695 17.656 2.361 1 73.69 292 PHE A CA 1
ATOM 2248 C C . PHE A 1 292 ? -16.047 17.5 0.886 1 73.69 292 PHE A C 1
ATOM 2250 O O . PHE A 1 292 ? -15.914 16.422 0.317 1 73.69 292 PHE A O 1
ATOM 2257 N N . PRO A 1 293 ? -16.484 18.547 0.245 1 77.19 293 PRO A N 1
ATOM 2258 C CA . PRO A 1 293 ? -16.781 18.375 -1.178 1 77.19 293 PRO A CA 1
ATOM 2259 C C . PRO A 1 293 ? -15.578 17.906 -1.989 1 77.19 293 PRO A C 1
ATOM 2261 O O . PRO A 1 293 ? -15.727 17.094 -2.91 1 77.19 293 PRO A O 1
ATOM 2264 N N . VAL A 1 294 ? -14.477 18.438 -1.635 1 82.69 294 VAL A N 1
ATOM 2265 C CA . VAL A 1 294 ? -13.266 18.047 -2.355 1 82.69 294 VAL A CA 1
ATOM 2266 C C . VAL A 1 294 ? -12.922 16.594 -2.031 1 82.69 294 VAL A C 1
ATOM 2268 O O . VAL A 1 294 ? -12.547 15.828 -2.92 1 82.69 294 VAL A O 1
ATOM 2271 N N . ILE A 1 295 ? -13.086 16.266 -0.813 1 80.25 295 ILE A N 1
ATOM 2272 C CA . ILE A 1 295 ? -12.812 14.891 -0.389 1 80.25 295 ILE A CA 1
ATOM 2273 C C . ILE A 1 295 ? -13.734 13.93 -1.138 1 80.25 295 ILE A C 1
ATOM 2275 O O . ILE A 1 295 ? -13.289 12.883 -1.616 1 80.25 295 ILE A O 1
ATOM 2279 N N . GLN A 1 296 ? -14.906 14.305 -1.233 1 80.31 296 GLN A N 1
ATOM 2280 C CA . GLN A 1 296 ? -15.883 13.477 -1.939 1 80.31 296 GLN A CA 1
ATOM 2281 C C . GLN A 1 296 ? -15.516 13.336 -3.414 1 80.31 296 GLN A C 1
ATOM 2283 O O . GLN A 1 296 ? -15.594 12.242 -3.977 1 80.31 296 GLN A O 1
ATOM 2288 N N . GLY A 1 297 ? -15.234 14.438 -3.986 1 84.44 297 GLY A N 1
ATOM 2289 C CA . GLY A 1 297 ? -14.828 14.406 -5.383 1 84.44 297 GLY A CA 1
ATOM 2290 C C . GLY A 1 297 ? -13.602 13.547 -5.633 1 84.44 297 GLY A C 1
ATOM 2291 O O . GLY A 1 297 ? -13.539 12.812 -6.621 1 84.44 297 GLY A O 1
ATOM 2292 N N . ILE A 1 298 ? -12.688 13.656 -4.746 1 86.88 298 ILE A N 1
ATOM 2293 C CA . ILE A 1 298 ? -11.469 12.867 -4.863 1 86.88 298 ILE A CA 1
ATOM 2294 C C . ILE A 1 298 ? -11.789 11.383 -4.715 1 86.88 298 ILE A C 1
ATOM 2296 O O . ILE A 1 298 ? -11.258 10.547 -5.449 1 86.88 298 ILE A O 1
ATOM 2300 N N . ALA A 1 299 ? -12.617 11.078 -3.811 1 84.19 299 ALA A N 1
ATOM 2301 C CA . ALA A 1 299 ? -12.984 9.688 -3.559 1 84.19 299 ALA A CA 1
ATOM 2302 C C . ALA A 1 299 ? -13.641 9.062 -4.785 1 84.19 299 ALA A C 1
ATOM 2304 O O . ALA A 1 299 ? -13.312 7.938 -5.172 1 84.19 299 ALA A O 1
ATOM 2305 N N . ILE A 1 300 ? -14.523 9.758 -5.344 1 84.12 300 ILE A N 1
ATOM 2306 C CA . ILE A 1 300 ? -15.227 9.266 -6.523 1 84.12 300 ILE A CA 1
ATOM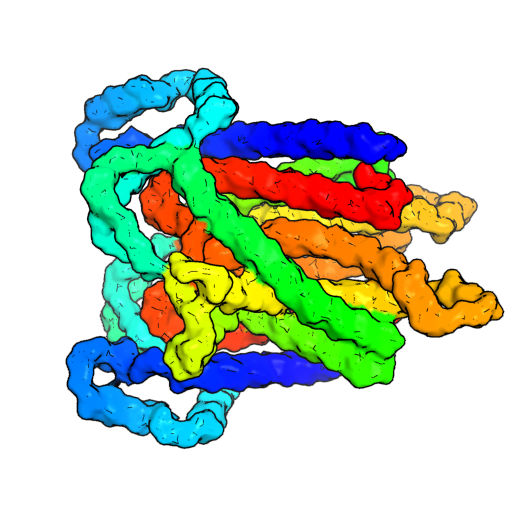 2307 C C . ILE A 1 300 ? -14.234 9.102 -7.676 1 84.12 300 ILE A C 1
ATOM 2309 O O . ILE A 1 300 ? -14.258 8.078 -8.375 1 84.12 300 ILE A O 1
ATOM 2313 N N . THR A 1 301 ? -13.469 10.094 -7.852 1 86.44 301 THR A N 1
ATOM 2314 C CA . THR A 1 301 ? -12.484 10.055 -8.93 1 86.44 301 THR A CA 1
ATOM 2315 C C . THR A 1 301 ? -11.5 8.906 -8.727 1 86.44 301 THR A C 1
ATOM 2317 O O . THR A 1 301 ? -11.18 8.188 -9.68 1 86.44 301 THR A O 1
ATOM 2320 N N . THR A 1 302 ? -11.023 8.758 -7.539 1 85.5 302 THR A N 1
ATOM 2321 C CA . THR A 1 302 ? -10.078 7.691 -7.238 1 85.5 302 THR A CA 1
ATOM 2322 C C . THR A 1 302 ? -10.719 6.324 -7.438 1 85.5 302 THR A C 1
ATOM 2324 O O . THR A 1 302 ? -10.078 5.387 -7.914 1 85.5 302 THR A O 1
ATOM 2327 N N . SER A 1 303 ? -11.945 6.195 -7.016 1 83.62 303 SER A N 1
ATOM 2328 C CA . SER A 1 303 ? -12.672 4.953 -7.25 1 83.62 303 SER A CA 1
ATOM 2329 C C . SER A 1 303 ? -12.758 4.633 -8.742 1 83.62 303 SER A C 1
ATOM 2331 O O . SER A 1 303 ? -12.578 3.48 -9.141 1 83.62 303 SER A O 1
ATOM 2333 N N . ALA A 1 304 ? -13.055 5.598 -9.492 1 84.5 304 ALA A N 1
ATOM 2334 C CA . ALA A 1 304 ? -13.148 5.418 -10.938 1 84.5 304 ALA A CA 1
ATOM 2335 C C . ALA A 1 304 ? -11.797 5.004 -11.516 1 84.5 304 ALA A C 1
ATOM 2337 O O . ALA A 1 304 ? -11.734 4.133 -12.391 1 84.5 304 ALA A O 1
ATOM 2338 N N . VAL A 1 305 ? -10.766 5.617 -11.094 1 84.06 305 VAL A N 1
ATOM 2339 C CA . VAL A 1 305 ? -9.422 5.309 -11.57 1 84.06 305 VAL A CA 1
ATOM 2340 C C . VAL A 1 305 ? -9.062 3.871 -11.203 1 84.06 305 VAL A C 1
ATOM 2342 O O . VAL A 1 305 ? -8.477 3.145 -12.016 1 84.06 305 VAL A O 1
ATOM 2345 N N . PHE A 1 306 ? -9.422 3.467 -10.023 1 81.06 306 PHE A N 1
ATOM 2346 C CA . PHE A 1 306 ? -9.156 2.104 -9.578 1 81.06 306 PHE A CA 1
ATOM 2347 C C . PHE A 1 306 ? -9.875 1.094 -10.461 1 81.06 306 PHE A C 1
ATOM 2349 O O . PHE A 1 306 ? -9.297 0.072 -10.844 1 81.06 306 PHE A O 1
ATOM 2356 N N . VAL A 1 307 ? -11.094 1.39 -10.727 1 80.5 307 VAL A N 1
ATOM 2357 C CA . VAL A 1 307 ? -11.883 0.5 -11.578 1 80.5 307 VAL A CA 1
ATOM 2358 C C . VAL A 1 307 ? -11.266 0.433 -12.969 1 80.5 307 VAL A C 1
ATOM 2360 O O . VAL A 1 307 ? -11.164 -0.646 -13.555 1 80.5 307 VAL A O 1
ATOM 2363 N N . PHE A 1 308 ? -10.867 1.547 -13.453 1 83.12 308 PHE A N 1
ATOM 2364 C CA . PHE A 1 308 ? -10.273 1.612 -14.781 1 83.12 308 PHE A CA 1
ATOM 2365 C C . PHE A 1 308 ? -8.977 0.822 -14.836 1 83.12 308 PHE A C 1
ATOM 2367 O O . PHE A 1 308 ? -8.711 0.111 -15.805 1 83.12 308 PHE A O 1
ATOM 2374 N N . ILE A 1 309 ? -8.188 0.932 -13.875 1 79.69 309 ILE A N 1
ATOM 2375 C CA . ILE A 1 309 ? -6.918 0.212 -13.805 1 79.69 309 ILE A CA 1
ATOM 2376 C C . ILE A 1 309 ? -7.18 -1.291 -13.75 1 79.69 309 ILE A C 1
ATOM 2378 O O . ILE A 1 309 ? -6.496 -2.074 -14.414 1 79.69 309 ILE A O 1
ATOM 2382 N N . ASN A 1 310 ? -8.125 -1.636 -12.992 1 76.31 310 ASN A N 1
ATOM 2383 C CA . ASN A 1 310 ? -8.438 -3.055 -12.883 1 76.31 310 ASN A CA 1
ATOM 2384 C C . ASN A 1 310 ? -8.945 -3.619 -14.211 1 76.31 310 ASN A C 1
ATOM 2386 O O . ASN A 1 310 ? -8.664 -4.77 -14.547 1 76.31 310 ASN A O 1
ATOM 2390 N N . ILE A 1 311 ? -9.68 -2.854 -14.906 1 81.06 311 ILE A N 1
ATOM 2391 C CA . ILE A 1 311 ? -10.156 -3.277 -16.219 1 81.06 311 ILE A CA 1
ATOM 2392 C C . ILE A 1 311 ? -8.977 -3.469 -17.172 1 81.06 311 ILE A C 1
ATOM 2394 O O . ILE A 1 311 ? -8.938 -4.434 -17.938 1 81.06 311 ILE A O 1
ATOM 2398 N N . ILE A 1 312 ? -8.023 -2.594 -17.078 1 81.81 312 ILE A N 1
ATOM 2399 C CA . ILE A 1 312 ? -6.832 -2.686 -17.922 1 81.81 312 ILE A CA 1
ATOM 2400 C C . ILE A 1 312 ? -6.039 -3.936 -17.547 1 81.81 312 ILE A C 1
ATOM 2402 O O . ILE A 1 312 ? -5.574 -4.668 -18.422 1 81.81 312 ILE A O 1
ATOM 2406 N N . VAL A 1 313 ? -5.887 -4.133 -16.281 1 76.5 313 VAL A N 1
ATOM 2407 C CA . VAL A 1 313 ? -5.141 -5.293 -15.797 1 76.5 313 VAL A CA 1
ATOM 2408 C C . VAL A 1 313 ? -5.828 -6.578 -16.25 1 76.5 313 VAL A C 1
ATOM 2410 O O . VAL A 1 313 ? -5.168 -7.523 -16.688 1 76.5 313 VAL A O 1
ATOM 2413 N N . ASP A 1 314 ? -7.125 -6.629 -16.141 1 76.62 314 ASP A N 1
ATOM 2414 C CA . ASP A 1 314 ? -7.879 -7.793 -16.609 1 76.62 314 ASP A CA 1
ATOM 2415 C C . ASP A 1 314 ? -7.738 -7.98 -18.109 1 76.62 314 ASP A C 1
ATOM 2417 O O . ASP A 1 314 ? -7.645 -9.109 -18.594 1 76.62 314 ASP A O 1
ATOM 2421 N N . LEU A 1 315 ? -7.754 -6.895 -18.797 1 80.06 315 LEU A N 1
ATOM 2422 C CA . LEU A 1 315 ? -7.602 -6.953 -20.25 1 80.06 315 LEU A CA 1
ATOM 2423 C C . LEU A 1 315 ? -6.23 -7.492 -20.625 1 80.06 315 LEU A C 1
ATOM 2425 O O . LEU A 1 315 ? -6.113 -8.32 -21.547 1 80.06 315 LEU A O 1
ATOM 2429 N N . VAL A 1 316 ? -5.199 -7.055 -19.969 1 79.56 316 VAL A N 1
ATOM 2430 C CA . VAL A 1 316 ? -3.836 -7.508 -20.234 1 79.56 316 VAL A CA 1
ATOM 2431 C C . VAL A 1 316 ? -3.709 -8.992 -19.906 1 79.56 316 VAL A C 1
ATOM 2433 O O . VAL A 1 316 ? -3.094 -9.75 -20.656 1 79.56 316 VAL A O 1
ATOM 2436 N N . ALA A 1 317 ? -4.266 -9.352 -18.844 1 73.88 317 ALA A N 1
ATOM 2437 C CA . ALA A 1 317 ? -4.242 -10.758 -18.438 1 73.88 317 ALA A CA 1
ATOM 2438 C C . ALA A 1 317 ? -4.949 -11.625 -19.484 1 73.88 317 ALA A C 1
ATOM 2440 O O . ALA A 1 317 ? -4.477 -12.711 -19.812 1 73.88 317 ALA A O 1
ATOM 2441 N N . TYR A 1 318 ? -6.055 -11.094 -19.938 1 74.06 318 TYR A N 1
ATOM 2442 C CA . TYR A 1 318 ? -6.824 -11.805 -20.953 1 74.06 318 TYR A CA 1
ATOM 2443 C C . TYR A 1 318 ? -6.027 -11.945 -22.234 1 74.06 318 TYR A C 1
ATOM 2445 O O . TYR A 1 318 ? -6.098 -12.977 -22.906 1 74.06 318 TYR A O 1
ATOM 2453 N N . LEU A 1 319 ? -5.293 -10.945 -22.594 1 77.06 319 LEU A N 1
ATOM 2454 C CA . LEU A 1 319 ? -4.52 -10.953 -23.828 1 77.06 319 LEU A CA 1
ATOM 2455 C C . LEU A 1 319 ? -3.332 -11.898 -23.734 1 77.06 319 LEU A C 1
ATOM 2457 O O . LEU A 1 319 ? -2.895 -12.469 -24.734 1 77.06 319 LEU A O 1
ATOM 2461 N N . ILE A 1 320 ? -2.793 -12.062 -22.562 1 73.12 320 ILE A N 1
ATOM 2462 C CA . ILE A 1 320 ? -1.651 -12.945 -22.344 1 73.12 320 ILE A CA 1
ATOM 2463 C C . ILE A 1 320 ? -2.119 -14.398 -22.312 1 73.12 320 ILE A C 1
ATOM 2465 O O . ILE A 1 320 ? -1.484 -15.273 -22.891 1 73.12 320 ILE A O 1
ATOM 2469 N N . ASP A 1 321 ? -3.092 -14.641 -21.516 1 68.44 321 ASP A N 1
ATOM 2470 C CA . ASP A 1 321 ? -3.633 -15.992 -21.469 1 68.44 321 ASP A CA 1
ATOM 2471 C C . ASP A 1 321 ? -5.156 -15.977 -21.547 1 68.44 321 ASP A C 1
ATOM 2473 O O . ASP A 1 321 ? -5.836 -15.812 -20.531 1 68.44 321 ASP A O 1
ATOM 2477 N N . PRO A 1 322 ? -5.527 -16.125 -22.781 1 63.03 322 PRO A N 1
ATOM 2478 C CA . PRO A 1 322 ? -6.977 -16.078 -22.984 1 63.03 322 PRO A CA 1
ATOM 2479 C C . PRO A 1 322 ? -7.723 -17.172 -22.234 1 63.03 322 PRO A C 1
ATOM 2481 O O . PRO A 1 322 ? -8.945 -17.109 -22.109 1 63.03 322 PRO A O 1
ATOM 2484 N N . ARG A 1 323 ? -6.934 -18.172 -21.719 1 57.25 323 ARG A N 1
ATOM 2485 C CA . ARG A 1 323 ? -7.598 -19.266 -21.016 1 57.25 323 ARG A CA 1
ATOM 2486 C C . ARG A 1 323 ? -8.008 -18.844 -19.609 1 57.25 323 ARG A C 1
ATOM 2488 O O . ARG A 1 323 ? -8.75 -19.562 -18.938 1 57.25 323 ARG A O 1
ATOM 2495 N N . VAL A 1 324 ? -7.422 -17.797 -19.219 1 54.41 324 VAL A N 1
ATOM 2496 C CA . VAL A 1 324 ? -7.703 -17.375 -17.859 1 54.41 324 VAL A CA 1
ATOM 2497 C C . VAL A 1 324 ? -9.141 -16.859 -17.766 1 54.41 324 VAL A C 1
ATOM 2499 O O . VAL A 1 324 ? -9.539 -15.984 -18.516 1 54.41 324 VAL A O 1
ATOM 2502 N N . GLU A 1 325 ? -10.055 -17.719 -17.328 1 52.12 325 GLU A N 1
ATOM 2503 C CA . GLU A 1 325 ? -11.438 -17.312 -17.125 1 52.12 325 GLU A CA 1
ATOM 2504 C C . GLU A 1 325 ? -11.547 -16.219 -16.078 1 52.12 325 GLU A C 1
ATOM 2506 O O . GLU A 1 325 ? -11.07 -16.375 -14.945 1 52.12 325 GLU A O 1
ATOM 2511 N N . ILE A 1 326 ? -11.367 -14.961 -16.547 1 49.22 326 ILE A N 1
ATOM 2512 C CA . ILE A 1 326 ? -11.57 -13.867 -15.594 1 49.22 326 ILE A CA 1
ATOM 2513 C C . ILE A 1 326 ? -13.062 -13.586 -15.453 1 49.22 326 ILE A C 1
ATOM 2515 O O . ILE A 1 326 ? -13.828 -13.727 -16.406 1 49.22 326 ILE A O 1
ATOM 2519 N N . MET B 1 1 ? 17.359 -28.516 3.93 1 55.94 1 MET B N 1
ATOM 2520 C CA . MET B 1 1 ? 17.859 -27.547 4.902 1 55.94 1 MET B CA 1
ATOM 2521 C C . MET B 1 1 ? 17 -27.562 6.164 1 55.94 1 MET B C 1
ATOM 2523 O O . MET B 1 1 ? 15.766 -27.594 6.082 1 55.94 1 MET B O 1
ATOM 2527 N N . LEU B 1 2 ? 17.5 -27.797 7.258 1 66.94 2 LEU B N 1
ATOM 2528 C CA . LEU B 1 2 ? 16.844 -27.797 8.555 1 66.94 2 LEU B CA 1
ATOM 2529 C C . LEU B 1 2 ? 16.266 -26.406 8.867 1 66.94 2 LEU B C 1
ATOM 2531 O O . LEU B 1 2 ? 16.781 -25.406 8.367 1 66.94 2 LEU B O 1
ATOM 2535 N N . ILE B 1 3 ? 15.078 -26.438 9.461 1 78 3 ILE B N 1
ATOM 2536 C CA . ILE B 1 3 ? 14.367 -25.234 9.859 1 78 3 ILE B CA 1
ATOM 2537 C C . ILE B 1 3 ? 15.336 -24.25 10.531 1 78 3 ILE B C 1
ATOM 2539 O O . ILE B 1 3 ? 15.258 -23.047 10.312 1 78 3 ILE B O 1
ATOM 2543 N N . LEU B 1 4 ? 16.281 -24.844 11.242 1 79.75 4 LEU B N 1
ATOM 2544 C CA . LEU B 1 4 ? 17.234 -24 11.969 1 79.75 4 LEU B CA 1
ATOM 2545 C C . LEU B 1 4 ? 18.203 -23.328 11.008 1 79.75 4 LEU B C 1
ATOM 2547 O O . LEU B 1 4 ? 18.547 -22.156 11.188 1 79.75 4 LEU B O 1
ATOM 2551 N N . GLU B 1 5 ? 18.656 -24.109 10.078 1 77.75 5 GLU B N 1
ATOM 2552 C CA . GLU B 1 5 ? 19.562 -23.531 9.086 1 77.75 5 GLU B CA 1
ATOM 2553 C C . GLU B 1 5 ? 18.875 -22.438 8.273 1 77.75 5 GLU B C 1
ATOM 2555 O O . GLU B 1 5 ? 19.484 -21.422 7.957 1 77.75 5 GLU B O 1
ATOM 2560 N N . PHE B 1 6 ? 17.656 -22.703 8.07 1 75.44 6 PHE B N 1
ATOM 2561 C CA . PHE B 1 6 ? 16.859 -21.734 7.348 1 75.44 6 PHE B CA 1
ATOM 2562 C C . PHE B 1 6 ? 16.688 -20.453 8.156 1 75.44 6 PHE B C 1
ATOM 2564 O O . PHE B 1 6 ? 16.875 -19.344 7.629 1 75.44 6 PHE B O 1
ATOM 2571 N N . LEU B 1 7 ? 16.422 -20.609 9.359 1 80.56 7 LEU B N 1
ATOM 2572 C CA . LEU B 1 7 ? 16.172 -19.469 10.227 1 80.56 7 LEU B CA 1
ATOM 2573 C C . LEU B 1 7 ? 17.453 -18.656 10.438 1 80.56 7 LEU B C 1
ATOM 2575 O O . LEU B 1 7 ? 17.406 -17.422 10.445 1 80.56 7 LEU B O 1
ATOM 2579 N N . VAL B 1 8 ? 18.594 -19.391 10.594 1 81.75 8 VAL B N 1
ATOM 2580 C CA . VAL B 1 8 ? 19.859 -18.703 10.812 1 81.75 8 VAL B CA 1
ATOM 2581 C C . VAL B 1 8 ? 20.234 -17.891 9.586 1 81.75 8 VAL B C 1
ATOM 2583 O O . VAL B 1 8 ? 20.672 -16.734 9.703 1 81.75 8 VAL B O 1
ATOM 2586 N N . LYS B 1 9 ? 20.016 -18.469 8.5 1 77.69 9 LYS B N 1
ATOM 2587 C CA . LYS B 1 9 ? 20.328 -17.781 7.254 1 77.69 9 LYS B CA 1
ATOM 2588 C C . LYS B 1 9 ? 19.438 -16.547 7.07 1 77.69 9 LYS B C 1
ATOM 2590 O O . LYS B 1 9 ? 19.906 -15.477 6.684 1 77.69 9 LYS B O 1
ATOM 2595 N N . ARG B 1 10 ? 18.203 -16.75 7.414 1 78.56 10 ARG B N 1
ATOM 2596 C CA . ARG B 1 10 ? 17.25 -15.648 7.234 1 78.56 10 ARG B CA 1
ATOM 2597 C C . ARG B 1 10 ? 17.5 -14.539 8.25 1 78.56 10 ARG B C 1
ATOM 2599 O O . ARG B 1 10 ? 17.359 -13.359 7.926 1 78.56 10 ARG B O 1
ATOM 2606 N N . ILE B 1 11 ? 17.828 -14.953 9.422 1 83.75 11 ILE B N 1
ATOM 2607 C CA . ILE B 1 11 ? 18.094 -13.969 10.469 1 83.75 11 ILE B CA 1
ATOM 2608 C C . ILE B 1 11 ? 19.359 -13.188 10.133 1 83.75 11 ILE B C 1
ATOM 2610 O O . ILE B 1 11 ? 19.406 -11.969 10.297 1 83.75 11 ILE B O 1
ATOM 2614 N N . ALA B 1 12 ? 20.328 -13.859 9.664 1 81.56 12 ALA B N 1
ATOM 2615 C CA . ALA B 1 12 ? 21.578 -13.195 9.273 1 81.56 12 ALA B CA 1
ATOM 2616 C C . ALA B 1 12 ? 21.344 -12.211 8.133 1 81.56 12 ALA B C 1
ATOM 2618 O O . ALA B 1 12 ? 21.859 -11.102 8.148 1 81.56 12 ALA B O 1
ATOM 2619 N N . GLN B 1 13 ? 20.578 -12.617 7.277 1 78.25 13 GLN B N 1
ATOM 2620 C CA . GLN B 1 13 ? 20.234 -11.742 6.16 1 78.25 13 GLN B CA 1
ATOM 2621 C C . GLN B 1 13 ? 19.453 -10.523 6.641 1 78.25 13 GLN B C 1
ATOM 2623 O O . GLN B 1 13 ? 19.672 -9.406 6.16 1 78.25 13 GLN B O 1
ATOM 2628 N N . GLY B 1 14 ? 18.562 -10.82 7.512 1 81.62 14 GLY B N 1
ATOM 2629 C CA . GLY B 1 14 ? 17.797 -9.734 8.094 1 81.62 14 GLY B CA 1
ATOM 2630 C C . GLY B 1 14 ? 18.641 -8.719 8.828 1 81.62 14 GLY B C 1
ATOM 2631 O O . GLY B 1 14 ? 18.469 -7.508 8.664 1 81.62 14 GLY B O 1
ATOM 2632 N N . ILE B 1 15 ? 19.562 -9.25 9.562 1 81.75 15 ILE B N 1
ATOM 2633 C CA . ILE B 1 15 ? 20.469 -8.383 10.312 1 81.75 15 ILE B CA 1
ATOM 2634 C C . ILE B 1 15 ? 21.297 -7.539 9.352 1 81.75 15 ILE B C 1
ATOM 2636 O O . ILE B 1 15 ? 21.5 -6.344 9.578 1 81.75 15 ILE B O 1
ATOM 2640 N N . LEU B 1 16 ? 21.688 -8.117 8.336 1 80.31 16 LEU B N 1
ATOM 2641 C CA . LEU B 1 16 ? 22.469 -7.402 7.336 1 80.31 16 LEU B CA 1
ATOM 2642 C C . LEU B 1 16 ? 21.656 -6.293 6.688 1 80.31 16 LEU B C 1
ATOM 2644 O O . LEU B 1 16 ? 22.156 -5.191 6.469 1 80.31 16 LEU B O 1
ATOM 2648 N N . ILE B 1 17 ? 20.516 -6.609 6.5 1 77.38 17 ILE B N 1
ATOM 2649 C CA . ILE B 1 17 ? 19.625 -5.645 5.848 1 77.38 17 ILE B CA 1
ATOM 2650 C C . ILE B 1 17 ? 19.375 -4.465 6.781 1 77.38 17 ILE B C 1
ATOM 2652 O O . ILE B 1 17 ? 19.422 -3.307 6.359 1 77.38 17 ILE B O 1
ATOM 2656 N N . VAL B 1 18 ? 19.094 -4.766 7.973 1 80.88 18 VAL B N 1
ATOM 2657 C CA . VAL B 1 18 ? 18.844 -3.711 8.953 1 80.88 18 VAL B CA 1
ATOM 2658 C C . VAL B 1 18 ? 20.109 -2.871 9.133 1 80.88 18 VAL B C 1
ATOM 2660 O O . VAL B 1 18 ? 20.031 -1.649 9.273 1 80.88 18 VAL B O 1
ATOM 2663 N N . PHE B 1 19 ? 21.172 -3.596 9.094 1 80.62 19 PHE B N 1
ATOM 2664 C CA . PHE B 1 19 ? 22.453 -2.908 9.219 1 80.62 19 PHE B CA 1
ATOM 2665 C C . PHE B 1 19 ? 22.688 -1.968 8.047 1 80.62 19 PHE B C 1
ATOM 2667 O O . PHE B 1 19 ? 23.031 -0.799 8.234 1 80.62 19 PHE B O 1
ATOM 2674 N N . ILE B 1 20 ? 22.516 -2.408 6.91 1 77.06 20 ILE B N 1
ATOM 2675 C CA . ILE B 1 20 ? 22.719 -1.607 5.711 1 77.06 20 ILE B CA 1
ATOM 2676 C C . ILE B 1 20 ? 21.734 -0.441 5.688 1 77.06 20 ILE B C 1
ATOM 2678 O O . ILE B 1 20 ? 22.109 0.686 5.352 1 77.06 20 ILE B O 1
ATOM 2682 N N . THR B 1 21 ? 20.547 -0.771 6.086 1 75.75 21 THR B N 1
ATOM 2683 C CA . THR B 1 21 ? 19.516 0.27 6.109 1 75.75 21 THR B CA 1
ATOM 2684 C C . THR B 1 21 ? 19.859 1.329 7.156 1 75.75 21 THR B C 1
ATOM 2686 O O . THR B 1 21 ? 19.672 2.525 6.914 1 75.75 21 THR B O 1
ATOM 2689 N N . SER B 1 22 ? 20.328 0.858 8.266 1 76.81 22 SER B N 1
ATOM 2690 C CA . SER B 1 22 ? 20.703 1.792 9.32 1 76.81 22 SER B CA 1
ATOM 2691 C C . SER B 1 22 ? 21.875 2.672 8.891 1 76.81 22 SER B C 1
ATOM 2693 O O . SER B 1 22 ? 21.938 3.848 9.25 1 76.81 22 SER B O 1
ATOM 2695 N N . LEU B 1 23 ? 22.766 2.086 8.164 1 75.5 23 LEU B N 1
ATOM 2696 C CA . LEU B 1 23 ? 23.891 2.85 7.633 1 75.5 23 LEU B CA 1
ATOM 2697 C C . LEU B 1 23 ? 23.406 3.928 6.664 1 75.5 23 LEU B C 1
ATOM 2699 O O . LEU B 1 23 ? 23.875 5.066 6.715 1 75.5 23 LEU B O 1
ATOM 2703 N N . ILE B 1 24 ? 22.547 3.578 5.969 1 71.69 24 ILE B N 1
ATOM 2704 C CA . ILE B 1 24 ? 22.031 4.512 4.977 1 71.69 24 ILE B CA 1
ATOM 2705 C C . ILE B 1 24 ? 21.25 5.621 5.68 1 71.69 24 ILE B C 1
ATOM 2707 O O . ILE B 1 24 ? 21.422 6.801 5.363 1 71.69 24 ILE B O 1
ATOM 2711 N N . ILE B 1 25 ? 20.516 5.285 6.621 1 72.5 25 ILE B N 1
ATOM 2712 C CA . ILE B 1 25 ? 19.672 6.227 7.348 1 72.5 25 ILE B CA 1
ATOM 2713 C C . ILE B 1 25 ? 20.547 7.195 8.141 1 72.5 25 ILE B C 1
ATOM 2715 O O . ILE B 1 25 ? 20.281 8.398 8.164 1 72.5 25 ILE B O 1
ATOM 2719 N N . PHE B 1 26 ? 21.531 6.672 8.727 1 71.44 26 PHE B N 1
ATOM 2720 C CA . PHE B 1 26 ? 22.453 7.48 9.516 1 71.44 26 PHE B CA 1
ATOM 2721 C C . PHE B 1 26 ? 23.188 8.477 8.633 1 71.44 26 PHE B C 1
ATOM 2723 O O . PHE B 1 26 ? 23.312 9.656 8.984 1 71.44 26 PHE B O 1
ATOM 2730 N N . THR B 1 27 ? 23.75 8 7.617 1 67.56 27 THR B N 1
ATOM 2731 C CA . THR B 1 27 ? 24.578 8.844 6.762 1 67.56 27 THR B CA 1
ATOM 2732 C C . THR B 1 27 ? 23.75 9.953 6.129 1 67.56 27 THR B C 1
ATOM 2734 O O . THR B 1 27 ? 24.219 11.086 5.984 1 67.56 27 THR B O 1
ATOM 2737 N N . LEU B 1 28 ? 22.594 9.695 5.918 1 60.22 28 LEU B N 1
ATOM 2738 C CA . LEU B 1 28 ? 21.797 10.633 5.129 1 60.22 28 LEU B CA 1
ATOM 2739 C C . LEU B 1 28 ? 21.297 11.789 5.992 1 60.22 28 LEU B C 1
ATOM 2741 O O . LEU B 1 28 ? 21.172 12.914 5.516 1 60.22 28 LEU B O 1
ATOM 2745 N N . LEU B 1 29 ? 20.953 11.562 7.168 1 58.28 29 LEU B N 1
ATOM 2746 C CA . LEU B 1 29 ? 20.5 12.648 8.023 1 58.28 29 LEU B CA 1
ATOM 2747 C C . LEU B 1 29 ? 21.625 13.609 8.344 1 58.28 29 LEU B C 1
ATOM 2749 O O . LEU B 1 29 ? 21.391 14.781 8.656 1 58.28 29 LEU B O 1
ATOM 2753 N N . ARG B 1 30 ? 22.703 13.102 8.234 1 59.91 30 ARG B N 1
ATOM 2754 C CA . ARG B 1 30 ? 23.828 13.977 8.539 1 59.91 30 ARG B CA 1
ATOM 2755 C C . ARG B 1 30 ? 24.297 14.727 7.297 1 59.91 30 ARG B C 1
ATOM 2757 O O . ARG B 1 30 ? 25.031 15.711 7.398 1 59.91 30 ARG B O 1
ATOM 2764 N N . VAL B 1 31 ? 23.812 14.188 6.23 1 54.44 31 VAL B N 1
ATOM 2765 C CA . VAL B 1 31 ? 24.172 14.906 5.016 1 54.44 31 VAL B CA 1
ATOM 2766 C C . VAL B 1 31 ? 23.125 15.984 4.719 1 54.44 31 VAL B C 1
ATOM 2768 O O . VAL B 1 31 ? 23.25 16.719 3.738 1 54.44 31 VAL B O 1
ATOM 2771 N N . VAL B 1 32 ? 22.016 16 5.297 1 53.56 32 VAL B N 1
ATOM 2772 C CA . VAL B 1 32 ? 21 17.031 5.086 1 53.56 32 VAL B CA 1
ATOM 2773 C C . VAL B 1 32 ? 21.594 18.406 5.344 1 53.56 32 VAL B C 1
ATOM 2775 O O . VAL B 1 32 ? 22.219 18.641 6.375 1 53.56 32 VAL B O 1
ATOM 2778 N N . PRO B 1 33 ? 21.547 19.141 4.152 1 48.22 33 PRO B N 1
ATOM 2779 C CA . PRO B 1 33 ? 21.938 20.531 4.332 1 48.22 33 PRO B CA 1
ATOM 2780 C C . PRO B 1 33 ? 21.031 21.297 5.297 1 48.22 33 PRO B C 1
ATOM 2782 O O . PRO B 1 33 ? 19.812 21.156 5.238 1 48.22 33 PRO B O 1
ATOM 2785 N N . GLY B 1 34 ? 21.453 21.781 6.461 1 51.97 34 GLY B N 1
ATOM 2786 C CA . GLY B 1 34 ? 20.875 22.547 7.559 1 51.97 34 GLY B CA 1
ATOM 2787 C C . GLY B 1 34 ? 21.328 22.062 8.922 1 51.97 34 GLY B C 1
ATOM 2788 O O . GLY B 1 34 ? 21.734 20.906 9.078 1 51.97 34 GLY B O 1
ATOM 2789 N N . ASP B 1 35 ? 22.078 22.844 9.438 1 52.72 35 ASP B N 1
ATOM 2790 C CA . ASP B 1 35 ? 22.703 22.516 10.719 1 52.72 35 ASP B CA 1
ATOM 2791 C C . ASP B 1 35 ? 21.672 21.984 11.711 1 52.72 35 ASP B C 1
ATOM 2793 O O . ASP B 1 35 ? 20.781 22.734 12.141 1 52.72 35 ASP B O 1
ATOM 2797 N N . PRO B 1 36 ? 21.422 20.625 11.586 1 57.44 36 PRO B N 1
ATOM 2798 C CA . PRO B 1 36 ? 20.516 20.109 12.609 1 57.44 36 PRO B CA 1
ATOM 2799 C C . PRO B 1 36 ? 20.594 20.875 13.922 1 57.44 36 PRO B C 1
ATOM 2801 O O . PRO B 1 36 ? 19.594 20.969 14.648 1 57.44 36 PRO B O 1
ATOM 2804 N N . VAL B 1 37 ? 21.75 21.406 14.016 1 59.47 37 VAL B N 1
ATOM 2805 C CA . VAL B 1 37 ? 21.938 22.172 15.242 1 59.47 37 VAL B CA 1
ATOM 2806 C C . VAL B 1 37 ? 20.984 23.375 15.25 1 59.47 37 VAL B C 1
ATOM 2808 O O . VAL B 1 37 ? 20.453 23.75 16.297 1 59.47 37 VAL B O 1
ATOM 2811 N N . ARG B 1 38 ? 20.75 23.766 14.102 1 61.16 38 ARG B N 1
ATOM 2812 C CA . ARG B 1 38 ? 19.859 24.922 14.07 1 61.16 38 ARG B CA 1
ATOM 2813 C C . ARG B 1 38 ? 18.422 24.5 14.398 1 61.16 38 ARG B C 1
ATOM 2815 O O . ARG B 1 38 ? 17.656 25.281 14.977 1 61.16 38 ARG B O 1
ATOM 2822 N N . LEU B 1 39 ? 18.109 23.375 14.031 1 58.72 39 LEU B N 1
ATOM 2823 C CA . LEU B 1 39 ? 16.781 22.891 14.359 1 58.72 39 LEU B CA 1
ATOM 2824 C C . LEU B 1 39 ? 16.641 22.641 15.859 1 58.72 39 LEU B C 1
ATOM 2826 O O . LEU B 1 39 ? 15.555 22.766 16.422 1 58.72 39 LEU B O 1
ATOM 2830 N N . ILE B 1 40 ? 17.812 22.359 16.438 1 54.19 40 ILE B N 1
ATOM 2831 C CA . ILE B 1 40 ? 17.828 22.094 17.875 1 54.19 40 ILE B CA 1
ATOM 2832 C C . ILE B 1 40 ? 17.891 23.406 18.641 1 54.19 40 ILE B C 1
ATOM 2834 O O . ILE B 1 40 ? 17.156 23.609 19.609 1 54.19 40 ILE B O 1
ATOM 2838 N N . VAL B 1 41 ? 18.828 24.281 18.188 1 53.88 41 VAL B N 1
ATOM 2839 C CA . VAL B 1 41 ? 19.078 25.469 18.984 1 53.88 41 VAL B CA 1
ATOM 2840 C C . VAL B 1 41 ? 18.188 26.609 18.5 1 53.88 41 VAL B C 1
ATOM 2842 O O . VAL B 1 41 ? 18.078 27.656 19.156 1 53.88 41 VAL B O 1
ATOM 2845 N N . GLY B 1 42 ? 17.359 26.25 17.516 1 54 42 GLY B N 1
ATOM 2846 C CA . GLY B 1 42 ? 16.484 27.281 16.953 1 54 42 GLY B CA 1
ATOM 2847 C C . GLY B 1 42 ? 17.094 28 15.766 1 54 42 GLY B C 1
ATOM 2848 O O . GLY B 1 42 ? 18.312 28.109 15.656 1 54 42 GLY B O 1
ATOM 2849 N N . GLY B 1 43 ? 16.375 28.281 14.797 1 56.12 43 GLY B N 1
ATOM 2850 C CA . GLY B 1 43 ? 16.766 28.938 13.555 1 56.12 43 GLY B CA 1
ATOM 2851 C C . GLY B 1 43 ? 17.5 30.25 13.773 1 56.12 43 GLY B C 1
ATOM 2852 O O . GLY B 1 43 ? 18.359 30.609 12.977 1 56.12 43 GLY B O 1
ATOM 2853 N N . MET B 1 44 ? 17.219 30.875 14.922 1 57.94 44 MET B N 1
ATOM 2854 C CA . MET B 1 44 ? 17.781 32.219 15.141 1 57.94 44 MET B CA 1
ATOM 2855 C C . MET B 1 44 ? 19.016 32.125 16.031 1 57.94 44 MET B C 1
ATOM 2857 O O . MET B 1 44 ? 19.547 33.188 16.438 1 57.94 44 MET B O 1
ATOM 2861 N N . ALA B 1 45 ? 19.453 31.031 16.359 1 63.94 45 ALA B N 1
ATOM 2862 C CA . ALA B 1 45 ? 20.625 30.922 17.219 1 63.94 45 ALA B CA 1
ATOM 2863 C C . ALA B 1 45 ? 21.875 31.406 16.5 1 63.94 45 ALA B C 1
ATOM 2865 O O . ALA B 1 45 ? 22.047 31.172 15.305 1 63.94 45 ALA B O 1
ATOM 2866 N N . PRO B 1 46 ? 22.625 32.219 17.219 1 68.31 46 PRO B N 1
ATOM 2867 C CA . PRO B 1 46 ? 23.875 32.719 16.625 1 68.31 46 PRO B CA 1
ATOM 2868 C C . PRO B 1 46 ? 24.766 31.562 16.141 1 68.31 46 PRO B C 1
ATOM 2870 O O . PRO B 1 46 ? 24.688 30.453 16.672 1 68.31 46 PRO B O 1
ATOM 2873 N N . ALA B 1 47 ? 25.5 31.781 15.109 1 76.12 47 ALA B N 1
ATOM 2874 C CA . ALA B 1 47 ? 26.328 30.812 14.422 1 76.12 47 ALA B CA 1
ATOM 2875 C C . ALA B 1 47 ? 27.344 30.172 15.383 1 76.12 47 ALA B C 1
ATOM 2877 O O . ALA B 1 47 ? 27.656 28.984 15.273 1 76.12 47 ALA B O 1
ATOM 2878 N N . ASP B 1 48 ? 27.797 30.969 16.281 1 77.06 48 ASP B N 1
ATOM 2879 C CA . ASP B 1 48 ? 28.797 30.469 17.219 1 77.06 48 ASP B CA 1
ATOM 2880 C C . ASP B 1 48 ? 28.203 29.391 18.125 1 77.06 48 ASP B C 1
ATOM 2882 O O . ASP B 1 48 ? 28.859 28.375 18.391 1 77.06 48 ASP B O 1
ATOM 2886 N N . VAL B 1 49 ? 27 29.625 18.531 1 71.44 49 VAL B N 1
ATOM 2887 C CA . VAL B 1 49 ? 26.328 28.656 19.391 1 71.44 49 VAL B CA 1
ATOM 2888 C C . VAL B 1 49 ? 26.031 27.391 18.594 1 71.44 49 VAL B C 1
ATOM 2890 O O . VAL B 1 49 ? 26.188 26.281 19.094 1 71.44 49 VAL B O 1
ATOM 2893 N N . VAL B 1 50 ? 25.703 27.625 17.406 1 72.12 50 VAL B N 1
ATOM 2894 C CA . VAL B 1 50 ? 25.375 26.484 16.547 1 72.12 50 VAL B CA 1
ATOM 2895 C C . VAL B 1 50 ? 26.609 25.609 16.375 1 72.12 50 VAL B C 1
ATOM 2897 O O . VAL B 1 50 ? 26.531 24.391 16.469 1 72.12 50 VAL B O 1
ATOM 2900 N N . GLU B 1 51 ? 27.719 26.25 16.219 1 77.06 51 GLU B N 1
ATOM 2901 C CA . GLU B 1 51 ? 28.953 25.5 15.992 1 77.06 51 GLU B CA 1
ATOM 2902 C C . GLU B 1 51 ? 29.406 24.797 17.266 1 77.06 51 GLU B C 1
ATOM 2904 O O . GLU B 1 51 ? 29.906 23.672 17.219 1 77.06 51 GLU B O 1
ATOM 2909 N N . LYS B 1 52 ? 29.266 25.453 18.344 1 74.06 52 LYS B N 1
ATOM 2910 C CA . LYS B 1 52 ? 29.625 24.859 19.625 1 74.06 52 LYS B CA 1
ATOM 2911 C C . LYS B 1 52 ? 28.781 23.625 19.906 1 74.06 52 LYS B C 1
ATOM 2913 O O . LYS B 1 52 ? 29.297 22.594 20.344 1 74.06 52 LYS B O 1
ATOM 2918 N N . VAL B 1 53 ? 27.531 23.781 19.609 1 67.75 53 VAL B N 1
ATOM 2919 C CA . VAL B 1 53 ? 26.625 22.672 19.844 1 67.75 53 VAL B CA 1
ATOM 2920 C C . VAL B 1 53 ? 26.906 21.547 18.859 1 67.75 53 VAL B C 1
ATOM 2922 O O . VAL B 1 53 ? 26.891 20.375 19.219 1 67.75 53 VAL B O 1
ATOM 2925 N N . ALA B 1 54 ? 27.219 21.969 17.703 1 72.44 54 ALA B N 1
ATOM 2926 C CA . ALA B 1 54 ? 27.531 20.984 16.672 1 72.44 54 ALA B CA 1
ATOM 2927 C C . ALA B 1 54 ? 28.781 20.188 17.047 1 72.44 54 ALA B C 1
ATOM 2929 O O . ALA B 1 54 ? 28.828 18.969 16.859 1 72.44 54 ALA B O 1
ATOM 2930 N N . THR B 1 55 ? 29.703 20.906 17.531 1 73.81 55 THR B N 1
ATOM 2931 C CA . THR B 1 55 ? 30.969 20.266 17.922 1 73.81 55 THR B CA 1
ATOM 2932 C C . THR B 1 55 ? 30.766 19.375 19.141 1 73.81 55 THR B C 1
ATOM 2934 O O . THR B 1 55 ? 31.312 18.281 19.219 1 73.81 55 THR B O 1
ATOM 2937 N N . LYS B 1 56 ? 29.984 19.844 19.984 1 68.31 56 LYS B N 1
ATOM 2938 C CA . LYS B 1 56 ? 29.703 19.047 21.188 1 68.31 56 LYS B CA 1
ATOM 2939 C C . LYS B 1 56 ? 28.969 17.766 20.828 1 68.31 56 LYS B C 1
ATOM 2941 O O . LYS B 1 56 ? 29.203 16.719 21.453 1 68.31 56 LYS B O 1
ATOM 2946 N N . MET B 1 57 ? 28.172 17.875 19.828 1 66.06 57 MET B N 1
ATOM 2947 C CA . MET B 1 57 ? 27.375 16.734 19.438 1 66.06 57 MET B CA 1
ATOM 2948 C C . MET B 1 57 ? 28.141 15.812 18.5 1 66.06 57 MET B C 1
ATOM 2950 O O . MET B 1 57 ? 27.672 14.734 18.141 1 66.06 57 MET B O 1
ATOM 2954 N N . GLY B 1 58 ? 29.406 16.219 18.234 1 70 58 GLY B N 1
ATOM 2955 C CA . GLY B 1 58 ? 30.281 15.406 17.391 1 70 58 GLY B CA 1
ATOM 2956 C C . GLY B 1 58 ? 29.875 15.422 15.93 1 70 58 GLY B C 1
ATOM 2957 O O . GLY B 1 58 ? 30.172 14.477 15.195 1 70 58 GLY B O 1
ATOM 2958 N N . LEU B 1 59 ? 29.203 16.469 15.531 1 68.5 59 LEU B N 1
ATOM 2959 C CA . LEU B 1 59 ? 28.688 16.516 14.172 1 68.5 59 LEU B CA 1
ATOM 2960 C C . LEU B 1 59 ? 29.797 16.906 13.188 1 68.5 59 LEU B C 1
ATOM 2962 O O . LEU B 1 59 ? 29.625 16.797 11.977 1 68.5 59 LEU B O 1
ATOM 2966 N N . ARG B 1 60 ? 30.938 17.281 13.828 1 74.56 60 ARG B N 1
ATOM 2967 C CA . ARG B 1 60 ? 32.062 17.688 12.977 1 74.56 60 ARG B CA 1
ATOM 2968 C C . ARG B 1 60 ? 33.094 16.578 12.859 1 74.56 60 ARG B C 1
ATOM 2970 O O . ARG B 1 60 ? 34.062 16.703 12.102 1 74.56 60 ARG B O 1
ATOM 2977 N N . ASP B 1 61 ? 32.906 15.523 13.477 1 78.31 61 ASP B N 1
ATOM 2978 C CA . ASP B 1 61 ? 33.781 14.359 13.352 1 78.31 61 ASP B CA 1
ATOM 2979 C C . ASP B 1 61 ? 33.562 13.648 12.016 1 78.31 61 ASP B C 1
ATOM 2981 O O . ASP B 1 61 ? 32.531 13.852 11.367 1 78.31 61 ASP B O 1
ATOM 2985 N N . PRO B 1 62 ? 34.625 12.945 11.578 1 78.25 62 PRO B N 1
ATOM 2986 C CA . PRO B 1 62 ? 34.438 12.164 10.352 1 78.25 62 PRO B CA 1
ATOM 2987 C C . PRO B 1 62 ? 33.188 11.281 10.43 1 78.25 62 PRO B C 1
ATOM 2989 O O . PRO B 1 62 ? 32.875 10.75 11.5 1 78.25 62 PRO B O 1
ATOM 2992 N N . ILE B 1 63 ? 32.531 11.133 9.383 1 74.75 63 ILE B N 1
ATOM 2993 C CA . ILE B 1 63 ? 31.234 10.477 9.273 1 74.75 63 ILE B CA 1
ATOM 2994 C C . ILE B 1 63 ? 31.328 9.055 9.812 1 74.75 63 ILE B C 1
ATOM 2996 O O . ILE B 1 63 ? 30.375 8.547 10.422 1 74.75 63 ILE B O 1
ATOM 3000 N N . ILE B 1 64 ? 32.438 8.453 9.586 1 76.44 64 ILE B N 1
ATOM 3001 C CA . ILE B 1 64 ? 32.625 7.066 10.016 1 76.44 64 ILE B CA 1
ATOM 3002 C C . ILE B 1 64 ? 32.594 6.996 11.547 1 76.44 64 ILE B C 1
ATOM 3004 O O . ILE B 1 64 ? 32.094 6.031 12.125 1 76.44 64 ILE B O 1
ATOM 3008 N N . VAL B 1 65 ? 33.219 7.988 12.141 1 79.94 65 VAL B N 1
ATOM 3009 C CA . VAL B 1 65 ? 33.25 8.023 13.602 1 79.94 65 VAL B CA 1
ATOM 3010 C C . VAL B 1 65 ? 31.859 8.312 14.148 1 79.94 65 VAL B C 1
ATOM 3012 O O . VAL B 1 65 ? 31.438 7.715 15.148 1 79.94 65 VAL B O 1
ATOM 3015 N N . GLN B 1 66 ? 31.203 9.156 13.477 1 77.56 66 GLN B N 1
ATOM 3016 C CA . GLN B 1 66 ? 29.844 9.469 13.891 1 77.56 66 GLN B CA 1
ATOM 3017 C C . GLN B 1 66 ? 28.938 8.242 13.789 1 77.56 66 GLN B C 1
ATOM 3019 O O . GLN B 1 66 ? 28.125 7.996 14.672 1 77.56 66 GLN B O 1
ATOM 3024 N N . TYR B 1 67 ? 29.188 7.547 12.742 1 78 67 TYR B N 1
ATOM 3025 C CA . TYR B 1 67 ? 28.391 6.344 12.547 1 78 67 TYR B CA 1
ATOM 3026 C C . TYR B 1 67 ? 28.703 5.301 13.617 1 78 67 TYR B C 1
ATOM 3028 O O . TYR B 1 67 ? 27.797 4.633 14.117 1 78 67 TYR B O 1
ATOM 3036 N N . GLY B 1 68 ? 29.953 5.125 13.836 1 78.94 68 GLY B N 1
ATOM 3037 C CA . GLY B 1 68 ? 30.344 4.195 14.883 1 78.94 68 GLY B CA 1
ATOM 3038 C C . GLY B 1 68 ? 29.734 4.527 16.234 1 78.94 68 GLY B C 1
ATOM 3039 O O . GLY B 1 68 ? 29.281 3.635 16.953 1 78.94 68 GLY B O 1
ATOM 3040 N N . ARG B 1 69 ? 29.766 5.758 16.578 1 79.12 69 ARG B N 1
ATOM 3041 C CA . ARG B 1 69 ? 29.156 6.195 17.844 1 79.12 69 ARG B CA 1
ATOM 3042 C C . ARG B 1 69 ? 27.656 5.945 17.844 1 79.12 69 ARG B C 1
ATOM 3044 O O . ARG B 1 69 ? 27.094 5.52 18.859 1 79.12 69 ARG B O 1
ATOM 3051 N N . TYR B 1 70 ? 27.047 6.227 16.734 1 76.88 70 TYR B N 1
ATOM 3052 C CA . TYR B 1 70 ? 25.609 6.004 16.625 1 76.88 70 TYR B CA 1
ATOM 3053 C C . TYR B 1 70 ? 25.266 4.523 16.766 1 76.88 70 TYR B C 1
ATOM 3055 O O . TYR B 1 70 ? 24.312 4.16 17.453 1 76.88 70 TYR B O 1
ATOM 3063 N N . MET B 1 71 ? 26.078 3.754 16.094 1 78.75 71 MET B N 1
ATOM 3064 C CA . MET B 1 71 ? 25.828 2.316 16.141 1 78.75 71 MET B CA 1
ATOM 3065 C C . MET B 1 71 ? 26.016 1.787 17.562 1 78.75 71 MET B C 1
ATOM 3067 O O . MET B 1 71 ? 25.281 0.897 18 1 78.75 71 MET B O 1
ATOM 3071 N N . ARG B 1 72 ? 27 2.256 18.141 1 79 72 ARG B N 1
ATOM 3072 C CA . ARG B 1 72 ? 27.203 1.869 19.531 1 79 72 ARG B CA 1
ATOM 3073 C C . ARG B 1 72 ? 26.016 2.26 20.406 1 79 72 ARG B C 1
ATOM 3075 O O . ARG B 1 72 ? 25.609 1.496 21.281 1 79 72 ARG B O 1
ATOM 3082 N N . GLY B 1 73 ? 25.531 3.387 20.172 1 79.62 73 GLY B N 1
ATOM 3083 C CA . GLY B 1 73 ? 24.344 3.822 20.891 1 79.62 73 GLY B CA 1
ATOM 3084 C C . GLY B 1 73 ? 23.109 2.984 20.578 1 79.62 73 GLY B C 1
ATOM 3085 O O . GLY B 1 73 ? 22.359 2.635 21.484 1 79.62 73 GLY B O 1
ATOM 3086 N N . LEU B 1 74 ? 23 2.693 19.391 1 77.5 74 LEU B N 1
ATOM 3087 C CA . LEU B 1 74 ? 21.844 1.911 18.953 1 77.5 74 LEU B CA 1
ATOM 3088 C C . LEU B 1 74 ? 21.828 0.546 19.641 1 77.5 74 LEU B C 1
ATOM 3090 O O . LEU B 1 74 ? 20.766 0.071 20.047 1 77.5 74 LEU B O 1
ATOM 3094 N N . VAL B 1 75 ? 23 0.016 19.656 1 77.38 75 VAL B N 1
ATOM 3095 C CA . VAL B 1 75 ? 23.109 -1.296 20.281 1 77.38 75 VAL B CA 1
ATOM 3096 C C . VAL B 1 75 ? 22.75 -1.191 21.766 1 77.38 75 VAL B C 1
ATOM 3098 O O . VAL B 1 75 ? 22.203 -2.133 22.344 1 77.38 75 VAL B O 1
ATOM 3101 N N . GLN B 1 76 ? 22.938 -0.023 22.281 1 76.81 76 GLN B N 1
ATOM 3102 C CA . GLN B 1 76 ? 22.625 0.204 23.688 1 76.81 76 GLN B CA 1
ATOM 3103 C C . GLN B 1 76 ? 21.203 0.74 23.859 1 76.81 76 GLN B C 1
ATOM 3105 O O . GLN B 1 76 ? 20.781 1.051 24.969 1 76.81 76 GLN B O 1
ATOM 3110 N N . GLY B 1 77 ? 20.594 0.827 22.781 1 75.12 77 GLY B N 1
ATOM 3111 C CA . GLY B 1 77 ? 19.219 1.279 22.828 1 75.12 77 GLY B CA 1
ATOM 3112 C C . GLY B 1 77 ? 19.078 2.789 22.766 1 75.12 77 GLY B C 1
ATOM 3113 O O . GLY B 1 77 ? 18.016 3.338 23.078 1 75.12 77 GLY B O 1
ATOM 3114 N N . ASP B 1 78 ? 20.109 3.42 22.453 1 76.81 78 ASP B N 1
ATOM 3115 C CA . ASP B 1 78 ? 20.078 4.875 22.344 1 76.81 78 ASP B CA 1
ATOM 3116 C C . ASP B 1 78 ? 19.828 5.316 20.906 1 76.81 78 ASP B C 1
ATOM 3118 O O . ASP B 1 78 ? 20.719 5.242 20.062 1 76.81 78 ASP B O 1
ATOM 3122 N N . LEU B 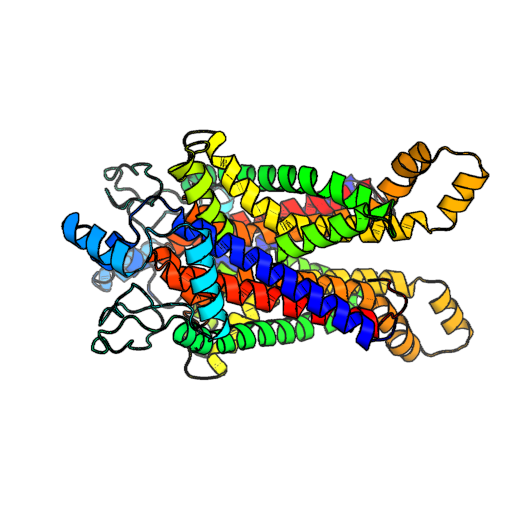1 79 ? 18.672 5.805 20.703 1 76.12 79 LEU B N 1
ATOM 3123 C CA . LEU B 1 79 ? 18.297 6.25 19.359 1 76.12 79 LEU B CA 1
ATOM 3124 C C . LEU B 1 79 ? 18.312 7.773 19.266 1 76.12 79 LEU B C 1
ATOM 3126 O O . LEU B 1 79 ? 17.797 8.344 18.312 1 76.12 79 LEU B O 1
ATOM 3130 N N . GLY B 1 80 ? 18.812 8.375 20.312 1 75.06 80 GLY B N 1
ATOM 3131 C CA . GLY B 1 80 ? 18.875 9.828 20.344 1 75.06 80 GLY B CA 1
ATOM 3132 C C . GLY B 1 80 ? 17.688 10.453 21.047 1 75.06 80 GLY B C 1
ATOM 3133 O O . GLY B 1 80 ? 16.953 9.773 21.781 1 75.06 80 GLY B O 1
ATOM 3134 N N . GLN B 1 81 ? 17.609 11.867 20.938 1 73.12 81 GLN B N 1
ATOM 3135 C CA . GLN B 1 81 ? 16.547 12.617 21.594 1 73.12 81 GLN B CA 1
ATOM 3136 C C . GLN B 1 81 ? 15.734 13.43 20.594 1 73.12 81 GLN B C 1
ATOM 3138 O O . GLN B 1 81 ? 16.281 13.93 19.609 1 73.12 81 GLN B O 1
ATOM 3143 N N . SER B 1 82 ? 14.438 13.461 20.891 1 72.56 82 SER B N 1
ATOM 3144 C CA . SER B 1 82 ? 13.531 14.258 20.078 1 72.56 82 SER B CA 1
ATOM 3145 C C . SER B 1 82 ? 13.875 15.742 20.156 1 72.56 82 SER B C 1
ATOM 3147 O O . SER B 1 82 ? 14.258 16.234 21.219 1 72.56 82 SER B O 1
ATOM 3149 N N . TYR B 1 83 ? 13.82 16.453 18.969 1 64.12 83 TYR B N 1
ATOM 3150 C CA . TYR B 1 83 ? 14.047 17.891 18.938 1 64.12 83 TYR B CA 1
ATOM 3151 C C . TYR B 1 83 ? 12.812 18.641 19.422 1 64.12 83 TYR B C 1
ATOM 3153 O O . TYR B 1 83 ? 12.891 19.828 19.781 1 64.12 83 TYR B O 1
ATOM 3161 N N . LEU B 1 84 ? 11.758 18.109 19.141 1 58.22 84 LEU B N 1
ATOM 3162 C CA . LEU B 1 84 ? 10.508 18.797 19.438 1 58.22 84 LEU B CA 1
ATOM 3163 C C . LEU B 1 84 ? 10.172 18.703 20.922 1 58.22 84 LEU B C 1
ATOM 3165 O O . LEU B 1 84 ? 10.32 17.625 21.531 1 58.22 84 LEU B O 1
ATOM 3169 N N . ARG B 1 85 ? 10.398 20.016 21.406 1 51.59 85 ARG B N 1
ATOM 3170 C CA . ARG B 1 85 ? 9.969 20.109 22.797 1 51.59 85 ARG B CA 1
ATOM 3171 C C . ARG B 1 85 ? 8.508 19.719 22.953 1 51.59 85 ARG B C 1
ATOM 3173 O O . ARG B 1 85 ? 7.691 19.984 22.062 1 51.59 85 ARG B O 1
ATOM 3180 N N . PRO B 1 86 ? 8.258 18.688 23.672 1 45.91 86 PRO B N 1
ATOM 3181 C CA . PRO B 1 86 ? 6.82 18.469 23.828 1 45.91 86 PRO B CA 1
ATOM 3182 C C . PRO B 1 86 ? 6.047 19.766 24.031 1 45.91 86 PRO B C 1
ATOM 3184 O O . PRO B 1 86 ? 6.422 20.594 24.875 1 45.91 86 PRO B O 1
ATOM 3187 N N . ARG B 1 87 ? 5.918 20.672 23.047 1 36.25 87 ARG B N 1
ATOM 3188 C CA . ARG B 1 87 ? 5.105 21.844 23.359 1 36.25 87 ARG B CA 1
ATOM 3189 C C . ARG B 1 87 ? 4.008 21.484 24.359 1 36.25 87 ARG B C 1
ATOM 3191 O O . ARG B 1 87 ? 3.547 20.344 24.406 1 36.25 87 ARG B O 1
ATOM 3198 N N . SER B 1 88 ? 3.686 22.391 25.406 1 31.7 88 SER B N 1
ATOM 3199 C CA . SER B 1 88 ? 2.463 22.234 26.188 1 31.7 88 SER B CA 1
ATOM 3200 C C . SER B 1 88 ? 1.354 21.594 25.344 1 31.7 88 SER B C 1
ATOM 3202 O O . SER B 1 88 ? 0.781 20.578 25.75 1 31.7 88 SER B O 1
ATOM 3204 N N . GLY B 1 89 ? 0.392 22.453 24.719 1 29.05 89 GLY B N 1
ATOM 3205 C CA . GLY B 1 89 ? -0.934 22.359 24.125 1 29.05 89 GLY B CA 1
ATOM 3206 C C . GLY B 1 89 ? -0.947 21.625 22.797 1 29.05 89 GLY B C 1
ATOM 3207 O O . GLY B 1 89 ? -1.928 21.703 22.047 1 29.05 89 GLY B O 1
ATOM 3208 N N . MET B 1 90 ? 0.057 21.641 22.156 1 32.22 90 MET B N 1
ATOM 3209 C CA . MET B 1 90 ? -0.279 21.203 20.797 1 32.22 90 MET B CA 1
ATOM 3210 C C . MET B 1 90 ? -0.933 19.828 20.812 1 32.22 90 MET B C 1
ATOM 3212 O O . MET B 1 90 ? -0.473 18.922 21.516 1 32.22 90 MET B O 1
ATOM 3216 N N . ILE B 1 91 ? -2.186 19.859 20.766 1 28.25 91 ILE B N 1
ATOM 3217 C CA . ILE B 1 91 ? -3.115 18.75 20.609 1 28.25 91 ILE B CA 1
ATOM 3218 C C . ILE B 1 91 ? -2.553 17.734 19.609 1 28.25 91 ILE B C 1
ATOM 3220 O O . ILE B 1 91 ? -2.336 18.062 18.453 1 28.25 91 ILE B O 1
ATOM 3224 N N . ALA B 1 92 ? -1.629 17.047 19.781 1 32.84 92 ALA B N 1
ATOM 3225 C CA . ALA B 1 92 ? -1.647 15.922 18.859 1 32.84 92 ALA B CA 1
ATOM 3226 C C . ALA B 1 92 ? -3.074 15.445 18.594 1 32.84 92 ALA B C 1
ATOM 3228 O O . ALA B 1 92 ? -3.881 15.352 19.531 1 32.84 92 ALA B O 1
ATOM 3229 N N . THR B 1 93 ? -3.734 15.656 17.547 1 31.28 93 THR B N 1
ATOM 3230 C CA . THR B 1 93 ? -5.191 15.602 17.578 1 31.28 93 THR B CA 1
ATOM 3231 C C . THR B 1 93 ? -5.672 14.586 18.609 1 31.28 93 THR B C 1
ATOM 3233 O O . THR B 1 93 ? -6.832 14.602 19.016 1 31.28 93 THR B O 1
ATOM 3236 N N . GLY B 1 94 ? -5.344 13.336 18.766 1 31.44 94 GLY B N 1
ATOM 3237 C CA . GLY B 1 94 ? -6.191 12.5 19.594 1 31.44 94 GLY B CA 1
ATOM 3238 C C . GLY B 1 94 ? -5.969 12.711 21.078 1 31.44 94 GLY B C 1
ATOM 3239 O O . GLY B 1 94 ? -6.238 11.82 21.891 1 31.44 94 GLY B O 1
ATOM 3240 N N . GLY B 1 95 ? -5.977 13.867 21.781 1 30.19 95 GLY B N 1
ATOM 3241 C CA . GLY B 1 95 ? -6.215 14.219 23.172 1 30.19 95 GLY B CA 1
ATOM 3242 C C . GLY B 1 95 ? -5.008 13.977 24.062 1 30.19 95 GLY B C 1
ATOM 3243 O O . GLY B 1 95 ? -5.074 14.172 25.266 1 30.19 95 GLY B O 1
ATOM 3244 N N . GLN B 1 96 ? -4.352 12.883 24.016 1 29.88 96 GLN B N 1
ATOM 3245 C CA . GLN B 1 96 ? -3.559 12.773 25.234 1 29.88 96 GLN B CA 1
ATOM 3246 C C . GLN B 1 96 ? -2.535 13.898 25.328 1 29.88 96 GLN B C 1
ATOM 3248 O O . GLN B 1 96 ? -2.023 14.367 24.312 1 29.88 96 GLN B O 1
ATOM 3253 N N . TYR B 1 97 ? -2.639 14.68 26.5 1 28.47 97 TYR B N 1
ATOM 3254 C CA . TYR B 1 97 ? -1.895 15.734 27.172 1 28.47 97 TYR B CA 1
ATOM 3255 C C . TYR B 1 97 ? -0.406 15.414 27.219 1 28.47 97 TYR B C 1
ATOM 3257 O O . TYR B 1 97 ? -0.011 14.352 27.719 1 28.47 97 TYR B O 1
ATOM 3265 N N . ILE B 1 98 ? 0.307 15.68 26.234 1 33.44 98 ILE B N 1
ATOM 3266 C CA . ILE B 1 98 ? 1.718 15.617 26.609 1 33.44 98 ILE B CA 1
ATOM 3267 C C . ILE B 1 98 ? 2.033 16.703 27.641 1 33.44 98 ILE B C 1
ATOM 3269 O O . ILE B 1 98 ? 1.618 17.844 27.5 1 33.44 98 ILE B O 1
ATOM 3273 N N . ASP B 1 99 ? 2.234 16.375 28.828 1 3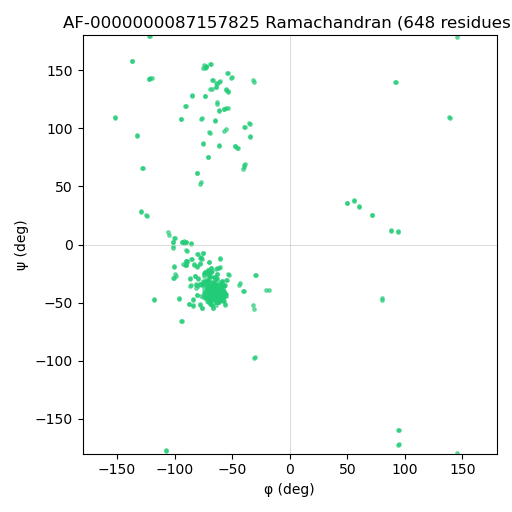1.34 99 ASP B N 1
ATOM 3274 C CA . ASP B 1 99 ? 2.709 17.219 29.906 1 31.34 99 ASP B CA 1
ATOM 3275 C C . ASP B 1 99 ? 3.705 18.266 29.406 1 31.34 99 ASP B C 1
ATOM 3277 O O . ASP B 1 99 ? 4.777 17.906 28.906 1 31.34 99 ASP B O 1
ATOM 3281 N N . PRO B 1 100 ? 3.213 19.422 29.078 1 31.02 100 PRO B N 1
ATOM 3282 C CA . PRO B 1 100 ? 4.066 20.547 28.688 1 31.02 100 PRO B CA 1
ATOM 3283 C C . PRO B 1 100 ? 5.324 20.656 29.562 1 31.02 100 PRO B C 1
ATOM 3285 O O . PRO B 1 100 ? 6.227 21.438 29.25 1 31.02 100 PRO B O 1
ATOM 3288 N N . THR B 1 101 ? 5.148 20.422 30.797 1 32.5 101 THR B N 1
ATOM 3289 C CA . THR B 1 101 ? 6.203 20.688 31.766 1 32.5 101 THR B CA 1
ATOM 3290 C C . THR B 1 101 ? 7.453 19.875 31.453 1 32.5 101 THR B C 1
ATOM 3292 O O . THR B 1 101 ? 8.477 20.016 32.125 1 32.5 101 THR B O 1
ATOM 3295 N N . LYS B 1 102 ? 7.266 18.688 31.062 1 38.53 102 LYS B N 1
ATOM 3296 C CA . LYS B 1 102 ? 8.523 17.953 31.016 1 38.53 102 LYS B CA 1
ATOM 3297 C C . LYS B 1 102 ? 9.406 18.453 29.875 1 38.53 102 LYS B C 1
ATOM 3299 O O . LYS B 1 102 ? 9.102 18.219 28.703 1 38.53 102 LYS B O 1
ATOM 3304 N N . SER B 1 103 ? 10.055 19.5 29.828 1 40.19 103 SER B N 1
ATOM 3305 C CA . SER B 1 103 ? 11.094 20.281 29.188 1 40.19 103 SER B CA 1
ATOM 3306 C C . SER B 1 103 ? 12.016 19.406 28.344 1 40.19 103 SER B C 1
ATOM 3308 O O . SER B 1 103 ? 12.805 19.922 27.547 1 40.19 103 SER B O 1
ATOM 3310 N N . ASP B 1 104 ? 12.422 18.141 28.734 1 48.12 104 ASP B N 1
ATOM 3311 C CA . ASP B 1 104 ? 13.57 17.438 28.172 1 48.12 104 ASP B CA 1
ATOM 3312 C C . ASP B 1 104 ? 13.195 16.703 26.891 1 48.12 104 ASP B C 1
ATOM 3314 O O . ASP B 1 104 ? 12.055 16.25 26.734 1 48.12 104 ASP B O 1
ATOM 3318 N N . MET B 1 105 ? 13.953 16.906 25.828 1 65.06 105 MET B N 1
ATOM 3319 C CA . MET B 1 105 ? 13.914 16.172 24.562 1 65.06 105 MET B CA 1
ATOM 3320 C C . MET B 1 105 ? 13.695 14.68 24.812 1 65.06 105 MET B C 1
ATOM 3322 O O . MET B 1 105 ? 14.461 14.055 25.562 1 65.06 105 MET B O 1
ATOM 3326 N N . ALA B 1 106 ? 12.461 14.141 24.641 1 75 106 ALA B N 1
ATOM 3327 C CA . ALA B 1 106 ? 12.141 12.734 24.891 1 75 106 ALA B CA 1
ATOM 3328 C C . ALA B 1 106 ? 13.086 11.812 24.125 1 75 106 ALA B C 1
ATOM 3330 O O . ALA B 1 106 ? 13.438 12.094 22.969 1 75 106 ALA B O 1
ATOM 3331 N N . PRO B 1 107 ? 13.625 10.797 24.938 1 83.44 107 PRO B N 1
ATOM 3332 C CA . PRO B 1 107 ? 14.383 9.781 24.203 1 83.44 107 PRO B CA 1
ATOM 3333 C C . PRO B 1 107 ? 13.57 9.133 23.094 1 83.44 107 PRO B C 1
ATOM 3335 O O . PRO B 1 107 ? 12.398 8.797 23.281 1 83.44 107 PRO B O 1
ATOM 3338 N N . VAL B 1 108 ? 14.156 9.031 21.969 1 87.06 108 VAL B N 1
ATOM 3339 C CA . VAL B 1 108 ? 13.492 8.492 20.781 1 87.06 108 VAL B CA 1
ATOM 3340 C C . VAL B 1 108 ? 13.023 7.062 21.062 1 87.06 108 VAL B C 1
ATOM 3342 O O . VAL B 1 108 ? 11.922 6.68 20.672 1 87.06 108 VAL B O 1
ATOM 3345 N N . ILE B 1 109 ? 13.812 6.352 21.859 1 87.56 109 ILE B N 1
ATOM 3346 C CA . ILE B 1 109 ? 13.484 4.957 22.125 1 87.56 109 ILE B CA 1
ATOM 3347 C C . ILE B 1 109 ? 12.195 4.879 22.938 1 87.56 109 ILE B C 1
ATOM 3349 O O . ILE B 1 109 ? 11.391 3.955 22.75 1 87.56 109 ILE B O 1
ATOM 3353 N N . ASP B 1 110 ? 11.992 5.746 23.781 1 87.62 110 ASP B N 1
ATOM 3354 C CA . ASP B 1 110 ? 10.773 5.75 24.594 1 87.62 110 ASP B CA 1
ATOM 3355 C C . ASP B 1 110 ? 9.547 6.055 23.734 1 87.62 110 ASP B C 1
ATOM 3357 O O . ASP B 1 110 ? 8.5 5.434 23.906 1 87.62 110 ASP B O 1
ATOM 3361 N N . LEU B 1 111 ? 9.742 6.938 22.859 1 87.62 111 LEU B N 1
ATOM 3362 C CA . LEU B 1 111 ? 8.656 7.281 21.953 1 87.62 111 LEU B CA 1
ATOM 3363 C C . LEU B 1 111 ? 8.273 6.09 21.094 1 87.62 111 LEU B C 1
ATOM 3365 O O . LEU B 1 111 ? 7.086 5.809 20.906 1 87.62 111 LEU B O 1
ATOM 3369 N N . ILE B 1 112 ? 9.219 5.426 20.656 1 90.75 112 ILE B N 1
ATOM 3370 C CA . ILE B 1 112 ? 9.008 4.301 19.75 1 90.75 112 ILE B CA 1
ATOM 3371 C C . ILE B 1 112 ? 8.383 3.137 20.516 1 90.75 112 ILE B C 1
ATOM 3373 O O . ILE B 1 112 ? 7.414 2.529 20.062 1 90.75 112 ILE B O 1
ATOM 3377 N N . LEU B 1 113 ? 8.93 2.842 21.703 1 90 113 LEU B N 1
ATOM 3378 C CA . LEU B 1 113 ? 8.445 1.707 22.484 1 90 113 LEU B CA 1
ATOM 3379 C C . LEU B 1 113 ? 7.012 1.939 22.953 1 90 113 LEU B C 1
ATOM 3381 O O . LEU B 1 113 ? 6.25 0.986 23.125 1 90 113 LEU B O 1
ATOM 3385 N N . GLU B 1 114 ? 6.703 3.084 23.094 1 90.19 114 GLU B N 1
ATOM 3386 C CA . GLU B 1 114 ? 5.344 3.424 23.5 1 90.19 114 GLU B CA 1
ATOM 3387 C C . GLU B 1 114 ? 4.363 3.266 22.344 1 90.19 114 GLU B C 1
ATOM 3389 O O . GLU B 1 114 ? 3.207 2.895 22.547 1 90.19 114 GLU B O 1
ATOM 3394 N N . ARG B 1 115 ? 4.77 3.518 21.156 1 91.81 115 ARG B N 1
ATOM 3395 C CA . ARG B 1 115 ? 3.871 3.605 20.016 1 91.81 115 ARG B CA 1
ATOM 3396 C C . ARG B 1 115 ? 3.875 2.307 19.203 1 91.81 115 ARG B C 1
ATOM 3398 O O . ARG B 1 115 ? 2.873 1.951 18.594 1 91.81 115 ARG B O 1
ATOM 3405 N N . LEU B 1 116 ? 4.926 1.589 19.281 1 91.5 116 LEU B N 1
ATOM 3406 C CA . LEU B 1 116 ? 5.113 0.396 18.469 1 91.5 116 LEU B CA 1
ATOM 3407 C C . LEU B 1 116 ? 4.027 -0.637 18.75 1 91.5 116 LEU B C 1
ATOM 3409 O O . LEU B 1 116 ? 3.461 -1.223 17.828 1 91.5 116 LEU B O 1
ATOM 3413 N N . PRO B 1 117 ? 3.717 -0.917 19.969 1 92.44 117 PRO B N 1
ATOM 3414 C CA . PRO B 1 117 ? 2.684 -1.919 20.25 1 92.44 117 PRO B CA 1
ATOM 3415 C C . PRO B 1 117 ? 1.332 -1.559 19.641 1 92.44 117 PRO B C 1
ATOM 3417 O O . PRO B 1 117 ? 0.566 -2.447 19.25 1 92.44 117 PRO B O 1
ATOM 3420 N N . PHE B 1 118 ? 1.071 -0.331 19.547 1 92.88 118 PHE B N 1
ATOM 3421 C CA . PHE B 1 118 ? -0.204 0.099 18.984 1 92.88 118 PHE B CA 1
ATOM 3422 C C . PHE B 1 118 ? -0.259 -0.189 17.484 1 92.88 118 PHE B C 1
ATOM 3424 O O . PHE B 1 118 ? -1.283 -0.645 16.969 1 92.88 118 PHE B O 1
ATOM 3431 N N . THR B 1 119 ? 0.791 0.119 16.828 1 91.25 119 THR B N 1
ATOM 3432 C CA . THR B 1 119 ? 0.837 -0.192 15.406 1 91.25 119 THR B CA 1
ATOM 3433 C C . THR B 1 119 ? 0.74 -1.697 15.172 1 91.25 119 THR B C 1
ATOM 3435 O O . THR B 1 119 ? 0.042 -2.148 14.266 1 91.25 119 THR B O 1
ATOM 3438 N N . LEU B 1 120 ? 1.417 -2.455 16.016 1 90.12 120 LEU B N 1
ATOM 3439 C CA . LEU B 1 120 ? 1.371 -3.908 15.883 1 90.12 120 LEU B CA 1
ATOM 3440 C C . LEU B 1 120 ? -0.028 -4.434 16.188 1 90.12 120 LEU B C 1
ATOM 3442 O O . LEU B 1 120 ? -0.505 -5.355 15.516 1 90.12 120 LEU B O 1
ATOM 3446 N N . GLN B 1 121 ? -0.608 -3.904 17.141 1 93 121 GLN B N 1
ATOM 3447 C CA . GLN B 1 121 ? -1.979 -4.277 17.469 1 93 121 GLN B CA 1
ATOM 3448 C C . GLN B 1 121 ? -2.932 -3.959 16.328 1 93 121 GLN B C 1
ATOM 3450 O O . GLN B 1 121 ? -3.779 -4.777 15.969 1 93 121 GLN B O 1
ATOM 3455 N N . LEU B 1 122 ? -2.781 -2.803 15.82 1 93.44 122 LEU B N 1
ATOM 3456 C CA . LEU B 1 122 ? -3.625 -2.375 14.711 1 93.44 122 LEU B CA 1
ATOM 3457 C C . LEU B 1 122 ? -3.422 -3.271 13.492 1 93.44 122 LEU B C 1
ATOM 3459 O O . LEU B 1 122 ? -4.395 -3.734 12.891 1 93.44 122 LEU B O 1
ATOM 3463 N N . GLY B 1 123 ? -2.17 -3.469 13.141 1 91.44 123 GLY B N 1
ATOM 3464 C CA . GLY B 1 123 ? -1.864 -4.352 12.023 1 91.44 123 GLY B CA 1
ATOM 3465 C C . GLY B 1 123 ? -2.369 -5.77 12.234 1 91.44 123 GLY B C 1
ATOM 3466 O O . GLY B 1 123 ? -2.92 -6.379 11.312 1 91.44 123 GLY B O 1
ATOM 3467 N N . GLY B 1 124 ? -2.143 -6.293 13.414 1 90.94 124 GLY B N 1
ATOM 3468 C CA . GLY B 1 124 ? -2.629 -7.625 13.734 1 90.94 124 GLY B CA 1
ATOM 3469 C C . GLY B 1 124 ? -4.137 -7.746 13.641 1 90.94 124 GLY B C 1
ATOM 3470 O O . GLY B 1 124 ? -4.652 -8.719 13.078 1 90.94 124 GLY B O 1
ATOM 3471 N N . MET B 1 125 ? -4.789 -6.812 14.188 1 94.62 125 MET B N 1
ATOM 3472 C CA . MET B 1 125 ?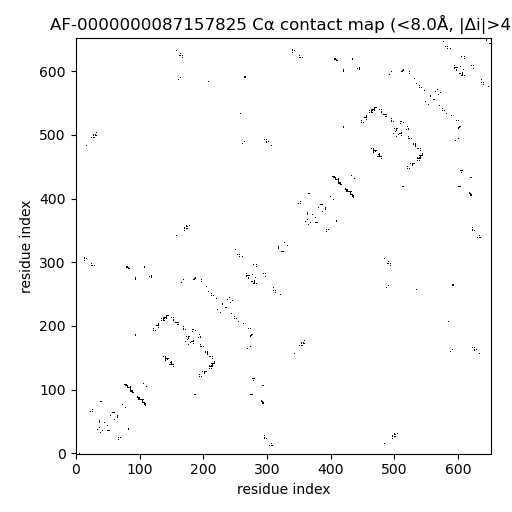 -6.25 -6.828 14.141 1 94.62 125 MET B CA 1
ATOM 3473 C C . MET B 1 125 ? -6.754 -6.672 12.711 1 94.62 125 MET B C 1
ATOM 3475 O O . MET B 1 125 ? -7.742 -7.301 12.328 1 94.62 125 MET B O 1
ATOM 3479 N N . ALA B 1 126 ? -6.145 -5.812 11.977 1 94.81 126 ALA B N 1
ATOM 3480 C CA . ALA B 1 126 ? -6.508 -5.641 10.57 1 94.81 126 ALA B CA 1
ATOM 3481 C C . ALA B 1 126 ? -6.387 -6.957 9.805 1 94.81 126 ALA B C 1
ATOM 3483 O O . ALA B 1 126 ? -7.242 -7.285 8.984 1 94.81 126 ALA B O 1
ATOM 3484 N N . LEU B 1 127 ? -5.34 -7.66 10.094 1 91.06 127 LEU B N 1
ATOM 3485 C CA . LEU B 1 127 ? -5.133 -8.945 9.438 1 91.06 127 LEU B CA 1
ATOM 3486 C C . LEU B 1 127 ? -6.223 -9.938 9.828 1 91.06 127 LEU B C 1
ATOM 3488 O O . LEU B 1 127 ? -6.738 -10.672 8.984 1 91.06 127 LEU B O 1
ATOM 3492 N N . VAL B 1 128 ? -6.516 -10.008 11.086 1 94.56 128 VAL B N 1
ATOM 3493 C CA . VAL B 1 128 ? -7.551 -10.914 11.57 1 94.56 128 VAL B CA 1
ATOM 3494 C C . VAL B 1 128 ? -8.875 -10.594 10.891 1 94.56 128 VAL B C 1
ATOM 3496 O O . VAL B 1 128 ? -9.555 -11.492 10.383 1 94.56 128 VAL B O 1
ATOM 3499 N N . PHE B 1 129 ? -9.234 -9.359 10.836 1 96.69 129 PHE B N 1
ATOM 3500 C CA . PHE B 1 129 ? -10.477 -8.945 10.18 1 96.69 129 PHE B CA 1
ATOM 3501 C C . PHE B 1 129 ? -10.445 -9.297 8.703 1 96.69 129 PHE B C 1
ATOM 3503 O O . PHE B 1 129 ? -11.453 -9.758 8.148 1 96.69 129 PHE B O 1
ATOM 3510 N N . ALA B 1 130 ? -9.32 -9.023 8.086 1 95.44 130 ALA B N 1
ATOM 3511 C CA . ALA B 1 130 ? -9.188 -9.312 6.66 1 95.44 130 ALA B CA 1
ATOM 3512 C C . ALA B 1 130 ? -9.383 -10.805 6.383 1 95.44 130 ALA B C 1
ATOM 3514 O O . ALA B 1 130 ? -10.055 -11.18 5.418 1 95.44 130 ALA B O 1
ATOM 3515 N N . LEU B 1 131 ? -8.812 -11.602 7.246 1 94.31 131 LEU B N 1
ATOM 3516 C CA . LEU B 1 131 ? -8.93 -13.047 7.074 1 94.31 131 LEU B CA 1
ATOM 3517 C C . LEU B 1 131 ? -10.359 -13.516 7.34 1 94.31 131 LEU B C 1
ATOM 3519 O O . LEU B 1 131 ? -10.883 -14.367 6.617 1 94.31 131 LEU B O 1
ATOM 3523 N N . LEU B 1 132 ? -10.969 -12.992 8.32 1 96.38 132 LEU B N 1
ATOM 3524 C CA . LEU B 1 132 ? -12.336 -13.359 8.672 1 96.38 132 LEU B CA 1
ATOM 3525 C C . LEU B 1 132 ? -13.297 -13 7.547 1 96.38 132 LEU B C 1
ATOM 3527 O O . LEU B 1 132 ? -14.273 -13.711 7.301 1 96.38 132 LEU B O 1
ATOM 3531 N N . LEU B 1 133 ? -13.008 -11.93 6.895 1 96.06 133 LEU B N 1
ATOM 3532 C CA . LEU B 1 133 ? -13.852 -11.484 5.789 1 96.06 133 LEU B CA 1
ATOM 3533 C C . LEU B 1 133 ? -13.531 -12.266 4.516 1 96.06 133 LEU B C 1
ATOM 3535 O O . LEU B 1 133 ? -14.445 -12.68 3.797 1 96.06 133 LEU B O 1
ATOM 3539 N N . SER B 1 134 ? -12.289 -12.453 4.242 1 96.25 134 SER B N 1
ATOM 3540 C CA . SER B 1 134 ? -11.852 -12.938 2.938 1 96.25 134 SER B CA 1
ATOM 3541 C C . SER B 1 134 ? -11.992 -14.453 2.83 1 96.25 134 SER B C 1
ATOM 3543 O O . SER B 1 134 ? -12.281 -14.977 1.756 1 96.25 134 SER B O 1
ATOM 3545 N N . PHE B 1 135 ? -11.781 -15.156 3.926 1 94.38 135 PHE B N 1
ATOM 3546 C CA . PHE B 1 135 ? -11.734 -16.609 3.852 1 94.38 135 PHE B CA 1
ATOM 3547 C C . PHE B 1 135 ? -13.109 -17.172 3.486 1 94.38 135 PHE B C 1
ATOM 3549 O O . PHE B 1 135 ? -13.234 -17.938 2.529 1 94.38 135 PHE B O 1
ATOM 3556 N N . PRO B 1 136 ? -14.148 -16.828 4.227 1 96.06 136 PRO B N 1
ATOM 3557 C CA . PRO B 1 136 ? -15.461 -17.359 3.854 1 96.06 136 PRO B CA 1
ATOM 3558 C C . PRO B 1 136 ? -15.859 -17 2.424 1 96.06 136 PRO B C 1
ATOM 3560 O O . PRO B 1 136 ? -16.344 -17.859 1.682 1 96.06 136 PRO B O 1
ATOM 3563 N N . ILE B 1 137 ? -15.602 -15.812 2.012 1 96.44 137 ILE B N 1
ATOM 3564 C CA . ILE B 1 137 ? -16 -15.336 0.696 1 96.44 137 ILE B CA 1
ATOM 3565 C C . ILE B 1 137 ? -15.125 -15.961 -0.379 1 96.44 137 ILE B C 1
ATOM 3567 O O . ILE B 1 137 ? -15.625 -16.438 -1.4 1 96.44 137 ILE B O 1
ATOM 3571 N N . GLY B 1 138 ? -13.812 -15.953 -0.123 1 94.56 138 GLY B N 1
ATOM 3572 C CA . GLY B 1 138 ? -12.867 -16.5 -1.085 1 94.56 138 GLY B CA 1
ATOM 3573 C C . GLY B 1 138 ? -13.016 -18 -1.275 1 94.56 138 GLY B C 1
ATOM 3574 O O . GLY B 1 138 ? -12.938 -18.5 -2.4 1 94.56 138 GLY B O 1
ATOM 3575 N N . ILE B 1 139 ? -13.234 -18.688 -0.21 1 94.06 139 ILE B N 1
ATOM 3576 C CA . ILE B 1 139 ? -13.398 -20.125 -0.279 1 94.06 139 ILE B CA 1
ATOM 3577 C C . ILE B 1 139 ? -14.703 -20.469 -0.998 1 94.06 139 ILE B C 1
ATOM 3579 O O . ILE B 1 139 ? -14.719 -21.312 -1.898 1 94.06 139 ILE B O 1
ATOM 3583 N N . ALA B 1 140 ? -15.758 -19.828 -0.597 1 94.75 140 ALA B N 1
ATOM 3584 C CA . ALA B 1 140 ? -17.047 -20.078 -1.233 1 94.75 140 ALA B CA 1
ATOM 3585 C C . ALA B 1 140 ? -16.984 -19.766 -2.727 1 94.75 140 ALA B C 1
ATOM 3587 O O . ALA B 1 140 ? -17.516 -20.531 -3.543 1 94.75 140 ALA B O 1
ATOM 3588 N N . GLY B 1 141 ? -16.359 -18.719 -3.062 1 93.94 141 GLY B N 1
ATOM 3589 C CA . GLY B 1 141 ? -16.25 -18.344 -4.461 1 93.94 141 GLY B CA 1
ATOM 3590 C C . GLY B 1 141 ? -15.359 -19.281 -5.266 1 93.94 141 GLY B C 1
ATOM 3591 O O . GLY B 1 141 ? -15.656 -19.594 -6.422 1 93.94 141 GLY B O 1
ATOM 3592 N N . GLY B 1 142 ? -14.281 -19.734 -4.688 1 92.19 142 GLY B N 1
ATOM 3593 C CA . GLY B 1 142 ? -13.352 -20.625 -5.359 1 92.19 142 GLY B CA 1
ATOM 3594 C C . GLY B 1 142 ? -13.906 -22.031 -5.555 1 92.19 142 GLY B C 1
ATOM 3595 O O . GLY B 1 142 ? -13.594 -22.688 -6.547 1 92.19 142 GLY B O 1
ATOM 3596 N N . LEU B 1 143 ? -14.711 -22.453 -4.652 1 92.69 143 LEU B N 1
ATOM 3597 C CA . LEU B 1 143 ? -15.266 -23.797 -4.699 1 92.69 143 LEU B CA 1
ATOM 3598 C C . LEU B 1 143 ? -16.453 -23.859 -5.66 1 92.69 143 LEU B C 1
ATOM 3600 O O . LEU B 1 143 ? -16.844 -24.953 -6.098 1 92.69 143 LEU B O 1
ATOM 3604 N N . HIS B 1 144 ? -17.016 -22.625 -5.977 1 91.25 144 HIS B N 1
ATOM 3605 C CA . HIS B 1 144 ? -18.188 -22.562 -6.844 1 91.25 144 HIS B CA 1
ATOM 3606 C C . HIS B 1 144 ? -17.969 -21.594 -8 1 91.25 144 HIS B C 1
ATOM 3608 O O . HIS B 1 144 ? -18.672 -20.594 -8.109 1 91.25 144 HIS B O 1
ATOM 3614 N N . GLN B 1 145 ? -17.125 -21.781 -8.914 1 84.06 145 GLN B N 1
ATOM 3615 C CA . GLN B 1 145 ? -16.641 -20.891 -9.961 1 84.06 145 GLN B CA 1
ATOM 3616 C C . GLN B 1 145 ? -17.781 -20.453 -10.875 1 84.06 145 GLN B C 1
ATOM 3618 O O . GLN B 1 145 ? -17.734 -19.359 -11.453 1 84.06 145 GLN B O 1
ATOM 3623 N N . HIS B 1 146 ? -18.875 -21.109 -10.938 1 83.88 146 HIS B N 1
ATOM 3624 C CA . HIS B 1 146 ? -19.938 -20.734 -11.859 1 83.88 146 HIS B CA 1
ATOM 3625 C C . HIS B 1 146 ? -21.25 -20.516 -11.117 1 83.88 146 HIS B C 1
ATOM 3627 O O . HIS B 1 146 ? -22.328 -20.609 -11.719 1 83.88 146 HIS B O 1
ATOM 3633 N N . ARG B 1 147 ? -21.156 -20.203 -9.914 1 91.69 147 ARG B N 1
ATOM 3634 C CA . ARG B 1 147 ? -22.344 -19.969 -9.102 1 91.69 147 ARG B CA 1
ATOM 3635 C C . ARG B 1 147 ? -22.312 -18.562 -8.508 1 91.69 147 ARG B C 1
ATOM 3637 O O . ARG B 1 147 ? -21.422 -17.766 -8.805 1 91.69 147 ARG B O 1
ATOM 3644 N N . TRP B 1 148 ? -23.359 -18.312 -7.781 1 92.44 148 TRP B N 1
ATOM 3645 C CA . TRP B 1 148 ? -23.531 -16.953 -7.281 1 92.44 148 TRP B CA 1
ATOM 3646 C C . TRP B 1 148 ? -22.469 -16.625 -6.238 1 92.44 148 TRP B C 1
ATOM 3648 O O . TRP B 1 148 ? -22.125 -15.453 -6.051 1 92.44 148 TRP B O 1
ATOM 3658 N N . GLN B 1 149 ? -21.859 -17.609 -5.656 1 94.06 149 GLN B N 1
ATOM 3659 C CA . GLN B 1 149 ? -20.812 -17.375 -4.68 1 94.06 149 GLN B CA 1
ATOM 3660 C C . GLN B 1 149 ? -19.594 -16.734 -5.336 1 94.06 149 GLN B C 1
ATOM 3662 O O . GLN B 1 149 ? -18.922 -15.891 -4.738 1 94.06 149 GLN B O 1
ATOM 3667 N N . ASN B 1 150 ? -19.328 -17.172 -6.453 1 92.38 150 ASN B N 1
ATOM 3668 C CA . ASN B 1 150 ? -18.219 -16.594 -7.207 1 92.38 150 ASN B CA 1
ATOM 3669 C C . ASN B 1 150 ? -18.516 -15.156 -7.613 1 92.38 150 ASN B C 1
ATOM 3671 O O . ASN B 1 150 ? -17.641 -14.297 -7.539 1 92.38 150 ASN B O 1
ATOM 3675 N N . ALA B 1 151 ? -19.75 -14.977 -7.988 1 87.31 151 ALA B N 1
ATOM 3676 C CA . ALA B 1 151 ? -20.156 -13.625 -8.359 1 87.31 151 ALA B CA 1
ATOM 3677 C C . ALA B 1 151 ? -20.094 -12.688 -7.156 1 87.31 151 ALA B C 1
ATOM 3679 O O . ALA B 1 151 ? -19.719 -11.516 -7.289 1 87.31 151 ALA B O 1
ATOM 3680 N N . LEU B 1 152 ? -20.453 -13.219 -6.074 1 91.44 152 LEU B N 1
ATOM 3681 C CA . LEU B 1 152 ? -20.391 -12.438 -4.848 1 91.44 152 LEU B CA 1
ATOM 3682 C C . LEU B 1 152 ? -18.953 -12.109 -4.484 1 91.44 152 LEU B C 1
ATOM 3684 O O . LEU B 1 152 ? -18.641 -10.992 -4.066 1 91.44 152 LEU B O 1
ATOM 3688 N N . ALA B 1 153 ? -18.078 -13.078 -4.559 1 92.94 153 ALA B N 1
ATOM 3689 C CA . ALA B 1 153 ? -16.672 -12.852 -4.281 1 92.94 153 ALA B CA 1
ATOM 3690 C C . ALA B 1 153 ? -16.094 -11.773 -5.191 1 92.94 153 ALA B C 1
ATOM 3692 O O . ALA B 1 153 ? -15.391 -10.867 -4.73 1 92.94 153 ALA B O 1
ATOM 3693 N N . PHE B 1 154 ? -16.5 -11.812 -6.328 1 85.62 154 PHE B N 1
ATOM 3694 C CA . PHE B 1 154 ? -16.047 -10.828 -7.309 1 85.62 154 PHE B CA 1
ATOM 3695 C C . PHE B 1 154 ? -16.594 -9.453 -6.98 1 85.62 154 PHE B C 1
ATOM 3697 O O . PHE B 1 154 ? -15.883 -8.453 -7.07 1 85.62 154 PHE B O 1
ATOM 3704 N N . GLY B 1 155 ? -17.828 -9.414 -6.699 1 84.94 155 GLY B N 1
ATOM 3705 C CA . GLY B 1 155 ? -18.453 -8.148 -6.348 1 84.94 155 GLY B CA 1
ATOM 3706 C C . GLY B 1 155 ? -17.844 -7.5 -5.117 1 84.94 155 GLY B C 1
ATOM 3707 O O . GLY B 1 155 ? -17.562 -6.301 -5.117 1 84.94 155 GLY B O 1
ATOM 3708 N N . VAL B 1 156 ? -17.625 -8.289 -4.164 1 89.44 156 VAL B N 1
ATOM 3709 C CA . VAL B 1 156 ? -17.109 -7.77 -2.902 1 89.44 156 VAL B CA 1
ATOM 3710 C C . VAL B 1 156 ? -15.664 -7.289 -3.094 1 89.44 156 VAL B C 1
ATOM 3712 O O . VAL B 1 156 ? -15.305 -6.199 -2.643 1 89.44 156 VAL B O 1
ATOM 3715 N N . GLN B 1 157 ? -14.867 -8.086 -3.678 1 88.56 157 GLN B N 1
ATOM 3716 C CA . GLN B 1 157 ? -13.477 -7.68 -3.879 1 88.56 157 GLN B CA 1
ATOM 3717 C C . GLN B 1 157 ? -13.391 -6.434 -4.758 1 88.56 157 GLN B C 1
ATOM 3719 O O . GLN B 1 157 ? -12.57 -5.551 -4.512 1 88.56 157 GLN B O 1
ATOM 3724 N N . SER B 1 158 ? -14.234 -6.324 -5.695 1 83 158 SER B N 1
ATOM 3725 C CA . SER B 1 158 ? -14.242 -5.172 -6.59 1 83 158 SER B CA 1
ATOM 3726 C C . SER B 1 158 ? -14.688 -3.91 -5.855 1 83 158 SER B C 1
ATOM 3728 O O . SER B 1 158 ? -14.125 -2.834 -6.062 1 83 158 SER B O 1
ATOM 3730 N N . LEU B 1 159 ? -15.641 -4.047 -5.082 1 84 159 LEU B N 1
ATOM 3731 C CA . LEU B 1 159 ? -16.125 -2.92 -4.297 1 84 159 LEU B CA 1
ATOM 3732 C C . LEU B 1 159 ? -15.062 -2.441 -3.314 1 84 159 LEU B C 1
ATOM 3734 O O . LEU B 1 159 ? -14.82 -1.238 -3.199 1 84 159 LEU B O 1
ATOM 3738 N N . PHE B 1 160 ? -14.438 -3.377 -2.635 1 86.81 160 PHE B N 1
ATOM 3739 C CA . PHE B 1 160 ? -13.461 -3.039 -1.607 1 86.81 160 PHE B CA 1
ATOM 3740 C C . PHE B 1 160 ? -12.25 -2.348 -2.221 1 86.81 160 PHE B C 1
ATOM 3742 O O . PHE B 1 160 ? -11.719 -1.394 -1.65 1 86.81 160 PHE B O 1
ATOM 3749 N N . VAL B 1 161 ? -11.875 -2.754 -3.307 1 81.44 161 VAL B N 1
ATOM 3750 C CA . VAL B 1 161 ? -10.672 -2.203 -3.924 1 81.44 161 VAL B CA 1
ATOM 3751 C C . VAL B 1 161 ? -10.969 -0.803 -4.461 1 81.44 161 VAL B C 1
ATOM 3753 O O . VAL B 1 161 ? -10.062 0.031 -4.559 1 81.44 161 VAL B O 1
ATOM 3756 N N . SER B 1 162 ? -12.195 -0.553 -4.746 1 77.94 162 SER B N 1
ATOM 3757 C CA . SER B 1 162 ? -12.578 0.715 -5.359 1 77.94 162 SER B CA 1
ATOM 3758 C C . SER B 1 162 ? -12.797 1.794 -4.301 1 77.94 162 SER B C 1
ATOM 3760 O O . SER B 1 162 ? -12.875 2.98 -4.629 1 77.94 162 SER B O 1
ATOM 3762 N N . ILE B 1 163 ? -12.867 1.41 -3.123 1 79.88 163 ILE B N 1
ATOM 3763 C CA . ILE B 1 163 ? -13.102 2.367 -2.049 1 79.88 163 ILE B CA 1
ATOM 3764 C C . ILE B 1 163 ? -11.773 2.883 -1.513 1 79.88 163 ILE B C 1
ATOM 3766 O O . ILE B 1 163 ? -10.953 2.105 -1.018 1 79.88 163 ILE B O 1
ATOM 3770 N N . PRO B 1 164 ? -11.531 4.133 -1.591 1 78.12 164 PRO B N 1
ATOM 3771 C CA . PRO B 1 164 ? -10.328 4.66 -0.952 1 78.12 164 PRO B CA 1
ATOM 3772 C C . PRO B 1 164 ? -10.344 4.504 0.567 1 78.12 164 PRO B C 1
ATOM 3774 O O . PRO B 1 164 ? -11.367 4.758 1.204 1 78.12 164 PRO B O 1
ATOM 3777 N N . ASN B 1 165 ? -9.281 4.086 1.088 1 82.19 165 ASN B N 1
ATOM 3778 C CA . ASN B 1 165 ? -9.242 3.764 2.51 1 82.19 165 ASN B CA 1
ATOM 3779 C C . ASN B 1 165 ? -9.453 5.004 3.371 1 82.19 165 ASN B C 1
ATOM 3781 O O . ASN B 1 165 ? -10.102 4.938 4.418 1 82.19 165 ASN B O 1
ATOM 3785 N N . PHE B 1 166 ? -8.859 6.121 2.969 1 78.12 166 PHE B N 1
ATOM 3786 C CA . PHE B 1 166 ? -9.023 7.332 3.768 1 78.12 166 PHE B CA 1
ATOM 3787 C C . PHE B 1 166 ? -10.484 7.746 3.828 1 78.12 166 PHE B C 1
ATOM 3789 O O . PHE B 1 166 ? -10.961 8.227 4.863 1 78.12 166 PHE B O 1
ATOM 3796 N N . TRP B 1 167 ? -11.109 7.645 2.74 1 78.88 167 TRP B N 1
ATOM 3797 C CA . TRP B 1 167 ? -12.523 7.988 2.689 1 78.88 167 TRP B CA 1
ATOM 3798 C C . TRP B 1 167 ? -13.344 7.059 3.586 1 78.88 167 TRP B C 1
ATOM 3800 O O . TRP B 1 167 ? -14.242 7.508 4.301 1 78.88 167 TRP B O 1
ATOM 3810 N N . LEU B 1 168 ? -13.086 5.82 3.443 1 85.31 168 LEU B N 1
ATOM 3811 C CA . LEU B 1 168 ? -13.789 4.855 4.281 1 85.31 168 LEU B CA 1
ATOM 3812 C C . LEU B 1 168 ? -13.594 5.176 5.762 1 85.31 168 LEU B C 1
ATOM 3814 O O . LEU B 1 168 ? -14.531 5.047 6.555 1 85.31 168 LEU B O 1
ATOM 3818 N N . ALA B 1 169 ? -12.391 5.512 6.117 1 87 169 ALA B N 1
ATOM 3819 C CA . ALA B 1 169 ? -12.086 5.875 7.5 1 87 169 ALA B CA 1
ATOM 3820 C C . ALA B 1 169 ? -12.977 7.027 7.969 1 87 169 ALA B C 1
ATOM 3822 O O . ALA B 1 169 ? -13.594 6.953 9.031 1 87 169 ALA B O 1
ATOM 3823 N N . ILE B 1 170 ? -13 8.023 7.227 1 79.19 170 ILE B N 1
ATOM 3824 C CA . ILE B 1 170 ? -13.758 9.219 7.578 1 79.19 170 ILE B CA 1
ATOM 3825 C C . ILE B 1 170 ? -15.242 8.875 7.688 1 79.19 170 ILE B C 1
ATOM 3827 O O . ILE B 1 170 ? -15.906 9.289 8.633 1 79.19 170 ILE B O 1
ATOM 3831 N N . VAL B 1 171 ? -15.711 8.055 6.797 1 79.94 171 VAL B N 1
ATOM 3832 C CA . VAL B 1 171 ? -17.125 7.688 6.758 1 79.94 171 VAL B CA 1
ATOM 3833 C C . VAL B 1 171 ? -17.469 6.859 7.988 1 79.94 171 VAL B C 1
ATOM 3835 O O . VAL B 1 171 ? -18.516 7.066 8.609 1 79.94 171 VAL B O 1
ATOM 3838 N N . LEU B 1 172 ? -16.672 5.941 8.258 1 86.44 172 LEU B N 1
ATOM 3839 C CA . LEU B 1 172 ? -16.953 5.086 9.406 1 86.44 172 LEU B CA 1
ATOM 3840 C C . LEU B 1 172 ? -16.938 5.887 10.695 1 86.44 172 LEU B C 1
ATOM 3842 O O . LEU B 1 172 ? -17.719 5.625 11.609 1 86.44 172 LEU B O 1
ATOM 3846 N N . ILE B 1 173 ? -16.031 6.844 10.789 1 85.56 173 ILE B N 1
ATOM 3847 C CA . ILE B 1 173 ? -15.984 7.711 11.961 1 85.56 173 ILE B CA 1
ATOM 3848 C C . ILE B 1 173 ? -17.297 8.492 12.078 1 85.56 173 ILE B C 1
ATOM 3850 O O . ILE B 1 173 ? -17.906 8.523 13.141 1 85.56 173 ILE B O 1
ATOM 3854 N N . LEU B 1 174 ? -17.672 9.047 11.055 1 77.31 174 LEU B N 1
ATOM 3855 C CA . LEU B 1 174 ? -18.859 9.906 11.07 1 77.31 174 LEU B CA 1
ATOM 3856 C C . LEU B 1 174 ? -20.125 9.094 11.312 1 77.31 174 LEU B C 1
ATOM 3858 O O . LEU B 1 174 ? -21 9.516 12.062 1 77.31 174 LEU B O 1
ATOM 3862 N N . PHE B 1 175 ? -20.203 7.926 10.719 1 80.5 175 PHE B N 1
ATOM 3863 C CA . PHE B 1 175 ? -21.422 7.133 10.781 1 80.5 175 PHE B CA 1
ATOM 3864 C C . PHE B 1 175 ? -21.469 6.309 12.055 1 80.5 175 PHE B C 1
ATOM 3866 O O . PHE B 1 175 ? -22.422 6.391 12.82 1 80.5 175 PHE B O 1
ATOM 3873 N N . LEU B 1 176 ? -20.453 5.574 12.32 1 87.62 176 LEU B N 1
ATOM 3874 C CA . LEU B 1 176 ? -20.5 4.609 13.414 1 87.62 176 LEU B CA 1
ATOM 3875 C C . LEU B 1 176 ? -20.109 5.266 14.734 1 87.62 176 LEU B C 1
ATOM 3877 O O . LEU B 1 176 ? -20.547 4.84 15.797 1 87.62 176 LEU B O 1
ATOM 3881 N N . SER B 1 177 ? -19.297 6.262 14.664 1 86.25 177 SER B N 1
ATOM 3882 C CA . SER B 1 177 ? -18.828 6.871 15.906 1 86.25 177 SER B CA 1
ATOM 3883 C C . SER B 1 177 ? -19.656 8.094 16.266 1 86.25 177 SER B C 1
ATOM 3885 O O . SER B 1 177 ? -20 8.289 17.438 1 86.25 177 SER B O 1
ATOM 3887 N N . VAL B 1 178 ? -19.891 8.922 15.383 1 79.12 178 VAL B N 1
ATOM 3888 C CA . VAL B 1 178 ? -20.531 10.203 15.672 1 79.12 178 VAL B CA 1
ATOM 3889 C C . VAL B 1 178 ? -22.047 10.039 15.625 1 79.12 178 VAL B C 1
ATOM 3891 O O . VAL B 1 178 ? -22.75 10.375 16.594 1 79.12 178 VAL B O 1
ATOM 3894 N N . LYS B 1 179 ? -22.531 9.469 14.539 1 77.31 179 LYS B N 1
ATOM 3895 C CA . LYS B 1 179 ? -23.984 9.398 14.359 1 77.31 179 LYS B CA 1
ATOM 3896 C C . LYS B 1 179 ? -24.594 8.312 15.25 1 77.31 179 LYS B C 1
ATOM 3898 O O . LYS B 1 179 ? -25.516 8.586 16.031 1 77.31 179 LYS B O 1
ATOM 3903 N N . LEU B 1 180 ? -24.094 7.07 15.133 1 86 180 LEU B N 1
ATOM 3904 C CA . LEU B 1 180 ? -24.688 5.938 15.844 1 86 180 LEU B CA 1
ATOM 3905 C C . LEU B 1 180 ? -24.047 5.762 17.219 1 86 180 LEU B C 1
ATOM 3907 O O . LEU B 1 180 ? -24.594 5.051 18.062 1 86 180 LEU B O 1
ATOM 3911 N N . LYS B 1 181 ? -22.859 6.387 17.375 1 89.62 181 LYS B N 1
ATOM 3912 C CA . LYS B 1 181 ? -22.141 6.332 18.656 1 89.62 181 LYS B CA 1
ATOM 3913 C C . LYS B 1 181 ? -21.906 4.887 19.078 1 89.62 181 LYS B C 1
ATOM 3915 O O . LYS B 1 181 ? -22.047 4.551 20.266 1 89.62 181 LYS B O 1
ATOM 3920 N N . LEU B 1 182 ? -21.625 4.062 18.188 1 92.69 182 LEU B N 1
ATOM 3921 C CA . LEU B 1 182 ? -21.406 2.648 18.469 1 92.69 182 LEU B CA 1
ATOM 3922 C C . LEU B 1 182 ? -19.969 2.379 18.859 1 92.69 182 LEU B C 1
ATOM 3924 O O . LEU B 1 182 ? -19.688 1.474 19.641 1 92.69 182 LEU B O 1
ATOM 3928 N N . LEU B 1 183 ? -19.062 3.088 18.266 1 93.75 183 LEU B N 1
ATOM 3929 C CA . LEU B 1 183 ? -17.625 2.896 18.484 1 93.75 183 LEU B CA 1
ATOM 3930 C C . LEU B 1 183 ? -16.922 4.238 18.625 1 93.75 183 LEU B C 1
ATOM 3932 O O . LEU B 1 183 ? -17.406 5.258 18.141 1 93.75 183 LEU B O 1
ATOM 3936 N N . PRO B 1 184 ? -15.734 4.215 19.281 1 91.62 184 PRO B N 1
ATOM 3937 C CA . PRO B 1 184 ? -15 5.477 19.422 1 91.62 184 PRO B CA 1
ATOM 3938 C C . PRO B 1 184 ? -14.375 5.945 18.109 1 91.62 184 PRO B C 1
ATOM 3940 O O . PRO B 1 184 ? -14.062 5.125 17.234 1 91.62 184 PRO B O 1
ATOM 3943 N N . ALA B 1 185 ? -14.219 7.238 18.016 1 84.56 185 ALA B N 1
ATOM 3944 C CA . ALA B 1 185 ? -13.773 7.867 16.781 1 84.56 185 ALA B CA 1
ATOM 3945 C C . ALA B 1 185 ? -12.258 8.055 16.766 1 84.56 185 ALA B C 1
ATOM 3947 O O . ALA B 1 185 ? -11.555 7.426 15.977 1 84.56 185 ALA B O 1
ATOM 3948 N N . LEU B 1 186 ? -11.766 8.906 17.656 1 86.25 186 LEU B N 1
ATOM 3949 C CA . LEU B 1 186 ? -10.375 9.352 17.609 1 86.25 186 LEU B CA 1
ATOM 3950 C C . LEU B 1 186 ? -9.656 8.992 18.906 1 86.25 186 LEU B C 1
ATOM 3952 O O . LEU B 1 186 ? -10.258 8.992 19.984 1 86.25 186 LEU B O 1
ATOM 3956 N N . GLY B 1 187 ? -8.414 8.648 18.688 1 87.94 187 GLY B N 1
ATOM 3957 C CA . GLY B 1 187 ? -7.59 8.414 19.859 1 87.94 187 GLY B CA 1
ATOM 3958 C C . GLY B 1 187 ? -7.551 6.953 20.281 1 87.94 187 GLY B C 1
ATOM 3959 O O . GLY B 1 187 ? -7.703 6.059 19.438 1 87.94 187 GLY B O 1
ATOM 3960 N N . TYR B 1 188 ? -7.164 6.719 21.609 1 91.06 188 TYR B N 1
ATOM 3961 C CA . TYR B 1 188 ? -7.09 5.371 22.156 1 91.06 188 TYR B CA 1
ATOM 3962 C C . TYR B 1 188 ? -7.332 5.371 23.656 1 91.06 188 TYR B C 1
ATOM 3964 O O . TYR B 1 188 ? -6.527 5.918 24.422 1 91.06 188 TYR B O 1
ATOM 3972 N N . GLN B 1 189 ? -8.477 4.855 24.062 1 91.31 189 GLN B N 1
ATOM 3973 C CA . GLN B 1 189 ? -8.812 4.68 25.469 1 91.31 189 GLN B CA 1
ATOM 3974 C C . GLN B 1 189 ? -9.297 3.258 25.75 1 91.31 189 GLN B C 1
ATOM 3976 O O . GLN B 1 189 ? -10.195 3.051 26.562 1 91.31 189 GLN B O 1
ATOM 3981 N N . GLY B 1 190 ? -8.773 2.369 24.922 1 91.81 190 GLY B N 1
ATOM 3982 C CA . GLY B 1 190 ? -9.18 0.979 25.062 1 91.81 190 GLY B CA 1
ATOM 3983 C C . GLY B 1 190 ? -9.266 0.239 23.734 1 91.81 190 GLY B C 1
ATOM 3984 O O . GLY B 1 190 ? -9.125 0.841 22.672 1 91.81 190 GLY B O 1
ATOM 3985 N N . PHE B 1 191 ? -9.594 -0.981 23.828 1 93.81 191 PHE B N 1
ATOM 3986 C CA . PHE B 1 191 ? -9.516 -1.871 22.672 1 93.81 191 PHE B CA 1
ATOM 3987 C C . PHE B 1 191 ? -10.586 -1.529 21.656 1 93.81 191 PHE B C 1
ATOM 3989 O O . PHE B 1 191 ? -10.438 -1.821 20.469 1 93.81 191 PHE B O 1
ATOM 3996 N N . SER B 1 192 ? -11.648 -0.909 22.078 1 95.06 192 SER B N 1
ATOM 3997 C CA . SER B 1 192 ? -12.719 -0.555 21.156 1 95.06 192 SER B CA 1
ATOM 3998 C C . SER B 1 192 ? -12.234 0.447 20.109 1 95.06 192 SER B C 1
ATOM 4000 O O . SER B 1 192 ? -12.805 0.538 19.016 1 95.06 192 SER B O 1
ATOM 4002 N N . TYR B 1 193 ? -11.125 1.172 20.406 1 94.56 193 TYR B N 1
ATOM 4003 C CA . TYR B 1 193 ? -10.594 2.209 19.531 1 94.56 193 TYR B CA 1
ATOM 4004 C C . TYR B 1 193 ? -9.844 1.598 18.359 1 94.56 193 TYR B C 1
ATOM 4006 O O . TYR B 1 193 ? -9.555 2.283 17.375 1 94.56 193 TYR B O 1
ATOM 4014 N N . VAL B 1 194 ? -9.586 0.281 18.422 1 95.62 194 VAL B N 1
ATOM 4015 C CA . VAL B 1 194 ? -8.789 -0.367 17.391 1 95.62 194 VAL B CA 1
ATOM 4016 C C . VAL B 1 194 ? -9.711 -0.921 16.312 1 95.62 194 VAL B C 1
ATOM 4018 O O . VAL B 1 194 ? -9.289 -1.127 15.164 1 95.62 194 VAL B O 1
ATOM 4021 N N . ILE B 1 195 ? -10.938 -1.065 16.562 1 96.81 195 ILE B N 1
ATOM 4022 C CA . ILE B 1 195 ? -11.867 -1.826 15.742 1 96.81 195 ILE B CA 1
ATOM 4023 C C . ILE B 1 195 ? -12.086 -1.104 14.414 1 96.81 195 ILE B C 1
ATOM 4025 O O . ILE B 1 195 ? -11.922 -1.692 13.344 1 96.81 195 ILE B O 1
ATOM 4029 N N . LEU B 1 196 ? -12.414 0.171 14.438 1 95.94 196 LEU B N 1
ATOM 4030 C CA . LEU B 1 196 ? -12.75 0.889 13.211 1 95.94 196 LEU B CA 1
ATOM 4031 C C . LEU B 1 196 ? -11.531 1.039 12.312 1 95.94 196 LEU B C 1
ATOM 4033 O O . LEU B 1 196 ? -11.586 0.706 11.125 1 95.94 196 LEU B O 1
ATOM 4037 N N . PRO B 1 197 ? -10.406 1.571 12.906 1 95.44 197 PRO B N 1
ATOM 4038 C CA . PRO B 1 197 ? -9.242 1.679 12.023 1 95.44 197 PRO B CA 1
ATOM 4039 C C . PRO B 1 197 ? -8.781 0.325 11.492 1 95.44 197 PRO B C 1
ATOM 4041 O O . PRO B 1 197 ? -8.344 0.226 10.336 1 95.44 197 PRO B O 1
ATOM 4044 N N . ALA B 1 198 ? -8.898 -0.667 12.273 1 95.94 198 ALA B N 1
ATOM 4045 C CA . ALA B 1 198 ? -8.523 -2.004 11.828 1 95.94 198 ALA B CA 1
ATOM 4046 C C . ALA B 1 198 ? -9.438 -2.479 10.703 1 95.94 198 ALA B C 1
ATOM 4048 O O . ALA B 1 198 ? -8.992 -3.135 9.758 1 95.94 198 ALA B O 1
ATOM 4049 N N . PHE B 1 199 ? -10.641 -2.213 10.836 1 96.38 199 PHE B N 1
ATOM 4050 C CA . PHE B 1 199 ? -11.602 -2.615 9.812 1 96.38 199 PHE B CA 1
ATOM 4051 C C . PHE B 1 199 ? -11.305 -1.923 8.484 1 96.38 199 PHE B C 1
ATOM 4053 O O . PHE B 1 199 ? -11.414 -2.535 7.422 1 96.38 199 PHE B O 1
ATOM 4060 N N . VAL B 1 200 ? -10.969 -0.67 8.531 1 92.88 200 VAL B N 1
ATOM 4061 C CA . VAL B 1 200 ? -10.617 0.079 7.328 1 92.88 200 VAL B CA 1
ATOM 4062 C C . VAL B 1 200 ? -9.43 -0.58 6.633 1 92.88 200 VAL B C 1
ATOM 4064 O O . VAL B 1 200 ? -9.445 -0.786 5.418 1 92.88 200 VAL B O 1
ATOM 4067 N N . LEU B 1 201 ? -8.438 -0.926 7.379 1 92.5 201 LEU B N 1
ATOM 4068 C CA . LEU B 1 201 ? -7.25 -1.564 6.824 1 92.5 201 LEU B CA 1
ATOM 4069 C C . LEU B 1 201 ? -7.578 -2.953 6.285 1 92.5 201 LEU B C 1
ATOM 4071 O O . LEU B 1 201 ? -6.996 -3.391 5.289 1 92.5 201 LEU B O 1
ATOM 4075 N N . ALA B 1 202 ? -8.492 -3.596 6.941 1 94.69 202 ALA B N 1
ATOM 4076 C CA . ALA B 1 202 ? -8.914 -4.918 6.492 1 94.69 202 ALA B CA 1
ATOM 4077 C C . ALA B 1 202 ? -9.578 -4.848 5.121 1 94.69 202 ALA B C 1
ATOM 4079 O O . ALA B 1 202 ? -9.344 -5.707 4.266 1 94.69 202 ALA B O 1
ATOM 4080 N N . VAL B 1 203 ? -10.367 -3.859 4.98 1 91.94 203 VAL B N 1
ATOM 4081 C CA . VAL B 1 203 ? -11.07 -3.678 3.715 1 91.94 203 VAL B CA 1
ATOM 4082 C C . VAL B 1 203 ? -10.062 -3.418 2.598 1 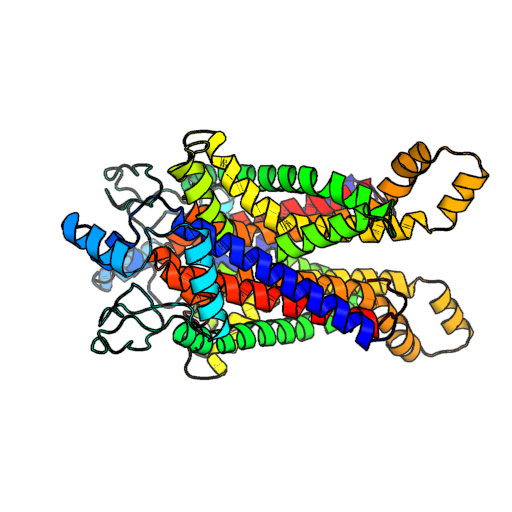91.94 203 VAL B C 1
ATOM 4084 O O . VAL B 1 203 ? -10.289 -3.807 1.449 1 91.94 203 VAL B O 1
ATOM 4087 N N . GLU B 1 204 ? -8.984 -2.852 2.939 1 86.75 204 GLU B N 1
ATOM 4088 C CA . GLU B 1 204 ? -7.938 -2.541 1.969 1 86.75 204 GLU B CA 1
ATOM 4089 C C . GLU B 1 204 ? -7.223 -3.809 1.502 1 86.75 204 GLU B C 1
ATOM 4091 O O . GLU B 1 204 ? -6.887 -3.938 0.323 1 86.75 204 GLU B O 1
ATOM 4096 N N . ILE B 1 205 ? -7.039 -4.754 2.334 1 89.75 205 ILE B N 1
ATOM 4097 C CA . ILE B 1 205 ? -6.203 -5.898 1.986 1 89.75 205 ILE B CA 1
ATOM 4098 C C . ILE B 1 205 ? -7.082 -7.082 1.594 1 89.75 205 ILE B C 1
ATOM 4100 O O . ILE B 1 205 ? -6.664 -7.945 0.818 1 89.75 205 ILE B O 1
ATOM 4104 N N . ALA B 1 206 ? -8.328 -7.086 1.961 1 93.5 206 ALA B N 1
ATOM 4105 C CA . ALA B 1 206 ? -9.234 -8.219 1.8 1 93.5 206 ALA B CA 1
ATOM 4106 C C . ALA B 1 206 ? -9.445 -8.555 0.325 1 93.5 206 ALA B C 1
ATOM 4108 O O . ALA B 1 206 ? -9.484 -9.727 -0.055 1 93.5 206 ALA B O 1
ATOM 4109 N N . PRO B 1 207 ? -9.594 -7.543 -0.499 1 90.94 207 PRO B N 1
ATOM 4110 C CA . PRO B 1 207 ? -9.883 -7.867 -1.898 1 90.94 207 PRO B CA 1
ATOM 4111 C C . PRO B 1 207 ? -8.805 -8.727 -2.539 1 90.94 207 PRO B C 1
ATOM 4113 O O . PRO B 1 207 ? -9.109 -9.617 -3.34 1 90.94 207 PRO B O 1
ATOM 4116 N N . PHE B 1 208 ? -7.629 -8.562 -2.193 1 88.44 208 PHE B N 1
ATOM 4117 C CA . PHE B 1 208 ? -6.52 -9.305 -2.779 1 88.44 208 PHE B CA 1
ATOM 4118 C C . PHE B 1 208 ? -6.48 -10.727 -2.238 1 88.44 208 PHE B C 1
ATOM 4120 O O . PHE B 1 208 ? -6.145 -11.664 -2.967 1 88.44 208 PHE B O 1
ATOM 4127 N N . ILE B 1 209 ? -6.824 -10.852 -1.052 1 91.12 209 ILE B N 1
ATOM 4128 C CA . ILE B 1 209 ? -6.898 -12.188 -0.459 1 91.12 209 ILE B CA 1
ATOM 4129 C C . ILE B 1 209 ? -8.055 -12.961 -1.078 1 91.12 209 ILE B C 1
ATOM 4131 O O . ILE B 1 209 ? -7.906 -14.133 -1.441 1 91.12 209 ILE B O 1
ATOM 4135 N N . ILE B 1 210 ? -9.18 -12.312 -1.208 1 93.31 210 ILE B N 1
ATOM 4136 C CA . ILE B 1 210 ? -10.352 -12.945 -1.798 1 93.31 210 ILE B CA 1
ATOM 4137 C C . ILE B 1 210 ? -10.031 -13.422 -3.209 1 93.31 210 ILE B C 1
ATOM 4139 O O . ILE B 1 210 ? -10.273 -14.586 -3.549 1 93.31 210 ILE B O 1
ATOM 4143 N N . ARG B 1 211 ? -9.469 -12.539 -3.906 1 86.81 211 ARG B N 1
ATOM 4144 C CA . ARG B 1 211 ? -9.156 -12.859 -5.297 1 86.81 211 ARG B CA 1
ATOM 4145 C C . ARG B 1 211 ? -8.156 -14.008 -5.387 1 86.81 211 ARG B C 1
ATOM 4147 O O . ARG B 1 211 ? -8.328 -14.93 -6.188 1 86.81 211 ARG B O 1
ATOM 4154 N N . THR B 1 212 ? -7.125 -13.953 -4.645 1 86.44 212 THR B N 1
ATOM 4155 C CA . THR B 1 212 ? -6.09 -14.984 -4.68 1 86.44 212 THR B CA 1
ATOM 4156 C C . THR B 1 212 ? -6.66 -16.328 -4.246 1 86.44 212 THR B C 1
ATOM 4158 O O . THR B 1 212 ? -6.367 -17.359 -4.859 1 86.44 212 THR B O 1
ATOM 4161 N N . LEU B 1 213 ? -7.477 -16.281 -3.273 1 90.12 213 LEU B N 1
ATOM 4162 C CA . LEU B 1 213 ? -8.078 -17.516 -2.775 1 90.12 213 LEU B CA 1
ATOM 4163 C C . LEU B 1 213 ? -9.055 -18.094 -3.797 1 90.12 213 LEU B C 1
ATOM 4165 O O . LEU B 1 213 ? -9.062 -19.312 -4.027 1 90.12 213 LEU B O 1
ATOM 4169 N N . THR B 1 214 ? -9.867 -17.266 -4.348 1 91.31 214 THR B N 1
ATOM 4170 C CA . THR B 1 214 ? -10.844 -17.719 -5.328 1 91.31 214 THR B CA 1
ATOM 4171 C C . THR B 1 214 ? -10.156 -18.328 -6.547 1 91.31 214 THR B C 1
ATOM 4173 O O . THR B 1 214 ? -10.539 -19.406 -7.008 1 91.31 214 THR B O 1
ATOM 4176 N N . THR B 1 215 ? -9.141 -17.688 -6.996 1 84.19 215 THR B N 1
ATOM 4177 C CA . THR B 1 215 ? -8.438 -18.141 -8.188 1 84.19 215 THR B CA 1
ATOM 4178 C C . THR B 1 215 ? -7.652 -19.422 -7.891 1 84.19 215 THR B C 1
ATOM 4180 O O . THR B 1 215 ? -7.684 -20.375 -8.672 1 84.19 215 THR B O 1
ATOM 4183 N N . SER B 1 216 ? -6.945 -19.406 -6.773 1 86.31 216 SER B N 1
ATOM 4184 C CA . SER B 1 216 ? -6.121 -20.562 -6.418 1 86.31 216 SER B CA 1
ATOM 4185 C C . SER B 1 216 ? -6.973 -21.797 -6.168 1 86.31 216 SER B C 1
ATOM 4187 O O . SER B 1 216 ? -6.633 -22.891 -6.617 1 86.31 216 SER B O 1
ATOM 4189 N N . LEU B 1 217 ? -8.055 -21.625 -5.473 1 90.19 217 LEU B N 1
ATOM 4190 C CA . LEU B 1 217 ? -8.938 -22.75 -5.188 1 90.19 217 LEU B CA 1
ATOM 4191 C C . LEU B 1 217 ? -9.609 -23.25 -6.461 1 90.19 217 LEU B C 1
ATOM 4193 O O . LEU B 1 217 ? -9.789 -24.469 -6.641 1 90.19 217 LEU B O 1
ATOM 4197 N N . GLY B 1 218 ? -10.023 -22.406 -7.262 1 88.06 218 GLY B N 1
ATOM 4198 C CA . GLY B 1 218 ? -10.586 -22.797 -8.547 1 88.06 218 GLY B CA 1
ATOM 4199 C C . GLY B 1 218 ? -9.641 -23.641 -9.375 1 88.06 218 GLY B C 1
ATOM 4200 O O . GLY B 1 218 ? -10.055 -24.641 -9.969 1 88.06 218 GLY B O 1
ATOM 4201 N N . GLU B 1 219 ? -8.406 -23.234 -9.383 1 83.69 219 GLU B N 1
ATOM 4202 C CA . GLU B 1 219 ? -7.391 -23.953 -10.141 1 83.69 219 GLU B CA 1
ATOM 4203 C C . GLU B 1 219 ? -7.102 -25.328 -9.523 1 83.69 219 GLU B C 1
ATOM 4205 O O . GLU B 1 219 ? -7.008 -26.328 -10.234 1 83.69 219 GLU B O 1
ATOM 4210 N N . VAL B 1 220 ? -6.973 -25.312 -8.234 1 86.25 220 VAL B N 1
ATOM 4211 C CA . VAL B 1 220 ? -6.629 -26.547 -7.527 1 86.25 220 VAL B CA 1
ATOM 4212 C C . VAL B 1 220 ? -7.758 -27.562 -7.684 1 86.25 220 VAL B C 1
ATOM 4214 O O . VAL B 1 220 ? -7.508 -28.766 -7.84 1 86.25 220 VAL B O 1
ATOM 4217 N N . MET B 1 221 ? -8.961 -27.125 -7.688 1 90.56 221 MET B N 1
ATOM 4218 C CA . MET B 1 221 ? -10.117 -28.016 -7.777 1 90.56 221 MET B CA 1
ATOM 4219 C C . MET B 1 221 ? -10.211 -28.641 -9.164 1 90.56 221 MET B C 1
ATOM 4221 O O . MET B 1 221 ? -10.891 -29.656 -9.344 1 90.56 221 MET B O 1
ATOM 4225 N N . GLN B 1 222 ? -9.484 -28.078 -10.07 1 87.56 222 GLN B N 1
ATOM 4226 C CA . GLN B 1 222 ? -9.484 -28.609 -11.43 1 87.56 222 GLN B CA 1
ATOM 4227 C C . GLN B 1 222 ? -8.234 -29.453 -11.688 1 87.56 222 GLN B C 1
ATOM 4229 O O . GLN B 1 222 ? -8.062 -30 -12.781 1 87.56 222 GLN B O 1
ATOM 4234 N N . ALA B 1 223 ? -7.449 -29.594 -10.711 1 88.06 223 ALA B N 1
ATOM 4235 C CA . ALA B 1 223 ? -6.199 -30.328 -10.867 1 88.06 223 ALA B CA 1
ATOM 4236 C C . ALA B 1 223 ? -6.461 -31.828 -10.93 1 88.06 223 ALA B C 1
ATOM 4238 O O . ALA B 1 223 ? -7.406 -32.344 -10.32 1 88.06 223 ALA B O 1
ATOM 4239 N N . PRO B 1 224 ? -5.582 -32.594 -11.617 1 89.31 224 PRO B N 1
ATOM 4240 C CA . PRO B 1 224 ? -5.754 -34.062 -11.781 1 89.31 224 PRO B CA 1
ATOM 4241 C C . PRO B 1 224 ? -5.777 -34.781 -10.445 1 89.31 224 PRO B C 1
ATOM 4243 O O . PRO B 1 224 ? -6.504 -35.781 -10.297 1 89.31 224 PRO B O 1
ATOM 4246 N N . PHE B 1 225 ? -5.07 -34.312 -9.492 1 88.06 225 PHE B N 1
ATOM 4247 C CA . PHE B 1 225 ? -5 -35.031 -8.227 1 88.06 225 PHE B CA 1
ATOM 4248 C C . PHE B 1 225 ? -6.324 -34.938 -7.48 1 88.06 225 PHE B C 1
ATOM 4250 O O . PHE B 1 225 ? -6.641 -35.812 -6.656 1 88.06 225 PHE B O 1
ATOM 4257 N N . ILE B 1 226 ? -7.086 -34 -7.762 1 90.69 226 ILE B N 1
ATOM 4258 C CA . ILE B 1 226 ? -8.414 -33.875 -7.176 1 90.69 226 ILE B CA 1
ATOM 4259 C C . ILE B 1 226 ? -9.359 -34.875 -7.797 1 90.69 226 ILE B C 1
ATOM 4261 O O . ILE B 1 226 ? -10.164 -35.5 -7.098 1 90.69 226 ILE B O 1
ATOM 4265 N N . ASP B 1 227 ? -9.203 -35.062 -9.094 1 91 227 ASP B N 1
ATOM 4266 C CA . ASP B 1 227 ? -9.984 -36.094 -9.773 1 91 227 ASP B CA 1
ATOM 4267 C C . ASP B 1 227 ? -9.648 -37.469 -9.242 1 91 227 ASP B C 1
ATOM 4269 O O . ASP B 1 227 ? -10.539 -38.312 -9.07 1 91 227 ASP B O 1
ATOM 4273 N N . GLU B 1 228 ? -8.359 -37.594 -9.078 1 92.06 228 GLU B N 1
ATOM 4274 C CA . GLU B 1 228 ? -7.922 -38.844 -8.516 1 92.06 228 GLU B CA 1
ATOM 4275 C C . GLU B 1 228 ? -8.531 -39.094 -7.133 1 92.06 228 GLU B C 1
ATOM 4277 O O . GLU B 1 228 ? -8.914 -40.219 -6.805 1 92.06 228 GLU B O 1
ATOM 4282 N N . ALA B 1 229 ? -8.602 -38.094 -6.383 1 91.69 229 ALA B N 1
ATOM 4283 C CA . ALA B 1 229 ? -9.172 -38.188 -5.047 1 91.69 229 ALA B CA 1
ATOM 4284 C C . ALA B 1 229 ? -10.664 -38.531 -5.113 1 91.69 229 ALA B C 1
ATOM 4286 O O . ALA B 1 229 ? -11.18 -39.281 -4.289 1 91.69 229 ALA B O 1
ATOM 4287 N N . ARG B 1 230 ? -11.328 -38 -6.109 1 91.25 230 ARG B N 1
ATOM 4288 C CA . ARG B 1 230 ? -12.75 -38.281 -6.316 1 91.25 230 ARG B CA 1
ATOM 4289 C C . ARG B 1 230 ? -12.977 -39.719 -6.703 1 91.25 230 ARG B C 1
ATOM 4291 O O . ARG B 1 230 ? -13.914 -40.375 -6.219 1 91.25 230 ARG B O 1
ATOM 4298 N N . VAL B 1 231 ? -12.07 -40.188 -7.5 1 93.44 231 VAL B N 1
ATOM 4299 C CA . VAL B 1 231 ? -12.18 -41.562 -7.973 1 93.44 231 VAL B CA 1
ATOM 4300 C C . VAL B 1 231 ? -11.914 -42.531 -6.816 1 93.44 231 VAL B C 1
ATOM 4302 O O . VAL B 1 231 ? -12.516 -43.594 -6.746 1 93.44 231 VAL B O 1
ATOM 4305 N N . ARG B 1 232 ? -11.055 -42.062 -5.926 1 93.94 232 ARG B N 1
ATOM 4306 C CA . ARG B 1 232 ? -10.727 -42.875 -4.766 1 93.94 232 ARG B CA 1
ATOM 4307 C C . ARG B 1 232 ? -11.859 -42.875 -3.742 1 93.94 232 ARG B C 1
ATOM 4309 O O . ARG B 1 232 ? -11.805 -43.562 -2.736 1 93.94 232 ARG B O 1
ATOM 4316 N N . GLY B 1 233 ? -12.859 -42.062 -3.959 1 91.69 233 GLY B N 1
ATOM 4317 C CA . GLY B 1 233 ? -14.062 -42.062 -3.137 1 91.69 233 GLY B CA 1
ATOM 4318 C C . GLY B 1 233 ? -14.023 -41.062 -1.998 1 91.69 233 GLY B C 1
ATOM 4319 O O . GLY B 1 233 ? -14.82 -41.156 -1.064 1 91.69 233 GLY B O 1
ATOM 4320 N N . LEU B 1 234 ? -13.125 -40.219 -1.971 1 92.44 234 LEU B N 1
ATOM 4321 C CA . LEU B 1 234 ? -13.062 -39.219 -0.914 1 92.44 234 LEU B CA 1
ATOM 4322 C C . LEU B 1 234 ? -14.242 -38.25 -1.012 1 92.44 234 LEU B C 1
ATOM 4324 O O . LEU B 1 234 ? -14.656 -37.875 -2.111 1 92.44 234 LEU B O 1
ATOM 4328 N N . SER B 1 235 ? -14.766 -37.875 0.148 1 93.38 235 SER B N 1
ATOM 4329 C CA . SER B 1 235 ? -15.867 -36.906 0.181 1 93.38 235 SER B CA 1
ATOM 4330 C C . SER B 1 235 ? -15.414 -35.531 -0.253 1 93.38 235 SER B C 1
ATOM 4332 O O . SER B 1 235 ? -14.234 -35.188 -0.158 1 93.38 235 SER B O 1
ATOM 4334 N N . ARG B 1 236 ? -16.328 -34.719 -0.74 1 90.56 236 ARG B N 1
ATOM 4335 C CA . ARG B 1 236 ? -16.016 -33.375 -1.175 1 90.56 236 ARG B CA 1
ATOM 4336 C C . ARG B 1 236 ? -15.414 -32.562 -0.036 1 90.56 236 ARG B C 1
ATOM 4338 O O . ARG B 1 236 ? -14.492 -31.75 -0.253 1 90.56 236 ARG B O 1
ATOM 4345 N N . ARG B 1 237 ? -15.977 -32.75 1.133 1 91.44 237 ARG B N 1
ATOM 4346 C CA . ARG B 1 237 ? -15.477 -32.031 2.301 1 91.44 237 ARG B CA 1
ATOM 4347 C C . ARG B 1 237 ? -14.023 -32.406 2.58 1 91.44 237 ARG B C 1
ATOM 4349 O O . ARG B 1 237 ? -13.203 -31.531 2.873 1 91.44 237 ARG B O 1
ATOM 4356 N N . ARG B 1 238 ? -13.711 -33.594 2.439 1 91.38 238 ARG B N 1
ATOM 4357 C CA . ARG B 1 238 ? -12.344 -34.062 2.676 1 91.38 238 ARG B CA 1
ATOM 4358 C C . ARG B 1 238 ? -11.406 -33.531 1.587 1 91.38 238 ARG B C 1
ATOM 4360 O O . ARG B 1 238 ? -10.266 -33.156 1.871 1 91.38 238 ARG B O 1
ATOM 4367 N N . ILE B 1 239 ? -11.945 -33.562 0.421 1 92.62 239 ILE B N 1
ATOM 4368 C CA . ILE B 1 239 ? -11.148 -33.062 -0.704 1 92.62 239 ILE B CA 1
ATOM 4369 C C . ILE B 1 239 ? -10.828 -31.594 -0.512 1 92.62 239 ILE B C 1
ATOM 4371 O O . ILE B 1 239 ? -9.688 -31.172 -0.699 1 92.62 239 ILE B O 1
ATOM 4375 N N . VAL B 1 240 ? -11.812 -30.906 -0.078 1 91.31 240 VAL B N 1
ATOM 4376 C CA . VAL B 1 240 ? -11.656 -29.453 0.056 1 91.31 240 VAL B CA 1
ATOM 4377 C C . VAL B 1 240 ? -10.719 -29.141 1.224 1 91.31 240 VAL B C 1
ATOM 4379 O O . VAL B 1 240 ? -9.742 -28.422 1.065 1 91.31 240 VAL B O 1
ATOM 4382 N N . TYR B 1 241 ? -10.883 -29.688 2.381 1 89.06 241 TYR B N 1
ATOM 4383 C CA . TYR B 1 241 ? -10.18 -29.297 3.598 1 89.06 241 TYR B CA 1
ATOM 4384 C C . TYR B 1 241 ? -8.805 -29.938 3.668 1 89.06 241 TYR B C 1
ATOM 4386 O O . TYR B 1 241 ? -7.859 -29.344 4.199 1 89.06 241 TYR B O 1
ATOM 4394 N N . SER B 1 242 ? -8.664 -31.062 3.033 1 85.25 242 SER B N 1
ATOM 4395 C CA . SER B 1 242 ? -7.406 -31.781 3.188 1 85.25 242 SER B CA 1
ATOM 4396 C C . SER B 1 242 ? -6.496 -31.562 1.981 1 85.25 242 SER B C 1
ATOM 4398 O O . SER B 1 242 ? -5.27 -31.656 2.098 1 85.25 242 SER B O 1
ATOM 4400 N N . HIS B 1 243 ? -7.078 -31.328 0.868 1 85.88 243 HIS B N 1
ATOM 4401 C CA . HIS B 1 243 ? -6.254 -31.281 -0.334 1 85.88 243 HIS B CA 1
ATOM 4402 C C . HIS B 1 243 ? -6.301 -29.906 -0.991 1 85.88 243 HIS B C 1
ATOM 4404 O O . HIS B 1 243 ? -5.262 -29.281 -1.197 1 85.88 243 HIS B O 1
ATOM 4410 N N . ALA B 1 244 ? -7.441 -29.453 -1.126 1 89.12 244 ALA B N 1
ATOM 4411 C CA . ALA B 1 244 ? -7.598 -28.25 -1.939 1 89.12 244 ALA B CA 1
ATOM 4412 C C . ALA B 1 244 ? -7.113 -27 -1.187 1 89.12 244 ALA B C 1
ATOM 4414 O O . ALA B 1 244 ? -6.355 -26.203 -1.729 1 89.12 244 ALA B O 1
ATOM 4415 N N . LEU B 1 245 ? -7.496 -26.906 0.052 1 87.88 245 LEU B N 1
ATOM 4416 C CA . LEU B 1 245 ? -7.176 -25.719 0.818 1 87.88 245 LEU B CA 1
ATOM 4417 C C . LEU B 1 245 ? -5.676 -25.625 1.085 1 87.88 245 LEU B C 1
ATOM 4419 O O . LEU B 1 245 ? -5.09 -24.547 1.017 1 87.88 245 LEU B O 1
ATOM 4423 N N . ARG B 1 246 ? -5.059 -26.656 1.338 1 82.38 246 ARG B N 1
ATOM 4424 C CA . ARG B 1 246 ? -3.621 -26.672 1.603 1 82.38 246 ARG B CA 1
ATOM 4425 C C . ARG B 1 246 ? -2.83 -26.25 0.374 1 82.38 246 ARG B C 1
ATOM 4427 O O . ARG B 1 246 ? -1.88 -25.469 0.484 1 82.38 246 ARG B O 1
ATOM 4434 N N . ASN B 1 247 ? -3.275 -26.75 -0.743 1 81.25 247 ASN B N 1
ATOM 4435 C CA . ASN B 1 247 ? -2.586 -26.422 -1.985 1 81.25 247 ASN B CA 1
ATOM 4436 C C . ASN B 1 247 ? -2.896 -25 -2.438 1 81.25 247 ASN B C 1
ATOM 4438 O O . ASN B 1 247 ? -2.049 -24.328 -3.033 1 81.25 247 ASN B O 1
ATOM 4442 N N . ALA B 1 248 ? -4.09 -24.594 -2.105 1 84.94 248 ALA B N 1
ATOM 4443 C CA . ALA B 1 248 ? -4.516 -23.25 -2.502 1 84.94 248 ALA B CA 1
ATOM 4444 C C . ALA B 1 248 ? -3.908 -22.188 -1.589 1 84.94 248 ALA B C 1
ATOM 4446 O O . ALA B 1 248 ? -3.869 -21.016 -1.939 1 84.94 248 ALA B O 1
ATOM 4447 N N . ALA B 1 249 ? -3.316 -22.578 -0.498 1 81.94 249 ALA B N 1
ATOM 4448 C CA . ALA B 1 249 ? -2.789 -21.656 0.502 1 81.94 249 ALA B CA 1
ATOM 4449 C C . ALA B 1 249 ? -1.397 -21.172 0.115 1 81.94 249 ALA B C 1
ATOM 4451 O O . ALA B 1 249 ? -0.936 -20.141 0.613 1 81.94 249 ALA B O 1
ATOM 4452 N N . VAL B 1 250 ? -0.729 -21.797 -0.771 1 75.88 250 VAL B N 1
ATOM 4453 C CA . VAL B 1 250 ? 0.663 -21.484 -1.089 1 75.88 250 VAL B CA 1
ATOM 4454 C C . VAL B 1 250 ? 0.771 -20.078 -1.658 1 75.88 250 VAL B C 1
ATOM 4456 O O . VAL B 1 250 ? 1.521 -19.25 -1.139 1 75.88 250 VAL B O 1
ATOM 4459 N N . PRO B 1 251 ? -0.047 -19.719 -2.635 1 77 251 PRO B N 1
ATOM 4460 C CA . PRO B 1 251 ? 0.027 -18.344 -3.143 1 77 251 PRO B CA 1
ATOM 4461 C C . PRO B 1 251 ? -0.452 -17.312 -2.127 1 77 251 PRO B C 1
ATOM 4463 O O . PRO B 1 251 ? -0.022 -16.156 -2.166 1 77 251 PRO B O 1
ATOM 4466 N N . LEU B 1 252 ? -1.252 -17.812 -1.251 1 82.81 252 LEU B N 1
ATOM 4467 C CA . LEU B 1 252 ? -1.807 -16.922 -0.241 1 82.81 252 LEU B CA 1
ATOM 4468 C C . LEU B 1 252 ? -0.734 -16.5 0.758 1 82.81 252 LEU B C 1
ATOM 4470 O O . LEU B 1 252 ? -0.749 -15.367 1.248 1 82.81 252 LEU B O 1
ATOM 4474 N N . VAL B 1 253 ? 0.154 -17.359 1.056 1 80.06 253 VAL B N 1
ATOM 4475 C CA . VAL B 1 253 ? 1.211 -17.062 2.018 1 80.06 253 VAL B CA 1
ATOM 4476 C C . VAL B 1 253 ? 2.111 -15.961 1.47 1 80.06 253 VAL B C 1
ATOM 4478 O O . VAL B 1 253 ? 2.459 -15.023 2.189 1 80.06 253 VAL B O 1
ATOM 4481 N N . ASN B 1 254 ? 2.449 -16 0.213 1 74.06 254 ASN B N 1
ATOM 4482 C CA . ASN B 1 254 ? 3.248 -14.961 -0.421 1 74.06 254 ASN B CA 1
ATOM 4483 C C . ASN B 1 254 ? 2.508 -13.625 -0.449 1 74.06 254 ASN B C 1
ATOM 4485 O O . ASN B 1 254 ? 3.102 -12.578 -0.199 1 74.06 254 ASN B O 1
ATOM 4489 N N . LEU B 1 255 ? 1.289 -13.773 -0.742 1 82.88 255 LEU B N 1
ATOM 4490 C CA . LEU B 1 255 ? 0.467 -12.57 -0.799 1 82.88 255 LEU B CA 1
ATOM 4491 C C . LEU B 1 255 ? 0.382 -11.906 0.571 1 82.88 255 LEU B C 1
ATOM 4493 O O . LEU B 1 255 ? 0.426 -10.68 0.673 1 82.88 255 LEU B O 1
ATOM 4497 N N . LEU B 1 256 ? 0.243 -12.734 1.543 1 83.06 256 LEU B N 1
ATOM 4498 C CA . LEU B 1 256 ? 0.133 -12.188 2.891 1 83.06 256 LEU B CA 1
ATOM 4499 C C . LEU B 1 256 ? 1.42 -11.477 3.293 1 83.06 256 LEU B C 1
ATOM 4501 O O . LEU B 1 256 ? 1.379 -10.461 3.994 1 83.06 256 LEU B O 1
ATOM 4505 N N . GLY B 1 257 ? 2.496 -12.016 2.889 1 77.19 257 GLY B N 1
ATOM 4506 C CA . GLY B 1 257 ? 3.752 -11.32 3.115 1 77.19 257 GLY B CA 1
ATOM 4507 C C . GLY B 1 257 ? 3.803 -9.953 2.459 1 77.19 257 GLY B C 1
ATOM 4508 O O . GLY B 1 257 ? 4.227 -8.977 3.08 1 77.19 257 GLY B O 1
ATOM 4509 N N . ILE B 1 258 ? 3.357 -9.914 1.282 1 76 258 ILE B N 1
ATOM 4510 C CA . ILE B 1 258 ? 3.305 -8.664 0.532 1 76 258 ILE B CA 1
ATOM 4511 C C . ILE B 1 258 ? 2.354 -7.691 1.22 1 76 258 ILE B C 1
ATOM 4513 O O . ILE B 1 258 ? 2.697 -6.523 1.433 1 76 258 ILE B O 1
ATOM 4517 N N . GLN B 1 259 ? 1.206 -8.172 1.577 1 81.44 259 GLN B N 1
ATOM 4518 C CA . GLN B 1 259 ? 0.176 -7.316 2.158 1 81.44 259 GLN B CA 1
ATOM 4519 C C . GLN B 1 259 ? 0.609 -6.781 3.521 1 81.44 259 GLN B C 1
ATOM 4521 O O . GLN B 1 259 ? 0.34 -5.625 3.855 1 81.44 259 GLN B O 1
ATOM 4526 N N . LEU B 1 260 ? 1.271 -7.59 4.27 1 79.75 260 LEU B N 1
ATOM 4527 C CA . LEU B 1 260 ? 1.741 -7.152 5.578 1 79.75 260 LEU B CA 1
ATOM 4528 C C . LEU B 1 260 ? 2.822 -6.086 5.438 1 79.75 260 LEU B C 1
ATOM 4530 O O . LEU B 1 260 ? 2.891 -5.156 6.242 1 79.75 260 LEU B O 1
ATOM 4534 N N . SER B 1 261 ? 3.586 -6.266 4.484 1 73.19 261 SER B N 1
ATOM 4535 C CA . SER B 1 261 ? 4.617 -5.266 4.23 1 73.19 261 SER B CA 1
ATOM 4536 C C . SER B 1 261 ? 4.008 -3.949 3.762 1 73.19 261 SER B C 1
ATOM 4538 O O . SER B 1 261 ? 4.484 -2.871 4.129 1 73.19 261 SER B O 1
ATOM 4540 N N . THR B 1 262 ? 2.984 -4.008 3.014 1 72.12 262 THR B N 1
ATOM 4541 C CA . THR B 1 262 ? 2.354 -2.809 2.471 1 72.12 262 THR B CA 1
ATOM 4542 C C . THR B 1 262 ? 1.463 -2.143 3.516 1 72.12 262 THR B C 1
ATOM 4544 O O . THR B 1 262 ? 1.214 -0.938 3.451 1 72.12 262 THR B O 1
ATOM 4547 N N . LEU B 1 263 ? 0.938 -2.928 4.398 1 74.5 263 LEU B N 1
ATOM 4548 C CA . LEU B 1 263 ? 0.08 -2.393 5.449 1 74.5 263 LEU B CA 1
ATOM 4549 C C . LEU B 1 263 ? 0.8 -1.302 6.234 1 74.5 263 LEU B C 1
ATOM 4551 O O . LEU B 1 263 ? 0.186 -0.31 6.633 1 74.5 263 LEU B O 1
ATOM 4555 N N . ILE B 1 264 ? 2.016 -1.372 6.344 1 66.38 264 ILE B N 1
ATOM 4556 C CA . ILE B 1 264 ? 2.773 -0.401 7.121 1 66.38 264 ILE B CA 1
ATOM 4557 C C . ILE B 1 264 ? 2.701 0.97 6.453 1 66.38 264 ILE B C 1
ATOM 4559 O O . ILE B 1 264 ? 2.566 1.992 7.129 1 66.38 264 ILE B O 1
ATOM 4563 N N . GLY B 1 265 ? 2.73 1.027 5.164 1 63.69 265 GLY B N 1
ATOM 4564 C CA . GLY B 1 265 ? 2.531 2.287 4.469 1 63.69 265 GLY B CA 1
ATOM 4565 C C . GLY B 1 265 ? 1.133 2.85 4.637 1 63.69 265 GLY B C 1
ATOM 4566 O O . GLY B 1 265 ? 0.959 4.059 4.801 1 63.69 265 GLY B O 1
ATOM 4567 N N . GLY B 1 266 ? 0.135 1.993 4.586 1 67.62 266 GLY B N 1
ATOM 4568 C CA . GLY B 1 266 ? -1.251 2.402 4.746 1 67.62 266 GLY B CA 1
ATOM 4569 C C . GLY B 1 266 ? -1.607 2.752 6.18 1 67.62 266 GLY B C 1
ATOM 4570 O O . GLY B 1 266 ? -2.494 3.574 6.422 1 67.62 266 GLY B O 1
ATOM 4571 N N . VAL B 1 267 ? -0.864 2.219 7.027 1 81.38 267 VAL B N 1
ATOM 4572 C CA . VAL B 1 267 ? -1.169 2.396 8.445 1 81.38 267 VAL B CA 1
ATOM 4573 C C . VAL B 1 267 ? -0.918 3.846 8.852 1 81.38 267 VAL B C 1
ATOM 4575 O O . VAL B 1 267 ? -1.628 4.391 9.695 1 81.38 267 VAL B O 1
ATOM 4578 N N . LEU B 1 268 ? -0.002 4.43 8.117 1 80.62 268 LEU B N 1
ATOM 4579 C CA . LEU B 1 268 ? 0.347 5.809 8.453 1 80.62 268 LEU B CA 1
ATOM 4580 C C . LEU B 1 268 ? -0.858 6.727 8.289 1 80.62 268 LEU B C 1
ATOM 4582 O O . LEU B 1 268 ? -1.165 7.52 9.188 1 80.62 268 LEU B O 1
ATOM 4586 N N . VAL B 1 269 ? -1.528 6.559 7.227 1 78.38 269 VAL B N 1
ATOM 4587 C CA . VAL B 1 269 ? -2.648 7.434 6.902 1 78.38 269 VAL B CA 1
ATOM 4588 C C . VAL B 1 269 ? -3.816 7.152 7.84 1 78.38 269 VAL B C 1
ATOM 4590 O O . VAL B 1 269 ? -4.453 8.078 8.344 1 78.38 269 VAL B O 1
ATOM 4593 N N . ILE B 1 270 ? -4.012 5.957 8.117 1 88.19 270 ILE B N 1
ATOM 4594 C CA . ILE B 1 270 ? -5.156 5.551 8.93 1 88.19 270 ILE B CA 1
ATOM 4595 C C . ILE B 1 270 ? -4.906 5.922 10.391 1 88.19 270 ILE B C 1
ATOM 4597 O O . ILE B 1 270 ? -5.812 6.395 11.086 1 88.19 270 ILE B O 1
ATOM 4601 N N . GLU B 1 271 ? -3.68 5.691 10.867 1 89 271 GLU B N 1
ATOM 4602 C CA . GLU B 1 271 ? -3.361 6.117 12.234 1 89 271 GLU B CA 1
ATOM 4603 C C . GLU B 1 271 ? -3.535 7.625 12.398 1 89 271 GLU B C 1
ATOM 4605 O O . GLU B 1 271 ? -3.994 8.094 13.438 1 89 271 GLU B O 1
ATOM 4610 N N . TYR B 1 272 ? -3.193 8.32 11.422 1 83.31 272 TYR B N 1
ATOM 4611 C CA . TYR B 1 272 ? -3.311 9.773 11.484 1 83.31 272 TYR B CA 1
ATOM 4612 C C . TYR B 1 272 ? -4.773 10.195 11.523 1 83.31 272 TYR B C 1
ATOM 4614 O O . TYR B 1 272 ? -5.16 11.047 12.336 1 83.31 272 TYR B O 1
ATOM 4622 N N . ILE B 1 273 ? -5.594 9.609 10.648 1 82.56 273 ILE B N 1
ATOM 4623 C CA . ILE B 1 273 ? -6.996 9.992 10.547 1 82.56 273 ILE B CA 1
ATOM 4624 C C . ILE B 1 273 ? -7.719 9.656 11.852 1 82.56 273 ILE B C 1
ATOM 4626 O O . ILE B 1 273 ? -8.523 10.453 12.344 1 82.56 273 ILE B O 1
ATOM 4630 N N . PHE B 1 274 ? -7.391 8.547 12.422 1 90.44 274 PHE B N 1
ATOM 4631 C CA . PHE B 1 274 ? -8.062 8.094 13.633 1 90.44 274 PHE B CA 1
ATOM 4632 C C . PHE B 1 274 ? -7.344 8.609 14.875 1 90.44 274 PHE B C 1
ATOM 4634 O O . PHE B 1 274 ? -7.746 8.297 16 1 90.44 274 PHE B O 1
ATOM 4641 N N . ASP B 1 275 ? -6.285 9.391 14.617 1 89.19 275 ASP B N 1
ATOM 4642 C CA . ASP B 1 275 ? -5.441 9.836 15.719 1 89.19 275 ASP B CA 1
ATOM 4643 C C . ASP B 1 275 ? -5.035 8.672 16.609 1 89.19 275 ASP B C 1
ATOM 4645 O O . ASP B 1 275 ? -5.102 8.773 17.844 1 89.19 275 ASP B O 1
ATOM 4649 N N . TYR B 1 276 ? -4.836 7.594 15.992 1 91.25 276 TYR B N 1
ATOM 4650 C CA . TYR B 1 276 ? -4.375 6.383 16.672 1 91.25 276 TYR B CA 1
ATOM 4651 C C . TYR B 1 276 ? -2.904 6.496 17.047 1 91.25 276 TYR B C 1
ATOM 4653 O O . TYR B 1 276 ? -2.064 6.836 16.219 1 91.25 276 TYR B O 1
ATOM 4661 N N . PRO B 1 277 ? -2.57 6.262 18.266 1 92.44 277 PRO B N 1
ATOM 4662 C CA . PRO B 1 277 ? -1.221 6.574 18.734 1 92.44 277 PRO B CA 1
ATOM 4663 C C . PRO B 1 277 ? -0.201 5.5 18.359 1 92.44 277 PRO B C 1
ATOM 4665 O O . PRO B 1 277 ? 0.498 4.977 19.234 1 92.44 277 PRO B O 1
ATOM 4668 N N . GLY B 1 278 ? -0.029 5.309 17.156 1 91.69 278 GLY B N 1
ATOM 4669 C CA . GLY B 1 278 ? 0.938 4.352 16.656 1 91.69 278 GLY B CA 1
ATOM 4670 C C . GLY B 1 278 ? 2.162 5.004 16.047 1 91.69 278 GLY B C 1
ATOM 4671 O O . GLY B 1 278 ? 2.34 6.223 16.141 1 91.69 278 GLY B O 1
ATOM 4672 N N . LEU B 1 279 ? 3.016 4.211 15.539 1 89.31 279 LEU B N 1
ATOM 4673 C CA . LEU B 1 279 ? 4.25 4.672 14.906 1 89.31 279 LEU B CA 1
ATOM 4674 C C . LEU B 1 279 ? 3.951 5.488 13.656 1 89.31 279 LEU B C 1
ATOM 4676 O O . LEU B 1 279 ? 4.688 6.422 13.328 1 89.31 279 LEU B O 1
ATOM 4680 N N . GLY B 1 280 ? 2.912 5.078 12.961 1 85.81 280 GLY B N 1
ATOM 4681 C CA . GLY B 1 280 ? 2.523 5.828 11.773 1 85.81 280 GLY B CA 1
ATOM 4682 C C . GLY B 1 280 ? 2.15 7.266 12.07 1 85.81 280 GLY B C 1
ATOM 4683 O O . GLY B 1 280 ? 2.592 8.188 11.375 1 85.81 280 GLY B O 1
ATOM 4684 N N . ASN B 1 281 ? 1.368 7.43 13.023 1 86.69 281 ASN B N 1
ATOM 4685 C CA . ASN B 1 281 ? 1.005 8.773 13.461 1 86.69 281 ASN B CA 1
ATOM 4686 C C . ASN B 1 281 ? 2.23 9.57 13.906 1 86.69 281 ASN B C 1
ATOM 4688 O O . ASN B 1 281 ? 2.361 10.75 13.578 1 86.69 281 ASN B O 1
ATOM 4692 N N . LEU B 1 282 ? 3.074 8.914 14.625 1 85.19 282 LEU B N 1
ATOM 4693 C CA . LEU B 1 282 ? 4.309 9.547 15.062 1 85.19 282 LEU B CA 1
ATOM 4694 C C . LEU B 1 282 ? 5.16 9.969 13.867 1 85.19 282 LEU B C 1
ATOM 4696 O O . LEU B 1 282 ? 5.84 11 13.914 1 85.19 282 LEU B O 1
ATOM 4700 N N . THR B 1 283 ? 5.133 9.188 12.867 1 83.88 283 THR B N 1
ATOM 4701 C CA . THR B 1 283 ? 5.879 9.5 11.656 1 83.88 283 THR B CA 1
ATOM 4702 C C . THR B 1 283 ? 5.371 10.797 11.023 1 83.88 283 THR B C 1
ATOM 4704 O O . THR B 1 283 ? 6.16 11.672 10.672 1 83.88 283 THR B O 1
ATOM 4707 N N . VAL B 1 284 ? 4.121 10.875 10.891 1 77.06 284 VAL B N 1
ATOM 4708 C CA . VAL B 1 284 ? 3.525 12.047 10.266 1 77.06 284 VAL B CA 1
ATOM 4709 C C . VAL B 1 284 ? 3.867 13.297 11.078 1 77.06 284 VAL B C 1
ATOM 4711 O O . VAL B 1 284 ? 4.312 14.305 10.523 1 77.06 284 VAL B O 1
ATOM 4714 N N . VAL B 1 285 ? 3.723 13.195 12.305 1 75.25 285 VAL B N 1
ATOM 4715 C CA . VAL B 1 285 ? 3.975 14.328 13.188 1 75.25 285 VAL B CA 1
ATOM 4716 C C . VAL B 1 285 ? 5.453 14.703 13.141 1 75.25 285 VAL B C 1
ATOM 4718 O O . VAL B 1 285 ? 5.797 15.891 13.109 1 75.25 285 VAL B O 1
ATOM 4721 N N . SER B 1 286 ? 6.297 13.719 13.141 1 78 286 SER B N 1
ATOM 4722 C CA . SER B 1 286 ? 7.734 13.961 13.156 1 78 286 SER B CA 1
ATOM 4723 C C . SER B 1 286 ? 8.219 14.531 11.828 1 78 286 SER B C 1
ATOM 4725 O O . SER B 1 286 ? 9.141 15.344 11.797 1 78 286 SER B O 1
ATOM 4727 N N . VAL B 1 287 ? 7.656 14.117 10.805 1 72 287 VAL B N 1
ATOM 4728 C CA . VAL B 1 287 ? 8.031 14.609 9.484 1 72 287 VAL B CA 1
ATOM 4729 C C . VAL B 1 287 ? 7.586 16.062 9.32 1 72 287 VAL B C 1
ATOM 4731 O O . VAL B 1 287 ? 8.352 16.906 8.836 1 72 287 VAL B O 1
ATOM 4734 N N . VAL B 1 288 ? 6.355 16.281 9.734 1 65.81 288 VAL B N 1
ATOM 4735 C CA . VAL B 1 288 ? 5.828 17.641 9.664 1 65.81 288 VAL B CA 1
ATOM 4736 C C . VAL B 1 288 ? 6.652 18.562 10.555 1 65.81 288 VAL B C 1
ATOM 4738 O O . VAL B 1 288 ? 6.934 19.719 10.188 1 65.81 288 VAL B O 1
ATOM 4741 N N . GLY B 1 289 ? 7.082 18.031 11.672 1 64.12 289 GLY B N 1
ATOM 4742 C CA . GLY B 1 289 ? 7.852 18.812 12.633 1 64.12 289 GLY B CA 1
ATOM 4743 C C . GLY B 1 289 ? 9.344 18.75 12.383 1 64.12 289 GLY B C 1
ATOM 4744 O O . GLY B 1 289 ? 10.125 19.375 13.109 1 64.12 289 GLY B O 1
ATOM 4745 N N . ARG B 1 290 ? 9.766 17.953 11.422 1 68.12 290 ARG B N 1
ATOM 4746 C CA . ARG B 1 290 ? 11.164 17.797 11.039 1 68.12 290 ARG B CA 1
ATOM 4747 C C . ARG B 1 290 ? 12 17.281 12.203 1 68.12 290 ARG B C 1
ATOM 4749 O O . ARG B 1 290 ? 13.062 17.812 12.5 1 68.12 290 ARG B O 1
ATOM 4756 N N . ASP B 1 291 ? 11.383 16.5 13 1 74.62 291 ASP B N 1
ATOM 4757 C CA . ASP B 1 291 ? 12.078 15.828 14.094 1 74.62 291 ASP B CA 1
ATOM 4758 C C . ASP B 1 291 ? 12.93 14.672 13.578 1 74.62 291 ASP B C 1
ATOM 4760 O O . ASP B 1 291 ? 12.555 13.508 13.727 1 74.62 291 ASP B O 1
ATOM 4764 N N . PHE B 1 292 ? 14.086 14.945 13.211 1 73.56 292 PHE B N 1
ATOM 4765 C CA . PHE B 1 292 ? 14.914 14.023 12.43 1 73.56 292 PHE B CA 1
ATOM 4766 C C . PHE B 1 292 ? 15.32 12.82 13.273 1 73.56 292 PHE B C 1
ATOM 4768 O O . PHE B 1 292 ? 15.266 11.68 12.797 1 73.56 292 PHE B O 1
ATOM 4775 N N . PRO B 1 293 ? 15.695 13.016 14.492 1 77.25 293 PRO B N 1
ATOM 4776 C CA . PRO B 1 293 ? 16.047 11.836 15.281 1 77.25 293 PRO B CA 1
ATOM 4777 C C . PRO B 1 293 ? 14.898 10.844 15.406 1 77.25 293 PRO B C 1
ATOM 4779 O O . PRO B 1 293 ? 15.117 9.633 15.383 1 77.25 293 PRO B O 1
ATOM 4782 N N . VAL B 1 294 ? 13.75 11.391 15.555 1 82.62 294 VAL B N 1
ATOM 4783 C CA . VAL B 1 294 ? 12.586 10.516 15.68 1 82.62 294 VAL B CA 1
ATOM 4784 C C . VAL B 1 294 ? 12.312 9.82 14.352 1 82.62 294 VAL B C 1
ATOM 4786 O O . VAL B 1 294 ? 12.016 8.625 14.312 1 82.62 294 VAL B O 1
ATOM 4789 N N . ILE B 1 295 ? 12.469 10.555 13.32 1 80.06 295 ILE B N 1
ATOM 4790 C CA . ILE B 1 295 ? 12.273 9.992 11.992 1 80.06 295 ILE B CA 1
ATOM 4791 C C . ILE B 1 295 ? 13.266 8.859 11.758 1 80.06 295 ILE B C 1
ATOM 4793 O O . ILE B 1 295 ? 12.898 7.797 11.242 1 80.06 295 ILE B O 1
ATOM 4797 N N . GLN B 1 296 ? 14.422 9.086 12.133 1 80.31 296 GLN B N 1
ATOM 4798 C CA . GLN B 1 296 ? 15.461 8.078 11.977 1 80.31 296 GLN B CA 1
ATOM 4799 C C . GLN B 1 296 ? 15.141 6.832 12.805 1 80.31 296 GLN B C 1
ATOM 4801 O O . GLN B 1 296 ? 15.297 5.707 12.32 1 80.31 296 GLN B O 1
ATOM 4806 N N . GLY B 1 297 ? 14.812 7.078 14 1 84.62 297 GLY B N 1
ATOM 4807 C CA . GLY B 1 297 ? 14.453 5.961 14.852 1 84.62 297 GLY B CA 1
ATOM 4808 C C . GLY B 1 297 ? 13.281 5.152 14.32 1 84.62 297 GLY B C 1
ATOM 4809 O O . GLY B 1 297 ? 13.297 3.92 14.383 1 84.62 297 GLY B O 1
ATOM 4810 N N . ILE B 1 298 ? 12.344 5.844 13.812 1 86.81 298 ILE B N 1
ATOM 4811 C CA . ILE B 1 298 ? 11.172 5.18 13.25 1 86.81 298 ILE B CA 1
ATOM 4812 C C . ILE B 1 298 ? 11.586 4.367 12.023 1 86.81 298 ILE B C 1
ATOM 4814 O O . ILE B 1 298 ? 11.117 3.24 11.836 1 86.81 298 ILE B O 1
ATOM 4818 N N . ALA B 1 299 ? 12.406 4.922 11.234 1 84.31 299 ALA B N 1
ATOM 4819 C CA . ALA B 1 299 ? 12.844 4.25 10.016 1 84.31 299 ALA B CA 1
ATOM 4820 C C . ALA B 1 299 ? 13.57 2.947 10.336 1 84.31 299 ALA B C 1
ATOM 4822 O O . ALA B 1 299 ? 13.32 1.915 9.711 1 84.31 299 ALA B O 1
ATOM 4823 N N . ILE B 1 300 ? 14.43 3.021 11.25 1 84.25 300 ILE B N 1
ATOM 4824 C CA . ILE B 1 300 ? 15.188 1.839 11.641 1 84.25 300 ILE B CA 1
ATOM 4825 C C . ILE B 1 300 ? 14.25 0.788 12.219 1 84.25 300 ILE B C 1
ATOM 4827 O O . ILE B 1 300 ? 14.344 -0.395 11.883 1 84.25 300 ILE B O 1
ATOM 4831 N N . THR B 1 301 ? 13.422 1.232 13.078 1 86.5 301 THR B N 1
ATOM 4832 C CA . THR B 1 301 ? 12.477 0.324 13.711 1 86.5 301 THR B CA 1
ATOM 4833 C C . THR B 1 301 ? 11.555 -0.312 12.672 1 86.5 301 THR B C 1
ATOM 4835 O O . THR B 1 301 ? 11.305 -1.517 12.711 1 86.5 301 THR B O 1
ATOM 4838 N N . THR B 1 302 ? 11.055 0.484 11.781 1 85.69 302 THR B N 1
ATOM 4839 C CA . THR B 1 302 ? 10.164 -0.023 10.75 1 85.69 302 THR B CA 1
ATOM 4840 C C . THR B 1 302 ? 10.898 -1.008 9.844 1 85.69 302 THR B C 1
ATOM 4842 O O . THR B 1 302 ? 10.32 -2.01 9.406 1 85.69 302 THR B O 1
ATOM 4845 N N . SER B 1 303 ? 12.109 -0.688 9.5 1 83.75 303 SER B N 1
ATOM 4846 C CA . SER B 1 303 ? 12.922 -1.615 8.711 1 83.75 303 SER B CA 1
ATOM 4847 C C . SER B 1 303 ? 13.07 -2.959 9.422 1 83.75 303 SER B C 1
ATOM 4849 O O . SER B 1 303 ? 12.961 -4.012 8.789 1 83.75 303 SER B O 1
ATOM 4851 N N . ALA B 1 304 ? 13.328 -2.906 10.656 1 84.81 304 ALA B N 1
ATOM 4852 C CA . ALA B 1 304 ? 13.469 -4.129 11.445 1 84.81 304 ALA B CA 1
ATOM 4853 C C . ALA B 1 304 ? 12.164 -4.922 11.461 1 84.81 304 ALA B C 1
ATOM 4855 O O . ALA B 1 304 ? 12.172 -6.148 11.352 1 84.81 304 ALA B O 1
ATOM 4856 N N . VAL B 1 305 ? 11.086 -4.27 11.633 1 84.38 305 VAL B N 1
ATOM 4857 C CA . VAL B 1 305 ? 9.781 -4.914 11.664 1 84.38 305 VAL B CA 1
ATOM 4858 C C . VAL B 1 305 ? 9.5 -5.57 10.312 1 84.38 305 VAL B C 1
ATOM 4860 O O . VAL B 1 305 ? 8.984 -6.688 10.258 1 84.38 305 VAL B O 1
ATOM 4863 N N . PHE B 1 306 ? 9.844 -4.891 9.266 1 81.19 306 PHE B N 1
ATOM 4864 C CA . PHE B 1 306 ? 9.648 -5.434 7.926 1 81.19 306 PHE B CA 1
ATOM 4865 C C . PHE B 1 306 ? 10.453 -6.715 7.738 1 81.19 306 PHE B C 1
ATOM 4867 O O . PHE B 1 306 ? 9.945 -7.691 7.18 1 81.19 306 PHE B O 1
ATOM 4874 N N . VAL B 1 307 ? 11.664 -6.66 8.164 1 80.88 307 VAL B N 1
ATOM 4875 C CA . VAL B 1 307 ? 12.531 -7.828 8.047 1 80.88 307 VAL B CA 1
ATOM 4876 C C . VAL B 1 307 ? 11.961 -8.984 8.867 1 80.88 307 VAL B C 1
ATOM 4878 O O . VAL B 1 307 ? 11.93 -10.125 8.414 1 80.88 307 VAL B O 1
ATOM 4881 N N . PHE B 1 308 ? 11.5 -8.664 10.016 1 83.31 308 PHE B N 1
ATOM 4882 C CA . PHE B 1 308 ? 10.938 -9.68 10.898 1 83.31 308 PHE B CA 1
ATOM 4883 C C . PHE B 1 308 ? 9.688 -10.297 10.289 1 83.31 308 PHE B C 1
ATOM 4885 O O . PHE B 1 308 ? 9.5 -11.516 10.352 1 83.31 308 PHE B O 1
ATOM 4892 N N . ILE B 1 309 ? 8.867 -9.539 9.742 1 80 309 ILE B N 1
ATOM 4893 C CA . ILE B 1 309 ? 7.648 -10.023 9.109 1 80 309 ILE B CA 1
ATOM 4894 C C . ILE B 1 309 ? 8 -10.922 7.922 1 80 309 ILE B C 1
ATOM 4896 O O . ILE B 1 309 ? 7.383 -11.977 7.73 1 80 309 ILE B O 1
ATOM 4900 N N . ASN B 1 310 ? 8.945 -10.508 7.199 1 76.44 310 ASN B N 1
ATOM 4901 C CA . ASN B 1 310 ? 9.344 -11.312 6.051 1 76.44 310 ASN B CA 1
ATOM 4902 C C . ASN B 1 310 ? 9.922 -12.656 6.484 1 76.44 310 ASN B C 1
ATOM 4904 O O . ASN B 1 310 ? 9.711 -13.664 5.812 1 76.44 310 ASN B O 1
ATOM 4908 N N . ILE B 1 311 ? 10.617 -12.656 7.539 1 81.25 311 ILE B N 1
ATOM 4909 C CA . ILE B 1 311 ? 11.164 -13.898 8.07 1 81.25 311 ILE B CA 1
ATOM 4910 C C . ILE B 1 311 ? 10.016 -14.82 8.492 1 81.25 311 ILE B C 1
ATOM 4912 O O . ILE B 1 311 ? 10.062 -16.031 8.234 1 81.25 311 ILE B O 1
ATOM 4916 N N . ILE B 1 312 ? 9.016 -14.258 9.086 1 82.06 312 ILE B N 1
ATOM 4917 C CA . ILE B 1 312 ? 7.855 -15.031 9.508 1 82.06 312 ILE B CA 1
ATOM 4918 C C . ILE B 1 312 ? 7.129 -15.594 8.289 1 82.06 312 ILE B C 1
ATOM 4920 O O . ILE B 1 312 ? 6.734 -16.766 8.273 1 82.06 312 ILE B O 1
ATOM 4924 N N . VAL B 1 313 ? 6.949 -14.75 7.324 1 76.69 313 VAL B N 1
ATOM 4925 C CA . VAL B 1 313 ? 6.262 -15.172 6.105 1 76.69 313 VAL B CA 1
ATOM 4926 C C . VAL B 1 313 ? 7.043 -16.297 5.43 1 76.69 313 VAL B C 1
ATOM 4928 O O . VAL B 1 313 ? 6.453 -17.281 4.965 1 76.69 313 VAL B O 1
ATOM 4931 N N . ASP B 1 314 ? 8.336 -16.156 5.359 1 76.94 314 ASP B N 1
ATOM 4932 C CA . ASP B 1 314 ? 9.172 -17.203 4.777 1 76.94 314 ASP B CA 1
ATOM 4933 C C . ASP B 1 314 ? 9.086 -18.5 5.594 1 76.94 314 ASP B C 1
ATOM 4935 O O . ASP B 1 314 ? 9.07 -19.594 5.031 1 76.94 314 ASP B O 1
ATOM 4939 N N . LEU B 1 315 ? 9.047 -18.328 6.863 1 80.25 315 LEU B N 1
ATOM 4940 C CA . LEU B 1 315 ? 8.945 -19.5 7.742 1 80.25 315 LEU B CA 1
ATOM 4941 C C . LEU B 1 315 ? 7.621 -20.219 7.531 1 80.25 315 LEU B C 1
ATOM 4943 O O . LEU B 1 315 ? 7.582 -21.453 7.477 1 80.25 315 LEU B O 1
ATOM 4947 N N . VAL B 1 316 ? 6.555 -19.484 7.414 1 79.88 316 VAL B N 1
ATOM 4948 C CA . VAL B 1 316 ? 5.23 -20.062 7.199 1 79.88 316 VAL B CA 1
ATOM 4949 C C . VAL B 1 316 ? 5.184 -20.766 5.84 1 79.88 316 VAL B C 1
ATOM 4951 O O . VAL B 1 316 ? 4.641 -21.859 5.719 1 79.88 316 VAL B O 1
ATOM 4954 N N . ALA B 1 317 ? 5.723 -20.125 4.898 1 74.06 317 ALA B N 1
ATOM 4955 C CA . ALA B 1 317 ? 5.773 -20.719 3.566 1 74.06 317 ALA B CA 1
ATOM 4956 C C . ALA B 1 317 ? 6.562 -22.031 3.578 1 74.06 317 ALA B C 1
ATOM 4958 O O . ALA B 1 317 ? 6.168 -23.016 2.938 1 74.06 317 ALA B O 1
ATOM 4959 N N . TYR B 1 318 ? 7.648 -21.969 4.316 1 74.19 318 TYR B N 1
ATOM 4960 C CA . TYR B 1 318 ? 8.492 -23.156 4.438 1 74.19 318 TYR B CA 1
ATOM 4961 C C . TYR B 1 318 ? 7.746 -24.297 5.137 1 74.19 318 TYR B C 1
ATOM 4963 O O . TYR B 1 318 ? 7.898 -25.453 4.773 1 74.19 318 TYR B O 1
ATOM 4971 N N . LEU B 1 319 ? 6.973 -23.969 6.109 1 77.06 319 LEU B N 1
ATOM 4972 C CA . LEU B 1 319 ? 6.238 -24.969 6.871 1 77.06 319 LEU B CA 1
ATOM 4973 C C . LEU B 1 319 ? 5.105 -25.562 6.039 1 77.06 319 LEU B C 1
ATOM 4975 O O . LEU B 1 319 ? 4.73 -26.734 6.23 1 77.06 319 LEU B O 1
ATOM 4979 N N . ILE B 1 320 ? 4.543 -24.828 5.16 1 73.19 320 ILE B N 1
ATOM 4980 C CA . ILE B 1 320 ? 3.451 -25.281 4.309 1 73.19 320 ILE B CA 1
ATOM 4981 C C . ILE B 1 320 ? 4.004 -26.156 3.184 1 73.19 320 ILE B C 1
ATOM 4983 O O . ILE B 1 320 ? 3.441 -27.203 2.867 1 73.19 320 ILE B O 1
ATOM 4987 N N . ASP B 1 321 ? 4.969 -25.641 2.512 1 68.5 321 ASP B N 1
ATOM 4988 C CA . ASP B 1 321 ? 5.59 -26.438 1.451 1 68.5 321 ASP B CA 1
ATOM 4989 C C . ASP B 1 321 ? 7.113 -26.391 1.554 1 68.5 321 ASP B C 1
ATOM 4991 O O . ASP B 1 321 ? 7.746 -25.453 1.057 1 68.5 321 ASP B O 1
ATOM 4995 N N . PRO B 1 322 ? 7.531 -27.391 2.24 1 63.09 322 PRO B N 1
ATOM 4996 C CA . PRO B 1 322 ? 8.977 -27.422 2.459 1 63.09 322 PRO B CA 1
ATOM 4997 C C . PRO B 1 322 ? 9.773 -27.5 1.154 1 63.09 322 PRO B C 1
ATOM 4999 O O . PRO B 1 322 ? 10.984 -27.281 1.151 1 63.09 322 PRO B O 1
ATOM 5002 N N . ARG B 1 323 ? 9.023 -27.781 0.04 1 57.56 323 ARG B N 1
ATOM 5003 C CA . ARG B 1 323 ? 9.734 -27.891 -1.23 1 57.56 323 ARG B CA 1
ATOM 5004 C C . ARG B 1 323 ? 10.07 -26.516 -1.798 1 57.56 323 ARG B C 1
ATOM 5006 O O . ARG B 1 323 ? 10.836 -26.406 -2.76 1 57.56 323 ARG B O 1
ATOM 5013 N N . VAL B 1 324 ? 9.406 -25.594 -1.248 1 54.44 324 VAL B N 1
ATOM 5014 C CA . VAL B 1 324 ? 9.617 -24.25 -1.779 1 54.44 324 VAL B CA 1
ATOM 5015 C C . VAL B 1 324 ? 11.023 -23.766 -1.411 1 54.44 324 VAL B C 1
ATOM 5017 O O . VAL B 1 324 ? 11.391 -23.766 -0.235 1 54.44 324 VAL B O 1
ATOM 5020 N N . GLU B 1 325 ? 11.969 -23.922 -2.309 1 51.84 325 GLU B N 1
ATOM 5021 C CA . GLU B 1 325 ? 13.328 -23.438 -2.088 1 51.84 325 GLU B CA 1
ATOM 5022 C C . GLU B 1 325 ? 13.344 -21.922 -1.91 1 51.84 325 GLU B C 1
ATOM 5024 O O . GLU B 1 325 ? 12.852 -21.188 -2.764 1 51.84 325 GLU B O 1
ATOM 5029 N N . ILE B 1 326 ? 13.086 -21.5 -0.656 1 49.25 326 ILE B N 1
ATOM 5030 C CA . ILE B 1 326 ? 13.211 -20.062 -0.413 1 49.25 326 ILE B CA 1
ATOM 5031 C C . ILE B 1 326 ? 14.68 -19.688 -0.239 1 49.25 326 ILE B C 1
ATOM 5033 O O . ILE B 1 326 ? 15.469 -20.484 0.284 1 49.25 326 ILE B O 1
#

Radius of gyration: 26.17 Å; Cα contacts (8 Å, |Δi|>4): 912; chains: 2; bounding box: 70×80×62 Å

pLDDT: mean 78.55, std 15.45, range [27.8, 96.81]

Organism: NCBI:txid2511166